Protein 7H6G (pdb70)

Secondary structure (DSSP, 8-state):
-BS-EEPPTTSSTTEEEEEEEETTEEEEEEEEEEETTEEEE-GGG--SEEEEEES-SBTTS--TT-EEEEEEEEEE-TT--TTT-TT--EEEEESS----BTTB-----PPTT----TT-EEEEEES--SBTTB--SB-EEEEEEBPPHHHHHTTSSS--TTTEEEE--TTS--B--TT-TT-EEEETTEEEEEEEE--TT-PSPEEEEEGGGGHHHHHHHHHHT-/-BS-EEPPTTSSTTEEEEEEEETTEEEEEEEEEEETTEEEE-GGG--SEEEEEES-SBTTS--TT-EEEEEEEEEE-TT-BTTTTBT--EEEEESS----BTTB---B-PPTT----TT-EEEEEES--SSSS---SB-EEEEEEBPPHHHHHHH-TT--TTTEEEE--TTS--B--TT-TT-EEEETTEEEEEEEE--TT-PSPEEEEEGGGSHHHHHHHHHTS--

Structure (mmCIF, N/CA/C/O backbone):
data_7H6G
#
_entry.id   7H6G
#
_cell.length_a   49.110
_cell.length_b   74.450
_cell.length_c   60.650
_cell.angle_alpha   90.00
_cell.angle_beta   90.30
_cell.angle_gamma   90.00
#
_symmetry.space_group_name_H-M   'P 1 21 1'
#
loop_
_entity.id
_entity.type
_entity.pdbx_description
1 polymer 'Cathepsin G'
2 non-polymer 'ZINC ION'
3 non-polymer 'SULFATE ION'
4 non-polymer N-(2-{6-fluoro-2-[(R)-[(5R)-4-hydroxy-5-methyl-2-oxo-5-phenyl-2,5-dihydrofuran-3-yl](phenyl)methyl]-1H-indol-3-yl}ethyl)acetamide
5 non-polymer 2-[BIS-(2-HYDROXY-ETHYL)-AMINO]-2-HYDROXYMETHYL-PROPANE-1,3-DIOL
6 water water
#
loop_
_atom_site.group_PDB
_atom_site.id
_atom_site.type_symbol
_atom_site.label_atom_id
_atom_site.label_alt_id
_atom_site.label_comp_id
_atom_site.label_asym_id
_atom_site.label_entity_id
_atom_site.label_seq_id
_atom_site.pdbx_PDB_ins_code
_atom_site.Cartn_x
_atom_site.Cartn_y
_atom_site.Cartn_z
_atom_site.occupancy
_atom_site.B_iso_or_equiv
_atom_site.auth_seq_id
_atom_site.auth_comp_id
_atom_site.auth_asym_id
_atom_site.auth_atom_id
_atom_site.pdbx_PDB_model_num
ATOM 1 N N . ILE A 1 1 ? 16.852 8.985 28.369 1.00 10.73 16 ILE A N 1
ATOM 2 C CA . ILE A 1 1 ? 18.031 9.482 27.611 1.00 10.87 16 ILE A CA 1
ATOM 3 C C . ILE A 1 1 ? 18.816 10.456 28.478 1.00 11.75 16 ILE A C 1
ATOM 4 O O . ILE A 1 1 ? 18.260 11.465 28.921 1.00 11.72 16 ILE A O 1
ATOM 22 N N . ILE A 1 2 ? 20.072 10.095 28.743 1.00 11.80 17 ILE A N 1
ATOM 23 C CA . ILE A 1 2 ? 21.030 10.929 29.471 1.00 12.54 17 ILE A CA 1
ATOM 24 C C . ILE A 1 2 ? 21.870 11.718 28.491 1.00 12.04 17 ILE A C 1
ATOM 25 O O . ILE A 1 2 ? 22.401 11.163 27.531 1.00 12.39 17 ILE A O 1
ATOM 41 N N . GLY A 1 3 ? 21.956 13.037 28.709 1.00 12.84 18 GLY A N 1
ATOM 42 C CA . GLY A 1 3 ? 22.837 13.922 27.944 1.00 13.07 18 GLY A CA 1
ATOM 43 C C . GLY A 1 3 ? 22.344 14.297 26.580 1.00 13.60 18 GLY A C 1
ATOM 44 O O . GLY A 1 3 ? 23.128 14.698 25.734 1.00 15.25 18 GLY A O 1
ATOM 48 N N . GLY A 1 4 ? 21.036 14.139 26.360 1.00 13.28 19 GLY A N 1
ATOM 49 C CA . GLY A 1 4 ? 20.420 14.441 25.090 1.00 13.77 19 GLY A CA 1
ATOM 50 C C . GLY A 1 4 ? 19.615 15.715 25.117 1.00 13.61 19 GLY A C 1
ATOM 51 O O . GLY A 1 4 ? 19.766 16.559 25.999 1.00 14.59 19 GLY A O 1
ATOM 55 N N A ARG A 1 5 ? 18.744 15.843 24.133 0.50 13.97 20 ARG A N 1
ATOM 56 N N B ARG A 1 5 ? 18.730 15.818 24.134 0.50 13.58 20 ARG A N 1
ATOM 57 C CA A ARG A 1 5 ? 17.905 17.018 23.972 0.50 14.51 20 ARG A CA 1
ATOM 58 C CA B ARG A 1 5 ? 17.924 17.004 23.873 0.50 13.71 20 ARG A CA 1
ATOM 59 C C A ARG A 1 5 ? 16.490 16.562 23.711 0.50 13.77 20 ARG A C 1
ATOM 60 C C B ARG A 1 5 ? 16.496 16.596 23.589 0.50 13.35 20 ARG A C 1
ATOM 61 O O A ARG A 1 5 ? 16.256 15.422 23.315 0.50 13.29 20 ARG A O 1
ATOM 62 O O B ARG A 1 5 ? 16.260 15.525 23.017 0.50 12.44 20 ARG A O 1
ATOM 103 N N . GLU A 1 6 ? 15.538 17.450 23.941 1.00 13.27 21 GLU A N 1
ATOM 104 C CA . GLU A 1 6 ? 14.154 17.192 23.613 1.00 13.62 21 GLU A CA 1
ATOM 105 C C . GLU A 1 6 ? 14.041 17.071 22.106 1.00 13.08 21 GLU A C 1
ATOM 106 O O . GLU A 1 6 ? 14.557 17.899 21.353 1.00 13.87 21 GLU A O 1
ATOM 118 N N . SER A 1 7 ? 13.337 16.041 21.653 1.00 12.25 22 SER A N 1
ATOM 119 C CA . SER A 1 7 ? 13.119 15.852 20.234 1.00 12.22 22 SER A CA 1
ATOM 120 C C . SER A 1 7 ? 12.141 16.892 19.703 1.00 12.11 22 SER A C 1
ATOM 121 O O . SER A 1 7 ? 11.291 17.392 20.439 1.00 13.43 22 SER A O 1
ATOM 128 N N . ARG A 1 8 ? 12.273 17.229 18.427 1.00 12.02 23 ARG A N 1
ATOM 129 C CA . ARG A 1 8 ? 11.232 18.003 17.759 1.00 12.40 23 ARG A CA 1
ATOM 130 C C . ARG A 1 8 ? 9.966 17.140 17.789 1.00 12.37 23 ARG A C 1
ATOM 131 O O . ARG A 1 8 ? 10.006 15.965 17.399 1.00 12.02 23 ARG A O 1
ATOM 152 N N . PRO A 1 9 ? 8.835 17.691 18.233 1.00 12.44 24 PRO A N 1
ATOM 153 C CA . PRO A 1 9 ? 7.628 16.853 18.330 1.00 12.49 24 PRO A CA 1
ATOM 154 C C . PRO A 1 9 ? 7.255 16.213 17.003 1.00 13.06 24 PRO A C 1
ATOM 155 O O . PRO A 1 9 ? 7.258 16.862 15.964 1.00 13.84 24 PRO A O 1
ATOM 166 N N . HIS A 1 10 ? 6.979 14.913 17.058 1.00 12.91 25 HIS A N 1
ATOM 167 C CA . HIS A 1 10 ? 6.496 14.139 15.910 1.00 12.86 25 HIS A CA 1
ATOM 168 C C . HIS A 1 10 ? 7.517 13.984 14.809 1.00 13.30 25 HIS A C 1
ATOM 169 O O . HIS A 1 10 ? 7.186 13.520 13.728 1.00 15.11 25 HIS A O 1
ATOM 182 N N . SER A 1 11 ? 8.784 14.297 15.113 1.00 12.01 26 SER A N 1
ATOM 183 C CA . SER A 1 11 ? 9.856 14.123 14.138 1.00 13.06 26 SER A CA 1
ATOM 184 C C . SER A 1 11 ? 10.330 12.674 14.015 1.00 12.30 26 SER A C 1
ATOM 185 O O . SER A 1 11 ? 11.081 12.341 13.106 1.00 13.60 26 SER A O 1
ATOM 192 N N . ARG A 1 12 ? 9.917 11.822 14.953 1.00 11.27 27 ARG A N 1
ATOM 193 C CA . ARG A 1 12 ? 10.270 10.403 14.950 1.00 11.21 27 ARG A CA 1
ATOM 194 C C . ARG A 1 12 ? 8.975 9.603 15.055 1.00 10.45 27 ARG A C 1
ATOM 195 O O . ARG A 1 12 ? 8.676 9.023 16.098 1.00 9.74 27 ARG A O 1
ATOM 216 N N . PRO A 1 13 ? 8.170 9.617 13.976 1.00 10.29 28 PRO A N 1
ATOM 217 C CA . PRO A 1 13 ? 6.797 9.143 14.065 1.00 10.64 28 PRO A CA 1
ATOM 218 C C . PRO A 1 13 ? 6.633 7.618 14.215 1.00 8.90 28 PRO A C 1
ATOM 219 O O . PRO A 1 13 ? 5.527 7.113 14.363 1.00 9.65 28 PRO A O 1
ATOM 230 N N . TYR A 1 14 ? 7.742 6.914 14.109 1.00 8.93 29 TYR A N 1
ATOM 231 C CA . TYR A 1 14 ? 7.796 5.485 14.406 1.00 8.93 29 TYR A CA 1
ATOM 232 C C . TYR A 1 14 ? 7.877 5.187 15.891 1.00 8.07 29 TYR A C 1
ATOM 233 O O . TYR A 1 14 ? 7.710 4.032 16.289 1.00 8.54 29 TYR A O 1
ATOM 250 N N . MET A 1 15 ? 8.142 6.177 16.751 1.00 8.06 30 MET A N 1
ATOM 251 C CA . MET A 1 15 ? 8.361 5.886 18.168 1.00 8.32 30 MET A CA 1
ATOM 252 C C . MET A 1 15 ? 7.095 5.427 18.846 1.00 8.39 30 MET A C 1
ATOM 253 O O . MET A 1 15 ? 6.029 6.011 18.697 1.00 9.54 30 MET A O 1
ATOM 267 N N . ALA A 1 16 ? 7.243 4.373 19.627 1.00 7.79 31 ALA A N 1
ATOM 268 C CA . ALA A 1 16 ? 6.163 3.798 20.412 1.00 7.55 31 ALA A CA 1
ATOM 269 C C . ALA A 1 16 ? 6.531 3.915 21.878 1.00 8.11 31 ALA A C 1
ATOM 270 O O . ALA A 1 16 ? 7.644 3.543 22.266 1.00 9.23 31 ALA A O 1
ATOM 277 N N . TYR A 1 17 ? 5.589 4.408 22.672 1.00 8.12 32 TYR A N 1
ATOM 278 C CA . TYR A 1 17 ? 5.719 4.433 24.112 1.00 8.22 32 TYR A CA 1
ATOM 279 C C . TYR A 1 17 ? 4.974 3.220 24.672 1.00 8.12 32 TYR A C 1
ATOM 280 O O . TYR A 1 17 ? 3.803 3.014 24.332 1.00 9.13 32 TYR A O 1
ATOM 297 N N . LEU A 1 18 ? 5.658 2.413 25.470 1.00 7.95 33 LEU A N 1
ATOM 298 C CA . LEU A 1 18 ? 5.099 1.210 26.022 1.00 9.02 33 LEU A CA 1
ATOM 299 C C . LEU A 1 18 ? 4.954 1.317 27.515 1.00 9.61 33 LEU A C 1
ATOM 300 O O . LEU A 1 18 ? 5.909 1.624 28.204 1.00 11.00 33 LEU A O 1
ATOM 316 N N . GLN A 1 19 ? 3.753 1.000 27.983 1.00 10.44 34 GLN A N 1
ATOM 317 C CA . GLN A 1 19 ? 3.506 0.838 29.395 1.00 12.43 34 GLN A CA 1
ATOM 318 C C . GLN A 1 19 ? 3.361 -0.643 29.679 1.00 12.35 34 GLN A C 1
ATOM 319 O O . GLN A 1 19 ? 2.489 -1.299 29.095 1.00 12.85 34 GLN A O 1
ATOM 331 N N A ILE A 1 20 ? 4.215 -1.171 30.551 0.50 12.47 35 ILE A N 1
ATOM 332 N N B ILE A 1 20 ? 4.253 -1.151 30.528 0.50 12.03 35 ILE A N 1
ATOM 333 C CA A ILE A 1 20 ? 4.215 -2.606 30.827 0.50 13.05 35 ILE A CA 1
ATOM 334 C CA B ILE A 1 20 ? 4.367 -2.572 30.857 0.50 12.67 35 ILE A CA 1
ATOM 335 C C A ILE A 1 20 ? 3.797 -2.930 32.233 0.50 13.07 35 ILE A C 1
ATOM 336 C C B ILE A 1 20 ? 3.677 -2.752 32.215 0.50 13.18 35 ILE A C 1
ATOM 337 O O A ILE A 1 20 ? 4.471 -2.571 33.203 0.50 12.17 35 ILE A O 1
ATOM 338 O O B ILE A 1 20 ? 3.970 -1.996 33.134 0.50 12.63 35 ILE A O 1
ATOM 369 N N . GLN A 1 21 ? 2.683 -3.644 32.299 1.00 13.25 36 GLN A N 1
ATOM 370 C CA . GLN A 1 21 ? 2.006 -3.944 33.558 1.00 14.50 36 GLN A CA 1
ATOM 371 C C . GLN A 1 21 ? 2.244 -5.391 33.943 1.00 14.59 36 GLN A C 1
ATOM 372 O O . GLN A 1 21 ? 2.191 -6.272 33.093 1.00 16.34 36 GLN A O 1
ATOM 384 N N . SER A 1 22 A 2.552 -5.608 35.212 1.00 14.90 36 SER A N 1
ATOM 385 C CA . SER A 1 22 A 2.871 -6.920 35.738 1.00 15.67 36 SER A CA 1
ATOM 386 C C . SER A 1 22 A 2.593 -6.898 37.224 1.00 15.65 36 SER A C 1
ATOM 387 O O . SER A 1 22 A 2.234 -5.869 37.777 1.00 14.09 36 SER A O 1
ATOM 394 N N . PRO A 1 23 B 2.755 -8.034 37.911 1.00 16.27 36 PRO A N 1
ATOM 395 C CA . PRO A 1 23 B 2.600 -8.013 39.376 1.00 16.86 36 PRO A CA 1
ATOM 396 C C . PRO A 1 23 B 3.555 -7.087 40.117 1.00 16.96 36 PRO A C 1
ATOM 397 O O . PRO A 1 23 B 3.263 -6.677 41.252 1.00 18.04 36 PRO A O 1
ATOM 408 N N . ALA A 1 24 ? 4.668 -6.723 39.495 1.00 17.04 37 ALA A N 1
ATOM 409 C CA . ALA A 1 24 ? 5.600 -5.772 40.095 1.00 17.06 37 ALA A CA 1
ATOM 410 C C . ALA A 1 24 ? 5.160 -4.322 39.922 1.00 16.90 37 ALA A C 1
ATOM 411 O O . ALA A 1 24 ? 5.799 -3.426 40.457 1.00 18.44 37 ALA A O 1
ATOM 418 N N . GLY A 1 25 ? 4.081 -4.105 39.180 1.00 14.91 38 GLY A N 1
ATOM 419 C CA . GLY A 1 25 ? 3.555 -2.765 38.964 1.00 14.44 38 GLY A CA 1
ATOM 420 C C . GLY A 1 25 ? 3.716 -2.360 37.508 1.00 14.01 38 GLY A C 1
ATOM 421 O O . GLY A 1 25 ? 3.397 -3.124 36.597 1.00 15.42 38 GLY A O 1
ATOM 425 N N . GLN A 1 26 ? 4.195 -1.135 37.289 1.00 12.76 39 GLN A N 1
ATOM 426 C CA . GLN A 1 26 ? 4.304 -0.572 35.940 1.00 12.77 39 GLN A CA 1
ATOM 427 C C . GLN A 1 26 ? 5.744 -0.213 35.642 1.00 12.44 39 GLN A C 1
ATOM 428 O O . GLN A 1 26 ? 6.438 0.281 36.508 1.00 14.74 39 GLN A O 1
ATOM 440 N N . SER A 1 27 ? 6.151 -0.439 34.398 1.00 11.86 40 SER A N 1
ATOM 441 C CA . SER A 1 27 ? 7.453 -0.038 33.919 1.00 12.79 40 SER A CA 1
ATOM 442 C C . SER A 1 27 ? 7.281 0.543 32.519 1.00 12.02 40 SER A C 1
ATOM 443 O O . SER A 1 27 ? 6.235 0.378 31.884 1.00 13.50 40 SER A O 1
ATOM 450 N N . ARG A 1 28 ? 8.323 1.212 32.046 1.00 11.69 41 ARG A N 1
ATOM 451 C CA . ARG A 1 28 ? 8.312 1.919 30.809 1.00 11.35 41 ARG A CA 1
ATOM 452 C C . ARG A 1 28 ? 9.337 1.317 29.866 1.00 9.66 41 ARG A C 1
ATOM 453 O O . ARG A 1 28 ? 10.461 1.012 30.256 1.00 9.88 41 ARG A O 1
ATOM 474 N N . CYS A 1 29 ? 8.963 1.256 28.596 1.00 8.12 42 CYS A N 1
ATOM 475 C CA . CYS A 1 29 ? 9.901 0.945 27.533 1.00 8.55 42 CYS A CA 1
ATOM 476 C C . CYS A 1 29 ? 9.552 1.751 26.321 1.00 8.45 42 CYS A C 1
ATOM 477 O O . CYS A 1 29 ? 8.434 2.285 26.209 1.00 9.20 42 CYS A O 1
AT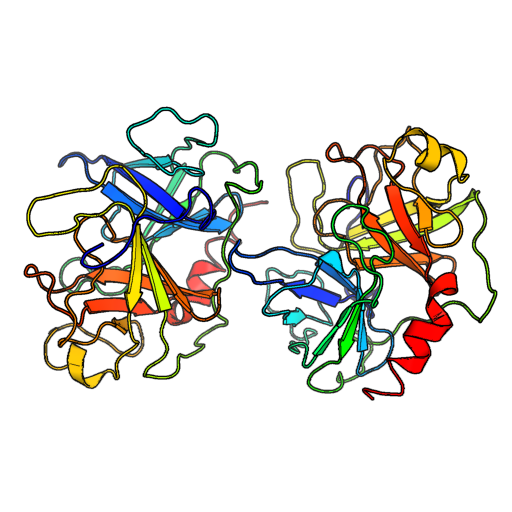OM 484 N N . GLY A 1 30 ? 10.494 1.813 25.391 1.00 8.23 43 GLY A N 1
ATOM 485 C CA . GLY A 1 30 ? 10.203 2.252 24.055 1.00 7.38 43 GLY A CA 1
ATOM 486 C C . GLY A 1 30 ? 10.041 1.109 23.082 1.00 7.20 43 GLY A C 1
ATOM 487 O O . GLY A 1 30 ? 10.150 -0.067 23.433 1.00 7.98 43 GLY A O 1
ATOM 491 N N . GLY A 1 31 ? 9.780 1.464 21.846 1.00 7.65 44 GLY A N 1
ATOM 492 C CA . GLY A 1 31 ? 9.650 0.532 20.750 1.00 7.07 44 GLY A CA 1
ATOM 493 C C . GLY A 1 31 ? 9.554 1.344 19.484 1.00 7.24 44 GLY A C 1
ATOM 494 O O . GLY A 1 31 ? 9.532 2.588 19.518 1.00 8.23 44 GLY A O 1
ATOM 498 N N . PHE A 1 32 ? 9.424 0.685 18.337 1.00 7.38 45 PHE A N 1
ATOM 499 C CA . PHE A 1 32 ? 9.307 1.406 17.084 1.00 6.97 45 PHE A 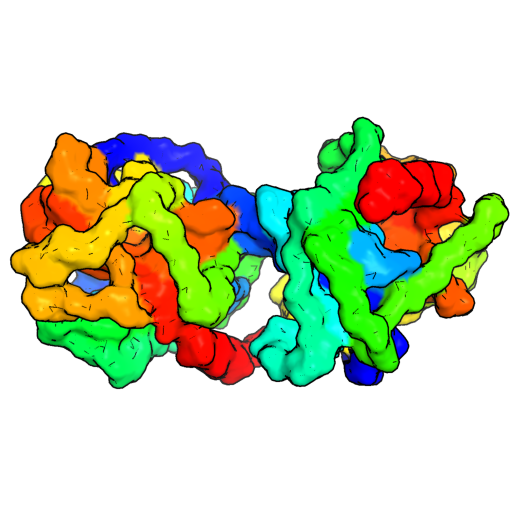CA 1
ATOM 500 C C . PHE A 1 32 ? 8.475 0.628 16.107 1.00 7.20 45 PHE A C 1
ATOM 501 O O . PHE A 1 32 ? 8.603 -0.590 15.963 1.00 7.85 45 PHE A O 1
ATOM 518 N N A LEU A 1 33 ? 7.613 1.353 15.408 0.50 7.22 46 LEU A N 1
ATOM 519 N N B LEU A 1 33 ? 7.587 1.348 15.433 0.50 7.50 46 LEU A N 1
ATOM 520 C CA A LEU A 1 33 ? 6.717 0.783 14.424 0.50 7.77 46 LEU A CA 1
ATOM 521 C CA B LEU A 1 33 ? 6.785 0.778 14.372 0.50 8.47 46 LEU A CA 1
ATOM 522 C C A LEU A 1 33 ? 7.503 0.371 13.180 0.50 8.09 46 LEU A C 1
ATOM 523 C C B LEU A 1 33 ? 7.661 0.316 13.244 0.50 8.45 46 LEU A C 1
ATOM 524 O O A LEU A 1 33 ? 8.153 1.209 12.566 0.50 7.80 46 LEU A O 1
ATOM 525 O O B LEU A 1 33 ? 8.522 1.065 12.766 0.50 8.93 46 LEU A O 1
ATOM 556 N N . VAL A 1 34 ? 7.397 -0.905 12.786 1.00 8.77 47 VAL A N 1
ATOM 557 C CA . VAL A 1 34 ? 8.106 -1.459 11.623 1.00 9.73 47 VAL A CA 1
ATOM 558 C C . VAL A 1 34 ? 7.156 -1.837 10.502 1.00 10.13 47 VAL A C 1
ATOM 559 O O . VAL A 1 34 ? 7.586 -2.031 9.372 1.00 11.77 47 VAL A O 1
ATOM 572 N N . ARG A 1 35 ? 5.876 -1.930 10.807 1.00 10.27 48 ARG A N 1
ATOM 573 C CA . ARG A 1 35 ? 4.793 -2.070 9.812 1.00 11.32 48 ARG A CA 1
ATOM 574 C C . ARG A 1 35 ? 3.527 -1.552 10.489 1.00 11.64 48 ARG A C 1
ATOM 575 O O . ARG A 1 35 ? 3.537 -1.321 11.692 1.00 12.25 48 ARG A O 1
ATOM 596 N N A GLU A 1 36 ? 2.442 -1.362 9.754 0.50 12.08 49 GLU A N 1
ATOM 597 N N B GLU A 1 36 ? 2.439 -1.388 9.733 0.50 11.49 49 GLU A N 1
ATOM 598 C CA A GLU A 1 36 ? 1.266 -0.763 10.377 0.50 12.86 49 GLU A CA 1
ATOM 599 C CA B GLU A 1 36 ? 1.203 -0.838 10.304 0.50 11.88 49 GLU A CA 1
ATOM 600 C C A GLU A 1 36 ? 0.617 -1.643 11.460 0.50 12.41 49 GLU A C 1
ATOM 601 C C B GLU A 1 36 ? 0.711 -1.608 11.520 0.50 11.85 49 GLU A C 1
ATOM 602 O O A GLU A 1 36 ? -0.273 -1.182 12.171 0.50 12.89 49 GLU A O 1
ATOM 603 O O B GLU A 1 36 ? 0.053 -1.030 12.387 0.50 12.55 49 GLU A O 1
ATOM 626 N N . ASP A 1 37 ? 1.057 -2.898 11.561 1.00 11.55 50 ASP A N 1
ATOM 627 C CA . ASP A 1 37 ? 0.538 -3.845 12.507 1.00 11.64 50 ASP A CA 1
ATOM 628 C C . ASP A 1 37 ? 1.579 -4.350 13.516 1.00 9.71 50 ASP A C 1
ATOM 629 O O . ASP A 1 37 ? 1.246 -5.203 14.313 1.00 9.84 50 ASP A O 1
ATOM 638 N N . PHE A 1 38 ? 2.813 -3.836 13.491 1.00 8.69 51 PHE A N 1
ATOM 639 C CA . PHE A 1 38 ? 3.887 -4.392 14.360 1.00 8.36 51 PHE A CA 1
ATOM 640 C C . PHE A 1 38 ? 4.793 -3.324 14.912 1.00 8.23 51 PHE A C 1
ATOM 641 O O . PHE A 1 38 ? 5.272 -2.450 14.200 1.00 8.46 51 PHE A O 1
ATOM 658 N N . VAL A 1 39 ? 5.091 -3.453 16.203 1.00 7.82 52 VAL A N 1
ATOM 659 C CA . VAL A 1 39 ? 6.096 -2.668 16.912 1.00 7.35 52 VAL A CA 1
ATOM 660 C C . VAL A 1 39 ? 7.219 -3.597 17.344 1.00 6.67 52 VAL A C 1
ATOM 661 O O . VAL A 1 39 ? 6.969 -4.635 17.922 1.00 7.99 52 VAL A O 1
ATOM 674 N N . LEU A 1 40 ? 8.453 -3.196 17.055 1.00 6.95 53 LEU A N 1
ATOM 675 C CA . LEU A 1 40 ? 9.646 -3.920 17.479 1.00 7.45 53 LEU A CA 1
ATOM 676 C C . LEU A 1 40 ? 10.155 -3.298 18.789 1.00 6.96 53 LEU A C 1
ATOM 677 O O . LEU A 1 40 ? 10.132 -2.071 18.949 1.00 7.51 53 LEU A O 1
ATOM 693 N N . THR A 1 41 ? 10.588 -4.144 19.718 1.00 7.46 54 THR A N 1
ATOM 694 C CA . THR A 1 41 ? 11.016 -3.716 21.032 1.00 7.38 54 THR A CA 1
ATOM 695 C C . THR A 1 41 ? 11.915 -4.796 21.643 1.00 6.61 54 THR A C 1
ATOM 696 O O . THR A 1 41 ? 12.356 -5.693 20.936 1.00 7.44 54 THR A O 1
ATOM 706 N N . ALA A 1 42 ? 12.204 -4.671 22.929 1.00 7.54 55 ALA A N 1
ATOM 707 C CA . ALA A 1 42 ? 13.057 -5.618 23.648 1.00 7.73 55 ALA A CA 1
ATOM 708 C C . ALA A 1 42 ? 12.183 -6.651 24.375 1.00 7.36 55 ALA A C 1
ATOM 709 O O . ALA A 1 42 ? 11.153 -6.327 24.952 1.00 8.81 55 ALA A O 1
ATOM 716 N N . ALA A 1 43 ? 12.629 -7.900 24.380 1.00 7.66 56 ALA A N 1
ATOM 717 C CA . ALA A 1 43 ? 11.936 -8.972 25.092 1.00 7.94 56 ALA A CA 1
ATOM 718 C C . ALA A 1 43 ? 11.821 -8.799 26.581 1.00 8.92 56 ALA A C 1
ATOM 719 O O . ALA A 1 43 ? 10.865 -9.296 27.177 1.00 9.08 56 ALA A O 1
ATOM 726 N N . HIS A 1 44 ? 12.772 -8.103 27.196 1.00 8.58 57 HIS A N 1
ATOM 727 C CA . HIS A 1 44 ? 12.675 -7.896 28.641 1.00 9.49 57 HIS A CA 1
ATOM 728 C C . HIS A 1 44 ? 11.583 -6.929 29.040 1.00 10.14 57 HIS A C 1
ATOM 729 O O . HIS A 1 44 ? 11.259 -6.778 30.222 1.00 11.82 57 HIS A O 1
ATOM 742 N N . CYS A 1 45 ? 11.008 -6.266 28.045 1.00 9.56 58 CYS A N 1
ATOM 743 C CA . CYS A 1 45 ? 9.901 -5.362 28.250 1.00 11.00 58 CYS A CA 1
ATOM 744 C C . CYS A 1 45 ? 8.584 -6.133 28.252 1.00 12.41 58 CYS A C 1
ATOM 745 O O . CYS A 1 45 ? 7.528 -5.538 28.238 1.00 15.66 58 CYS A O 1
ATOM 752 N N . TRP A 1 46 ? 8.637 -7.454 28.171 1.00 13.91 59 TRP A N 1
ATOM 753 C CA . TRP A 1 46 ? 7.413 -8.218 28.241 1.00 14.41 59 TRP A CA 1
ATOM 754 C C . TRP A 1 46 ? 6.683 -7.995 29.593 1.00 15.67 59 TRP A C 1
ATOM 755 O O . TRP A 1 46 ? 7.271 -7.865 30.643 1.00 17.04 59 TRP A O 1
ATOM 776 N N . GLY A 1 47 ? 5.368 -7.983 29.550 1.00 17.64 60 GLY A N 1
ATOM 777 C CA . GLY A 1 47 ? 4.584 -8.058 30.767 1.00 18.23 60 GLY A CA 1
ATOM 778 C C . GLY A 1 47 ? 3.227 -8.614 30.430 1.00 19.40 60 GLY A C 1
ATOM 779 O O . GLY A 1 47 ? 2.918 -8.769 29.251 1.00 19.39 60 GLY A O 1
ATOM 783 N N . SER A 1 48 ? 2.413 -8.850 31.466 1.00 19.79 61 SER A N 1
ATOM 784 C CA . SER A 1 48 ? 1.051 -9.392 31.340 1.00 19.86 61 SER A CA 1
ATOM 785 C C . SER A 1 48 ? 0.163 -8.572 30.416 1.00 19.26 61 SER A C 1
ATOM 786 O O . SER A 1 48 ? -0.652 -9.124 29.662 1.00 19.83 61 SER A O 1
ATOM 793 N N . ASN A 1 49 ? 0.334 -7.259 30.456 1.00 18.30 63 ASN A N 1
ATOM 794 C CA . ASN A 1 49 ? -0.310 -6.379 29.503 1.00 17.47 63 ASN A CA 1
ATOM 795 C C . ASN A 1 49 ? 0.687 -5.346 29.049 1.00 15.87 63 ASN A C 1
ATOM 796 O O . ASN A 1 49 ? 1.481 -4.865 29.858 1.00 15.38 63 ASN A O 1
ATOM 805 N N . ILE A 1 50 ? 0.635 -5.053 27.752 1.00 15.20 64 ILE A N 1
ATOM 806 C CA . ILE A 1 50 ? 1.446 -4.021 27.133 1.00 14.62 64 ILE A CA 1
ATOM 807 C C . ILE A 1 50 ? 0.563 -3.093 26.344 1.00 14.69 64 ILE A C 1
ATOM 808 O O . ILE A 1 50 ? -0.114 -3.501 25.418 1.00 15.62 64 ILE A O 1
ATOM 824 N N . ASN A 1 51 ? 0.515 -1.850 26.792 1.00 14.22 65 ASN A N 1
ATOM 825 C CA . ASN A 1 51 ? -0.260 -0.824 26.111 1.00 13.99 65 ASN A CA 1
ATOM 826 C C . ASN A 1 51 ? 0.658 0.071 25.318 1.00 12.16 65 ASN A C 1
ATOM 827 O O . ASN A 1 51 ? 1.664 0.551 25.850 1.00 13.66 65 ASN A O 1
ATOM 836 N N . VAL A 1 52 ? 0.315 0.286 24.057 1.00 11.44 66 VAL A N 1
ATOM 837 C CA . VAL A 1 52 ? 1.142 1.044 23.140 1.00 9.99 66 VAL A CA 1
ATOM 838 C C . VAL A 1 52 ? 0.512 2.407 22.888 1.00 9.39 66 VAL A C 1
ATOM 839 O O . VAL A 1 52 ? -0.678 2.494 22.592 1.00 11.35 66 VAL A O 1
ATOM 852 N N . THR A 1 53 ? 1.311 3.447 22.980 1.00 8.98 67 THR A N 1
ATOM 853 C CA . THR A 1 53 ? 0.871 4.778 22.573 1.00 9.18 67 THR A CA 1
ATOM 854 C C . THR A 1 53 ? 1.769 5.252 21.455 1.00 8.68 67 THR A C 1
ATOM 855 O O . THR A 1 53 ? 2.980 5.375 21.639 1.00 9.34 67 THR A O 1
ATOM 865 N N A LEU A 1 54 ? 1.180 5.450 20.279 0.50 8.57 68 LEU A N 1
ATOM 866 N N B LEU A 1 54 ? 1.169 5.442 20.281 0.50 8.38 68 LEU A N 1
ATOM 867 C CA A LEU A 1 54 ? 1.864 5.976 19.091 0.50 9.03 68 LEU A CA 1
ATOM 868 C CA B LEU A 1 54 ? 1.822 5.981 19.080 0.50 8.72 68 LEU A CA 1
ATOM 869 C C A LEU A 1 54 ? 1.438 7.426 18.880 0.50 9.32 68 LEU A C 1
ATOM 870 C C B LEU A 1 54 ? 1.493 7.463 18.973 0.50 9.08 68 LEU A C 1
ATOM 871 O O A LEU A 1 54 ? 0.378 7.844 19.361 0.50 9.09 68 LEU A O 1
ATOM 872 O O B LEU A 1 54 ? 0.569 7.943 19.626 0.50 8.56 68 LEU A O 1
ATOM 903 N N . GLY A 1 55 ? 2.263 8.198 18.180 1.00 9.58 69 GLY A N 1
ATOM 904 C CA . GLY A 1 55 ? 1.946 9.593 17.889 1.00 10.09 69 GLY A CA 1
ATOM 905 C C . GLY A 1 55 ? 2.159 10.532 19.046 1.00 9.79 69 GLY A C 1
ATOM 906 O O . GLY A 1 55 ? 1.664 11.651 19.021 1.00 11.77 69 GLY A O 1
ATOM 910 N N . ALA A 1 56 ? 2.960 10.120 20.016 1.00 9.82 70 ALA A N 1
ATOM 911 C CA . ALA A 1 56 ? 3.121 10.924 21.238 1.00 10.49 70 ALA A CA 1
ATOM 912 C C . ALA A 1 56 ? 4.362 11.780 21.209 1.00 10.50 70 ALA A C 1
ATOM 913 O O . ALA A 1 56 ? 5.374 11.450 20.575 1.00 10.63 70 ALA A O 1
ATOM 920 N N . HIS A 1 57 ? 4.276 12.877 21.944 1.00 10.71 71 HIS A N 1
ATOM 921 C CA . HIS A 1 57 ? 5.449 13.635 22.306 1.00 10.86 71 HIS A CA 1
ATOM 922 C C . HIS A 1 57 ? 5.541 13.710 23.825 1.00 10.84 71 HIS A C 1
ATOM 923 O O . HIS A 1 57 ? 6.457 13.149 24.434 1.00 11.02 71 HIS A O 1
ATOM 936 N N . ASN A 1 58 ? 4.574 14.393 24.431 1.00 12.16 72 ASN A N 1
ATOM 937 C CA . ASN A 1 58 ? 4.431 14.442 25.878 1.00 12.75 72 ASN A CA 1
ATOM 938 C C . ASN A 1 58 ? 3.464 13.351 26.321 1.00 12.70 72 ASN A C 1
ATOM 939 O O . ASN A 1 58 ? 2.265 13.434 26.066 1.00 14.38 72 ASN A O 1
ATOM 948 N N . ILE A 1 59 ? 3.994 12.322 26.984 1.00 11.86 73 ILE A N 1
ATOM 949 C CA . ILE A 1 59 ? 3.194 11.179 27.377 1.00 13.18 73 ILE A CA 1
ATOM 950 C C . ILE A 1 59 ? 2.466 11.382 28.703 1.00 13.57 73 ILE A C 1
ATOM 951 O O . ILE A 1 59 ? 1.806 10.462 29.199 1.00 14.80 73 ILE A O 1
ATOM 967 N N . GLN A 1 60 ? 2.562 12.584 29.264 1.00 13.65 74 GLN A N 1
ATOM 968 C CA . GLN A 1 60 ? 1.768 12.913 30.437 1.00 15.09 74 GLN A CA 1
ATOM 969 C C . GLN A 1 60 ? 0.513 13.685 30.069 1.00 15.78 74 GLN A C 1
ATOM 970 O O . GLN A 1 60 ? -0.277 14.005 30.961 1.00 18.11 74 GLN A O 1
ATOM 982 N N . ARG A 1 61 ? 0.307 13.967 28.787 1.00 14.18 75 ARG A N 1
ATOM 983 C CA . ARG A 1 61 ? -0.860 14.706 28.310 1.00 15.91 75 ARG A CA 1
ATOM 984 C C . ARG A 1 61 ? -1.556 13.928 27.220 1.00 14.92 75 ARG A C 1
ATOM 985 O O . ARG A 1 61 ? -0.908 13.258 26.410 1.00 14.20 75 ARG A O 1
ATOM 1006 N N . ARG A 1 62 ? -2.879 14.028 27.178 1.00 16.42 76 ARG A N 1
ATOM 1007 C CA . ARG A 1 62 ? -3.606 13.651 25.981 1.00 16.41 76 ARG A CA 1
ATOM 1008 C C . ARG A 1 62 ? -3.168 14.599 24.872 1.00 17.02 76 ARG A C 1
ATOM 1009 O O . ARG A 1 62 ? -3.004 15.786 25.086 1.00 18.84 76 ARG A O 1
ATOM 1030 N N . GLU A 1 63 ? -2.916 14.046 23.702 1.00 15.82 77 GLU A N 1
ATOM 1031 C CA . GLU A 1 63 ? -2.564 14.798 22.499 1.00 15.17 77 GLU A CA 1
ATOM 1032 C C . GLU A 1 63 ? -3.412 14.204 21.373 1.00 14.66 77 GLU A C 1
ATOM 1033 O O . GLU A 1 63 ? -3.593 12.989 21.270 1.00 13.69 77 GLU A O 1
ATOM 1045 N N . ASN A 1 64 ? -3.934 15.066 20.511 1.00 14.88 78 ASN A N 1
ATOM 1046 C CA . ASN A 1 64 ? -4.816 14.607 19.439 1.00 15.49 78 ASN A CA 1
ATOM 1047 C C . ASN A 1 64 ? -4.113 13.719 18.405 1.00 14.73 78 ASN A C 1
ATOM 1048 O O . ASN A 1 64 ? -4.774 13.031 17.629 1.00 16.47 78 ASN A O 1
ATOM 1057 N N . THR A 1 65 ? -2.781 13.770 18.383 1.00 13.19 79 THR A N 1
ATOM 1058 C CA . THR A 1 65 ? -1.969 12.961 17.502 1.00 12.56 79 THR A CA 1
ATOM 1059 C C . THR A 1 65 ? -1.799 11.521 18.022 1.00 11.78 79 THR A C 1
ATOM 1060 O O . THR A 1 65 ? -1.320 10.661 17.298 1.00 11.41 79 THR A O 1
ATOM 1070 N N . GLN A 1 66 ? -2.172 11.256 19.266 1.00 11.30 80 GLN A N 1
ATOM 1071 C CA . GLN A 1 66 ? -1.918 9.945 19.857 1.00 11.15 80 GLN A CA 1
ATOM 1072 C C . GLN A 1 66 ? -2.893 8.890 19.361 1.00 11.21 80 GLN A C 1
ATOM 1073 O O . GLN A 1 66 ? -4.076 9.163 19.129 1.00 12.07 80 GLN A O 1
ATOM 1085 N N . GLN A 1 67 ? -2.386 7.679 19.200 1.00 9.93 81 GLN A N 1
ATOM 1086 C CA . GLN A 1 67 ? -3.186 6.490 18.972 1.00 10.24 81 GLN A CA 1
ATOM 1087 C C . GLN A 1 67 ? -2.831 5.464 20.052 1.00 9.85 81 GLN A C 1
ATOM 1088 O O . GLN A 1 67 ? -1.662 5.184 20.277 1.00 10.66 81 GLN A O 1
ATOM 1100 N N . HIS A 1 68 ? -3.857 4.938 20.701 1.00 9.68 82 HIS A N 1
ATOM 1101 C CA . HIS A 1 68 ? -3.721 3.943 21.768 1.00 10.38 82 HIS A CA 1
ATOM 1102 C C . HIS A 1 68 ? -4.154 2.609 21.225 1.00 11.43 82 HIS A C 1
ATOM 1103 O O . HIS A 1 68 ? -5.318 2.451 20.812 1.00 11.88 82 HIS A O 1
ATOM 1116 N N . ILE A 1 69 ? -3.233 1.645 21.217 1.00 11.90 83 ILE A N 1
ATOM 1117 C CA . ILE A 1 69 ? -3.503 0.312 20.703 1.00 13.29 83 ILE A CA 1
ATOM 1118 C C . ILE A 1 69 ? -2.850 -0.694 21.664 1.00 14.06 83 ILE A C 1
ATOM 1119 O O . ILE A 1 69 ? -1.690 -0.591 21.989 1.00 15.08 83 ILE A O 1
ATOM 1135 N N . THR A 1 70 ? -3.609 -1.633 22.191 1.00 14.58 84 THR A N 1
ATOM 1136 C CA . THR A 1 70 ? -3.028 -2.694 22.996 1.00 15.44 84 THR A CA 1
ATOM 1137 C C . THR A 1 70 ? -2.385 -3.746 22.098 1.00 14.93 84 THR A C 1
ATOM 1138 O O . THR A 1 70 ? -2.826 -3.975 20.986 1.00 15.42 84 THR A O 1
ATOM 1148 N N . ALA A 1 71 ? -1.342 -4.366 22.598 1.00 14.29 85 ALA A N 1
ATOM 1149 C CA . ALA A 1 71 ? -0.746 -5.460 21.863 1.00 13.65 85 ALA A CA 1
ATOM 1150 C C . ALA A 1 71 ? -1.656 -6.695 21.952 1.00 13.83 85 ALA A C 1
ATOM 1151 O O . ALA A 1 71 ? -2.008 -7.125 23.039 1.00 15.59 85 ALA A O 1
ATOM 1158 N N A ARG A 1 72 ? -2.005 -7.257 20.799 0.50 13.22 86 ARG A N 1
ATOM 1159 N N B ARG A 1 72 ? -2.017 -7.260 20.814 0.50 13.29 86 ARG A N 1
ATOM 1160 C CA A ARG A 1 72 ? -2.755 -8.525 20.729 0.50 13.29 86 ARG A CA 1
ATOM 1161 C CA B ARG A 1 72 ? -2.732 -8.530 20.811 0.50 13.30 86 ARG A CA 1
ATOM 1162 C C A ARG A 1 72 ? -1.870 -9.731 21.053 0.50 12.18 86 ARG A C 1
ATOM 1163 C C B ARG A 1 72 ? -1.803 -9.666 21.222 0.50 12.31 86 ARG A C 1
ATOM 1164 O O A ARG A 1 72 ? -2.339 -10.699 21.637 0.50 12.01 86 ARG A O 1
ATOM 1165 O O B ARG A 1 72 ? -2.157 -10.506 22.074 0.50 12.30 86 ARG A O 1
ATOM 1206 N N . ARG A 1 73 ? -0.615 -9.679 20.625 1.00 11.29 87 ARG A N 1
ATOM 1207 C CA . ARG A 1 73 ? 0.409 -10.663 20.992 1.00 11.74 87 ARG A CA 1
ATOM 1208 C C . ARG A 1 73 ? 1.709 -9.942 21.238 1.00 10.86 87 ARG A C 1
ATOM 1209 O O . ARG A 1 73 ? 2.015 -8.955 20.574 1.00 11.22 87 ARG A O 1
ATOM 1230 N N . ALA A 1 74 ? 2.474 -10.474 22.184 1.00 10.81 88 ALA A N 1
ATOM 1231 C CA . ALA A 1 74 ? 3.813 -10.012 22.477 1.00 11.02 88 ALA A CA 1
ATOM 1232 C C . ALA A 1 74 ? 4.732 -11.209 22.270 1.00 12.02 88 ALA A C 1
ATOM 1233 O O . ALA A 1 74 ? 4.750 -12.114 23.114 1.00 15.30 88 ALA A O 1
ATOM 1240 N N . ILE A 1 75 ? 5.438 -11.249 21.140 1.00 11.21 89 ILE A N 1
ATOM 1241 C CA . ILE A 1 75 ? 6.129 -12.421 20.637 1.00 10.42 89 ILE A CA 1
ATOM 1242 C C . ILE A 1 75 ? 7.632 -12.272 20.880 1.00 9.80 89 ILE A C 1
ATOM 1243 O O . ILE A 1 75 ? 8.319 -11.515 20.203 1.00 9.29 89 ILE A O 1
ATOM 1259 N N . ARG A 1 76 ? 8.114 -12.956 21.902 1.00 10.55 90 ARG A N 1
ATOM 1260 C CA . ARG A 1 76 ? 9.516 -12.877 22.306 1.00 10.22 90 ARG A CA 1
ATOM 1261 C C . ARG A 1 76 ? 10.335 -13.851 21.490 1.00 9.41 90 ARG A C 1
ATOM 1262 O O . ARG A 1 76 ? 9.859 -14.937 21.109 1.00 10.40 90 ARG A O 1
ATOM 1283 N N . HIS A 1 77 ? 11.572 -13.496 21.208 1.00 9.33 91 HIS A N 1
ATOM 1284 C CA . HIS A 1 77 ? 12.466 -14.429 20.549 1.00 9.53 91 HIS A CA 1
ATOM 1285 C C . HIS A 1 77 ? 12.514 -15.723 21.367 1.00 9.99 91 HIS A C 1
ATOM 1286 O O . HIS A 1 77 ? 12.617 -15.685 22.589 1.00 9.84 91 HIS A O 1
ATOM 1299 N N . PRO A 1 78 ? 12.509 -16.888 20.697 1.00 10.39 92 PRO A N 1
ATOM 1300 C CA . PRO A 1 78 ? 12.477 -18.140 21.463 1.00 11.40 92 PRO A CA 1
ATOM 1301 C C . PRO A 1 78 ? 13.722 -18.457 22.281 1.00 12.17 92 PRO A C 1
ATOM 1302 O O . PRO A 1 78 ? 13.666 -19.343 23.140 1.00 13.11 92 PRO A O 1
ATOM 1313 N N . GLN A 1 79 ? 14.831 -17.773 22.016 1.00 11.30 93 GLN A N 1
ATOM 1314 C CA . GLN A 1 79 ? 16.052 -17.953 22.800 1.00 12.27 93 GLN A CA 1
ATOM 1315 C C . GLN A 1 79 ? 16.327 -16.788 23.743 1.00 11.29 93 GLN A C 1
ATOM 1316 O O . GLN A 1 79 ? 17.408 -16.695 24.307 1.00 11.65 93 GLN A O 1
ATOM 1328 N N . TYR A 1 80 ? 15.358 -15.910 23.968 1.00 10.20 94 TYR A N 1
ATOM 1329 C CA . TYR A 1 80 ? 15.543 -14.875 24.976 1.00 10.52 94 TYR A CA 1
ATOM 1330 C C . TYR A 1 80 ? 15.904 -15.516 26.311 1.00 10.92 94 TYR A C 1
ATOM 1331 O O . TYR A 1 80 ? 15.266 -16.473 26.731 1.00 11.72 94 TYR A O 1
ATOM 1348 N N . ASN A 1 81 ? 16.940 -14.985 26.959 1.00 11.51 95 ASN A N 1
ATOM 1349 C CA . ASN A 1 81 ? 17.428 -15.519 28.208 1.00 12.62 95 ASN A CA 1
ATOM 1350 C C . ASN A 1 81 ? 17.395 -14.397 29.221 1.00 13.22 95 ASN A C 1
ATOM 1351 O O . ASN A 1 81 ? 18.088 -13.404 29.065 1.00 13.15 95 ASN A O 1
ATOM 1360 N N . GLN A 1 82 ? 16.573 -14.538 30.247 1.00 14.84 96 GLN A N 1
ATOM 1361 C CA . GLN A 1 82 ? 16.397 -13.446 31.195 1.00 16.19 96 GLN A CA 1
ATOM 1362 C C . GLN A 1 82 ? 17.655 -13.165 32.011 1.00 17.72 96 GLN A C 1
ATOM 1363 O O . GLN A 1 82 ? 17.886 -12.026 32.448 1.00 19.97 96 GLN A O 1
ATOM 1375 N N . ARG A 1 83 ? 18.485 -14.174 32.197 1.00 17.45 97 ARG A N 1
ATOM 1376 C CA . ARG A 1 83 ? 19.691 -14.000 33.003 1.00 17.64 97 ARG A CA 1
ATOM 1377 C C . ARG A 1 83 ? 20.808 -13.325 32.226 1.00 17.18 97 ARG A C 1
ATOM 1378 O O . ARG A 1 83 ? 21.424 -12.368 32.724 1.00 18.98 97 ARG A O 1
ATOM 1399 N N . THR A 1 84 ? 21.094 -13.816 31.027 1.00 15.53 98 THR A N 1
ATOM 1400 C CA . THR A 1 84 ? 22.160 -13.236 30.222 1.00 14.82 98 THR A CA 1
ATOM 1401 C C . THR A 1 84 ? 21.700 -12.040 29.399 1.00 13.69 98 THR A C 1
ATOM 1402 O O . THR A 1 84 ? 22.540 -11.309 28.901 1.00 14.51 98 THR A O 1
ATOM 1412 N N . ILE A 1 85 ? 20.381 -11.918 29.200 1.00 12.37 99 ILE A N 1
ATOM 1413 C CA . ILE A 1 85 ? 19.756 -10.883 28.383 1.00 12.29 99 ILE A CA 1
ATOM 1414 C C . ILE A 1 85 ? 20.097 -11.059 26.915 1.00 11.01 99 ILE A C 1
ATOM 1415 O O . ILE A 1 85 ? 19.834 -10.164 26.108 1.00 11.20 99 ILE A O 1
ATOM 1431 N N . GLN A 1 86 ? 20.542 -12.240 26.519 1.00 10.82 100 GLN A N 1
ATOM 1432 C CA . GLN A 1 86 ? 20.743 -12.526 25.110 1.00 10.23 100 GLN A CA 1
ATOM 1433 C C . GLN A 1 86 ? 19.400 -12.657 24.381 1.00 9.70 100 GLN A C 1
ATOM 1434 O O . GLN A 1 86 ? 18.392 -13.047 24.967 1.00 10.26 100 GLN A O 1
ATOM 1446 N N . ASN A 1 87 ? 19.429 -12.302 23.104 1.00 9.58 101 ASN A N 1
ATOM 1447 C CA . ASN A 1 87 ? 18.263 -12.345 22.224 1.00 9.13 101 ASN A CA 1
ATOM 1448 C C . ASN A 1 87 ? 17.121 -11.480 22.751 1.00 8.76 101 ASN A C 1
ATOM 1449 O O . ASN A 1 87 ? 15.972 -11.896 22.772 1.00 8.56 101 ASN A O 1
ATOM 1458 N N . ASP A 1 88 ? 17.469 -10.248 23.128 1.00 9.20 102 ASP A N 1
ATOM 1459 C CA . ASP A 1 88 ? 16.526 -9.335 23.742 1.00 8.33 102 ASP A CA 1
ATOM 1460 C C . ASP A 1 88 ? 15.748 -8.584 22.677 1.00 8.45 102 ASP A C 1
ATOM 1461 O O . ASP A 1 88 ? 15.982 -7.411 22.399 1.00 11.86 102 ASP A O 1
ATOM 1470 N N . ILE A 1 89 ? 14.800 -9.282 22.090 1.00 7.66 103 ILE A N 1
ATOM 1471 C CA . ILE A 1 89 ? 14.033 -8.798 20.957 1.00 7.36 103 ILE A CA 1
ATOM 1472 C C . ILE A 1 89 ? 12.622 -9.393 20.984 1.00 7.25 103 ILE A C 1
ATOM 1473 O O . ILE A 1 89 ? 12.455 -10.578 21.321 1.00 7.88 103 ILE A O 1
ATOM 1489 N N . MET A 1 90 ? 11.621 -8.555 20.689 1.00 6.91 104 MET A N 1
ATOM 1490 C CA . MET A 1 90 ? 10.227 -8.927 20.778 1.00 7.25 104 MET A CA 1
ATOM 1491 C C . MET A 1 90 ? 9.440 -8.118 19.759 1.00 6.77 104 MET A C 1
ATOM 1492 O O . MET A 1 90 ? 9.727 -6.952 19.537 1.00 7.67 104 MET A O 1
ATOM 1506 N N . LEU A 1 91 ? 8.445 -8.754 19.155 1.00 6.70 105 LEU A N 1
ATOM 1507 C CA . LEU A 1 91 ? 7.502 -8.090 18.266 1.00 7.51 105 LEU A CA 1
ATOM 1508 C C . LEU A 1 91 ? 6.142 -8.030 18.937 1.00 7.64 105 LEU A C 1
ATOM 1509 O O . LEU A 1 91 ? 5.636 -9.017 19.427 1.00 8.87 105 LEU A O 1
ATOM 1525 N N . LEU A 1 92 ? 5.539 -6.844 18.907 1.00 7.95 106 LEU A N 1
ATOM 1526 C CA . LEU A 1 92 ? 4.164 -6.647 19.347 1.00 8.23 106 LEU A CA 1
ATOM 1527 C C . LEU A 1 92 ? 3.272 -6.602 18.139 1.00 8.02 106 LEU A C 1
ATOM 1528 O O . LEU A 1 92 ? 3.406 -5.733 17.295 1.00 8.80 106 LEU A O 1
ATOM 1544 N N . GLN A 1 93 ? 2.421 -7.613 18.025 1.00 8.72 107 GLN A N 1
ATOM 1545 C CA . GLN A 1 93 ? 1.374 -7.622 17.021 1.00 9.67 107 GLN A CA 1
ATOM 1546 C C . GLN A 1 93 ? 0.241 -6.772 17.558 1.00 9.51 107 GLN A C 1
ATOM 1547 O O . GLN A 1 93 ? -0.369 -7.126 18.562 1.00 11.01 107 GLN A O 1
ATOM 1559 N N . LEU A 1 94 ? -0.010 -5.659 16.891 1.00 10.49 108 LEU A N 1
ATOM 1560 C CA . LEU A 1 94 ? -1.030 -4.733 17.339 1.00 11.39 108 LEU A CA 1
ATOM 1561 C C . LEU A 1 94 ? -2.411 -5.323 17.137 1.00 13.01 108 LEU A C 1
ATOM 1562 O O . LEU A 1 94 ? -2.643 -6.068 16.203 1.00 14.22 108 LEU A O 1
ATOM 1578 N N . SER A 1 95 ? -3.335 -4.948 18.037 1.00 13.93 109 SER A N 1
ATOM 1579 C CA . SER A 1 95 ? -4.702 -5.492 18.009 1.00 15.37 109 SER A CA 1
ATOM 1580 C C . SER A 1 95 ? -5.470 -4.924 16.846 1.00 16.28 109 SER A C 1
ATOM 1581 O O . SER A 1 95 ? -6.481 -5.489 16.458 1.00 16.89 109 SER A O 1
ATOM 1588 N N . ARG A 1 96 ? -5.012 -3.786 16.326 1.00 16.17 110 ARG A N 1
ATOM 1589 C CA . ARG A 1 96 ? -5.527 -3.218 15.079 1.00 16.12 110 ARG A CA 1
ATOM 1590 C C . ARG A 1 96 ? -4.403 -2.462 14.366 1.00 15.90 110 ARG A C 1
ATOM 1591 O O . ARG A 1 96 ? -3.417 -2.090 15.005 1.00 15.38 110 ARG A O 1
ATOM 1612 N N . ARG A 1 97 ? -4.531 -2.249 13.059 1.00 15.52 111 ARG A N 1
ATOM 1613 C CA . ARG A 1 97 ? -3.538 -1.450 12.333 1.00 15.29 111 ARG A CA 1
ATOM 1614 C C . ARG A 1 97 ? -3.573 0.011 12.757 1.00 14.24 111 ARG A C 1
ATOM 1615 O O . ARG A 1 97 ? -4.632 0.529 13.089 1.00 14.61 111 ARG A O 1
ATOM 1636 N N . VAL A 1 98 ? -2.419 0.679 12.731 1.00 12.48 112 VAL A N 1
ATOM 1637 C CA . VAL A 1 98 ? -2.391 2.112 12.975 1.00 13.06 112 VAL A CA 1
ATOM 1638 C C . VAL A 1 98 ? -3.125 2.829 11.844 1.00 13.14 112 VAL A C 1
ATOM 1639 O O . VAL A 1 98 ? -3.287 2.313 10.738 1.00 14.65 112 VAL A O 1
ATOM 1652 N N . ARG A 1 99 ? -3.575 4.037 12.144 1.00 13.50 113 ARG A N 1
ATOM 1653 C CA . ARG A 1 99 ? -4.026 4.985 11.124 1.00 14.88 113 ARG A CA 1
ATOM 1654 C C . ARG A 1 99 ? -2.753 5.744 10.760 1.00 13.99 113 ARG A C 1
ATOM 1655 O O . ARG A 1 99 ? -2.213 6.523 11.532 1.00 15.37 113 ARG A O 1
ATOM 1676 N N . ARG A 1 100 ? -2.204 5.444 9.589 1.00 14.95 114 ARG A N 1
ATOM 1677 C CA . ARG A 1 100 ? -0.959 6.031 9.205 1.00 14.98 114 ARG A CA 1
ATOM 1678 C C . ARG A 1 100 ? -1.147 7.502 8.875 1.00 14.53 114 ARG A C 1
ATOM 1679 O O . ARG A 1 100 ? -2.090 7.898 8.186 1.00 15.37 114 ARG A O 1
ATOM 1700 N N . ASN A 1 101 ? -0.227 8.311 9.365 1.00 12.88 115 ASN A N 1
ATOM 1701 C CA . ASN A 1 101 ? -0.219 9.739 9.083 1.00 13.63 115 ASN A CA 1
ATOM 1702 C C . ASN A 1 101 ? 1.163 10.250 9.375 1.00 14.40 115 ASN A C 1
ATOM 1703 O O . ASN A 1 101 ? 2.064 9.477 9.722 1.00 14.68 115 ASN A O 1
ATOM 1712 N N . ARG A 1 102 ? 1.363 11.555 9.288 1.00 15.84 116 ARG A N 1
ATOM 1713 C CA . ARG A 1 102 ? 2.704 12.073 9.440 1.00 16.50 116 ARG A CA 1
ATOM 1714 C C . ARG A 1 102 ? 3.248 11.898 10.860 1.00 15.61 116 ARG A C 1
ATOM 1715 O O . ARG A 1 102 ? 4.455 11.989 11.047 1.00 16.37 116 ARG A O 1
ATOM 1736 N N . ASN A 1 103 ? 2.348 11.658 11.822 1.00 14.43 117 ASN A N 1
ATOM 1737 C CA . ASN A 1 103 ? 2.703 11.465 13.234 1.00 13.49 117 ASN A CA 1
ATOM 1738 C C . ASN A 1 103 ? 2.921 10.014 13.631 1.00 12.40 117 ASN A C 1
ATOM 1739 O O . ASN A 1 103 ? 3.451 9.754 14.721 1.00 11.94 117 ASN A O 1
ATOM 1748 N N . VAL A 1 104 ? 2.465 9.096 12.774 1.00 11.44 118 VAL A N 1
ATOM 1749 C CA . VAL A 1 104 ? 2.478 7.673 13.059 1.00 11.59 118 VAL A CA 1
ATOM 1750 C C . VAL A 1 104 ? 2.790 6.934 11.774 1.00 11.70 118 VAL A C 1
ATOM 1751 O O . VAL A 1 104 ? 1.903 6.759 10.908 1.00 12.98 118 VAL A O 1
ATOM 1764 N N . ASN A 1 105 ? 4.036 6.484 11.634 1.00 11.09 119 ASN A N 1
ATOM 1765 C CA . ASN A 1 105 ? 4.411 5.704 10.470 1.00 12.22 119 ASN A CA 1
ATOM 1766 C C . ASN A 1 105 ? 5.712 4.966 10.734 1.00 11.21 119 ASN A C 1
ATOM 1767 O O . ASN A 1 105 ? 6.427 5.289 11.685 1.00 11.80 119 ASN A O 1
ATOM 1776 N N . PRO A 1 106 ? 5.961 3.895 9.962 1.00 11.45 120 PRO A N 1
ATOM 1777 C CA . PRO A 1 106 ? 7.061 2.989 10.312 1.00 11.77 120 PRO A CA 1
ATOM 1778 C C . PRO A 1 106 ? 8.446 3.470 9.910 1.00 12.13 120 PRO A C 1
ATOM 1779 O O . PRO A 1 106 ? 8.600 4.369 9.081 1.00 13.72 120 PRO A O 1
ATOM 1790 N N . VAL A 1 107 ? 9.462 2.843 10.497 1.00 11.37 121 VAL A N 1
ATOM 1791 C CA . VAL A 1 107 ? 10.858 3.103 10.158 1.00 11.94 121 VAL A CA 1
ATOM 1792 C C . VAL A 1 107 ? 11.444 1.897 9.447 1.00 12.13 121 VAL A C 1
ATOM 1793 O O . VAL A 1 107 ? 11.079 0.752 9.747 1.00 13.10 121 VAL A O 1
ATOM 1806 N N . ALA A 1 108 ? 12.370 2.153 8.511 1.00 12.22 122 ALA A N 1
ATOM 1807 C CA . ALA A 1 108 ? 13.079 1.108 7.783 1.00 12.67 122 ALA A CA 1
ATOM 1808 C C . ALA A 1 108 ? 14.023 0.326 8.675 1.00 11.98 122 ALA A C 1
ATOM 1809 O O . ALA A 1 108 ? 14.614 0.879 9.601 1.00 12.45 122 ALA A O 1
ATOM 1816 N N . LEU A 1 109 ? 14.196 -0.942 8.312 1.00 12.93 123 LEU A N 1
ATOM 1817 C CA . LEU A 1 109 ? 15.152 -1.839 8.912 1.00 13.17 123 LEU A CA 1
ATOM 1818 C C . LEU A 1 109 ? 16.321 -2.029 7.963 1.00 13.54 123 LEU A C 1
ATOM 1819 O O . LEU A 1 109 ? 16.219 -1.717 6.772 1.00 13.19 123 LEU A O 1
ATOM 1835 N N . PRO A 1 110 ? 17.448 -2.542 8.483 1.00 13.53 124 PRO A N 1
ATOM 1836 C CA . PRO A 1 110 ? 18.572 -2.813 7.568 1.00 14.84 124 PRO A CA 1
ATOM 1837 C C . PRO A 1 110 ? 18.183 -3.813 6.489 1.00 15.71 124 PRO A C 1
ATOM 1838 O O . PRO A 1 110 ? 17.282 -4.617 6.693 1.00 15.93 124 PRO A O 1
ATOM 1849 N N . ARG A 1 111 ? 18.869 -3.766 5.348 1.00 17.24 125 ARG A N 1
ATOM 1850 C CA . ARG A 1 111 ? 18.784 -4.829 4.355 1.00 19.08 125 ARG A CA 1
ATOM 1851 C C . ARG A 1 111 ? 19.499 -6.058 4.878 1.00 19.94 125 ARG A C 1
ATOM 1852 O O . ARG A 1 111 ? 20.305 -5.973 5.805 1.00 19.79 125 ARG A O 1
ATOM 1873 N N . ALA A 1 112 ? 19.205 -7.217 4.300 1.00 20.91 126 ALA A N 1
ATOM 1874 C CA . ALA A 1 112 ? 19.855 -8.455 4.725 1.00 22.21 126 ALA A CA 1
ATOM 1875 C C . ALA A 1 112 ? 21.371 -8.304 4.574 1.00 23.27 126 ALA A C 1
ATOM 1876 O O . ALA A 1 112 ? 21.852 -7.735 3.591 1.00 24.38 126 ALA A O 1
ATOM 1883 N N . GLN A 1 113 ? 22.115 -8.757 5.578 1.00 24.27 127 GLN A N 1
ATOM 1884 C CA . GLN A 1 113 ? 23.581 -8.633 5.589 1.00 24.69 127 GLN A CA 1
ATOM 1885 C C . GLN A 1 113 ? 24.110 -7.191 5.621 1.00 25.16 127 GLN A C 1
ATOM 1886 O O . GLN A 1 113 ? 25.320 -6.989 5.506 1.00 26.28 127 GLN A O 1
ATOM 1898 N N . GLU A 1 114 ? 23.239 -6.189 5.759 1.00 24.31 128 GLU A N 1
ATOM 1899 C CA . GLU A 1 114 ? 23.703 -4.814 5.936 1.00 23.70 128 GLU A CA 1
ATOM 1900 C C . GLU A 1 114 ? 24.252 -4.662 7.348 1.00 22.95 128 GLU A C 1
ATOM 1901 O O . GLU A 1 114 ? 23.502 -4.838 8.318 1.00 23.02 128 GLU A O 1
ATOM 1913 N N . GLY A 1 115 ? 25.534 -4.302 7.455 1.00 22.21 129 GLY A N 1
ATOM 1914 C CA . GLY A 1 115 ? 26.233 -4.199 8.738 1.00 22.66 129 GLY A CA 1
ATOM 1915 C C . GLY A 1 115 ? 26.226 -2.818 9.372 1.00 22.08 129 GLY A C 1
ATOM 1916 O O . GLY A 1 115 ? 25.593 -1.878 8.877 1.00 21.91 129 GLY A O 1
ATOM 1920 N N . LEU A 1 116 ? 26.914 -2.721 10.505 1.00 21.88 130 LEU A N 1
ATOM 1921 C CA . LEU A 1 116 ? 27.075 -1.482 11.249 1.00 22.45 130 LEU A CA 1
ATOM 1922 C C . LEU A 1 116 ? 28.402 -1.515 11.989 1.00 22.94 130 LEU A C 1
ATOM 1923 O O . LEU A 1 116 ? 28.560 -2.249 12.976 1.00 23.26 130 LEU A O 1
ATOM 1939 N N . ARG A 1 117 ? 29.315 -0.658 11.541 1.00 23.56 131 ARG A N 1
ATOM 1940 C CA . ARG A 1 117 ? 30.709 -0.701 11.960 1.00 23.96 131 ARG A CA 1
ATOM 1941 C C . ARG A 1 117 ? 31.029 0.252 13.099 1.00 23.32 131 ARG A C 1
ATOM 1942 O O . ARG A 1 117 ? 30.421 1.329 13.202 1.00 22.76 131 ARG A O 1
ATOM 1963 N N . PRO A 1 118 ? 32.013 -0.118 13.946 1.00 22.62 132 PRO A N 1
ATOM 1964 C CA . PRO A 1 118 ? 32.534 0.793 14.948 1.00 22.50 132 PRO A CA 1
ATOM 1965 C C . PRO A 1 118 ? 32.887 2.160 14.387 1.00 22.16 132 PRO A C 1
ATOM 1966 O O . PRO A 1 118 ? 33.405 2.273 13.257 1.00 23.13 132 PRO A O 1
ATOM 1977 N N . GLY A 1 119 ? 32.593 3.194 15.166 1.00 21.02 133 GLY A N 1
ATOM 1978 C CA . GLY A 1 119 ? 32.815 4.561 14.740 1.00 21.00 133 GLY A CA 1
ATOM 1979 C C . GLY A 1 119 ? 31.616 5.270 14.137 1.00 20.56 133 GLY A C 1
ATOM 1980 O O . GLY A 1 119 ? 31.610 6.497 14.063 1.00 21.79 133 GLY A O 1
ATOM 1984 N N . THR A 1 120 ? 30.604 4.515 13.707 1.00 19.65 134 THR A N 1
ATOM 1985 C CA . THR A 1 120 ? 29.401 5.118 13.132 1.00 19.55 134 THR A CA 1
ATOM 1986 C C . THR A 1 120 ? 28.620 5.932 14.179 1.00 18.96 134 THR A C 1
ATOM 1987 O O . THR A 1 120 ? 28.455 5.487 15.306 1.00 18.68 134 THR A O 1
ATOM 1997 N N . LEU A 1 121 ? 28.168 7.120 13.797 1.00 19.03 135 LEU A N 1
ATOM 1998 C CA . LEU A 1 121 ? 27.360 7.978 14.654 1.00 18.67 135 LEU A CA 1
ATOM 1999 C C . LEU A 1 121 ? 25.902 7.669 14.395 1.00 18.09 135 LEU A C 1
ATOM 2000 O O . LEU A 1 121 ? 25.443 7.700 13.243 1.00 18.23 135 LEU A O 1
ATOM 2016 N N . CYS A 1 122 ? 25.183 7.391 15.475 1.00 15.84 136 CYS A N 1
ATOM 2017 C CA . CYS A 1 122 ? 23.774 7.012 15.409 1.00 15.40 136 CYS A CA 1
ATOM 2018 C C . CYS A 1 122 ? 23.020 7.836 16.424 1.00 14.38 136 CYS A C 1
ATOM 2019 O O . CYS A 1 122 ? 23.622 8.482 17.271 1.00 16.52 136 CYS A O 1
ATOM 2026 N N . THR A 1 123 ? 21.695 7.779 16.346 1.00 13.48 137 THR A N 1
ATOM 2027 C CA . THR A 1 123 ? 20.831 8.484 17.286 1.00 12.68 137 THR A CA 1
ATOM 2028 C C . THR A 1 123 ? 19.885 7.505 17.962 1.00 11.38 137 THR A C 1
ATOM 2029 O O . THR A 1 123 ? 19.374 6.598 17.331 1.00 12.28 137 THR A O 1
ATOM 2039 N N . VAL A 1 124 ? 19.695 7.703 19.258 1.00 10.26 138 VAL A N 1
ATOM 2040 C CA . VAL A 1 124 ? 18.735 6.931 20.034 1.00 10.01 138 VAL A CA 1
ATOM 2041 C C . VAL A 1 124 ? 17.753 7.890 20.672 1.00 9.81 138 VAL A C 1
ATOM 2042 O O . VAL A 1 124 ? 18.113 9.009 21.009 1.00 10.40 138 VAL A O 1
ATOM 2055 N N . ALA A 1 125 ? 16.507 7.467 20.775 1.00 9.29 139 ALA A N 1
ATOM 2056 C CA . ALA A 1 125 ? 15.443 8.293 21.290 1.00 9.02 139 ALA A CA 1
ATOM 2057 C C . ALA A 1 125 ? 14.619 7.507 22.277 1.00 9.06 139 ALA A C 1
ATOM 2058 O O . ALA A 1 125 ? 14.512 6.269 22.188 1.00 9.46 139 ALA A O 1
ATOM 2065 N N . GLY A 1 126 ? 13.999 8.228 23.202 1.00 8.69 140 GLY A N 1
ATOM 2066 C CA . GLY A 1 126 ? 13.099 7.603 24.137 1.00 8.45 140 GLY A CA 1
ATOM 2067 C C . GLY A 1 126 ? 12.585 8.512 25.228 1.00 7.95 140 GLY A C 1
ATOM 2068 O O . GLY A 1 126 ? 12.972 9.684 25.313 1.00 9.34 140 GLY A O 1
ATOM 2072 N N . TRP A 1 127 ? 11.721 7.938 26.055 1.00 7.71 141 TRP A N 1
ATOM 2073 C CA . TRP A 1 127 ? 11.121 8.609 27.200 1.00 8.93 141 TRP A CA 1
ATOM 2074 C C . TRP A 1 127 ? 11.710 8.149 28.547 1.00 8.83 141 TRP A C 1
ATOM 2075 O O . TRP A 1 127 ? 11.124 8.382 29.604 1.00 10.37 141 TRP A O 1
ATOM 2096 N N . GLY A 1 128 ? 12.898 7.573 28.508 1.00 9.14 142 GLY A N 1
ATOM 2097 C CA . GLY A 1 128 ? 13.553 7.099 29.696 1.00 9.95 142 GLY A CA 1
ATOM 2098 C C . GLY A 1 128 ? 14.204 8.201 30.509 1.00 10.22 142 GLY A C 1
ATOM 2099 O O . GLY A 1 128 ? 14.122 9.405 30.203 1.00 11.3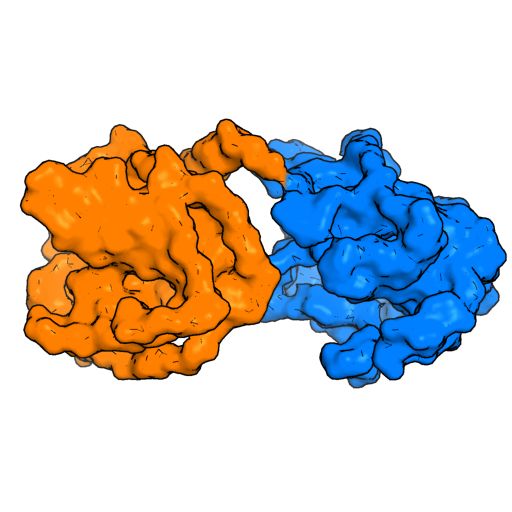5 142 GLY A O 1
ATOM 2103 N N . ARG A 1 129 ? 14.902 7.775 31.546 1.00 10.78 143 ARG A N 1
ATOM 2104 C CA . ARG A 1 129 ? 15.415 8.687 32.549 1.00 11.63 143 ARG A CA 1
ATOM 2105 C C . ARG A 1 129 ? 16.518 9.556 31.985 1.00 11.90 143 ARG A C 1
ATOM 2106 O O . ARG A 1 129 ? 17.278 9.143 31.109 1.00 12.43 143 ARG A O 1
ATOM 2127 N N . VAL A 1 130 ? 16.622 10.760 32.550 1.00 12.15 144 VAL A N 1
ATOM 2128 C CA . VAL A 1 130 ? 17.634 11.724 32.126 1.00 12.72 144 VAL A CA 1
ATOM 2129 C C . VAL A 1 130 ? 18.832 11.761 33.052 1.00 14.18 144 VAL A C 1
ATOM 2130 O O . VAL A 1 130 ? 19.809 12.449 32.781 1.00 14.90 144 VAL A O 1
ATOM 2143 N N . SER A 1 131 ? 18.743 11.044 34.148 1.00 14.67 145 SER A N 1
ATOM 2144 C CA . SER A 1 131 ? 19.916 10.855 34.981 1.00 16.49 145 SER A CA 1
ATOM 2145 C C . SER A 1 131 ? 19.678 9.556 35.686 1.00 18.03 145 SER A C 1
ATOM 2146 O O . SER A 1 131 ? 18.637 8.912 35.506 1.00 18.91 145 SER A O 1
ATOM 2153 N N . MET A 1 132 ? 20.649 9.132 36.472 1.00 18.41 146 MET A N 1
ATOM 2154 C CA . MET A 1 132 ? 20.508 7.884 37.172 1.00 19.59 146 MET A CA 1
ATOM 2155 C C . MET A 1 132 ? 19.140 7.779 37.876 1.00 20.16 146 MET A C 1
ATOM 2156 O O . MET A 1 132 ? 18.527 6.714 37.853 1.00 20.88 146 MET A O 1
ATOM 2170 N N . ARG A 1 133 ? 18.622 8.883 38.435 1.00 21.17 147 ARG A N 1
ATOM 2171 C CA . ARG A 1 133 ? 17.361 8.836 39.207 1.00 21.10 147 ARG A CA 1
ATOM 2172 C C . ARG A 1 133 ? 16.343 9.952 38.922 1.00 21.82 147 ARG A C 1
ATOM 2173 O O . ARG A 1 133 ? 15.567 10.340 39.808 1.00 24.59 147 ARG A O 1
ATOM 2194 N N . ARG A 1 134 ? 16.324 10.490 37.708 1.00 20.46 148 ARG A N 1
ATOM 2195 C CA . ARG A 1 134 ? 15.297 11.480 37.351 1.00 19.31 148 ARG A CA 1
ATOM 2196 C C . ARG A 1 134 ? 14.721 11.156 35.981 1.00 18.34 148 ARG A C 1
ATOM 2197 O O . ARG A 1 134 ? 15.467 10.790 35.088 1.00 16.69 148 ARG A O 1
ATOM 2218 N N . GLY A 1 135 ? 13.409 11.303 35.832 1.00 18.10 151 GLY A N 1
ATOM 2219 C CA . GLY A 1 135 ? 12.717 11.005 34.582 1.00 17.47 151 GLY A CA 1
ATOM 2220 C C . GLY A 1 135 ? 12.280 12.212 33.775 1.00 16.63 151 GLY A C 1
ATOM 2221 O O . GLY A 1 135 ? 12.554 13.364 34.109 1.00 17.45 151 GLY A O 1
ATOM 2225 N N . THR A 1 136 ? 11.561 11.920 32.704 1.00 15.87 152 THR A N 1
ATOM 2226 C CA . THR A 1 136 ? 10.976 12.926 31.842 1.00 15.86 152 THR A CA 1
ATOM 2227 C C . THR A 1 136 ? 9.647 12.431 31.271 1.00 15.24 152 THR A C 1
ATOM 2228 O O . THR A 1 136 ? 9.365 11.239 31.280 1.00 17.76 152 THR A O 1
ATOM 2238 N N . ASP A 1 137 ? 8.835 13.361 30.791 1.00 14.60 153 ASP A N 1
ATOM 2239 C CA . ASP A 1 137 ? 7.562 13.025 30.136 1.00 15.07 153 ASP A CA 1
ATOM 2240 C C . ASP A 1 137 ? 7.546 13.279 28.644 1.00 13.72 153 ASP A C 1
ATOM 2241 O O . ASP A 1 137 ? 6.564 12.982 27.998 1.00 13.81 153 ASP A O 1
ATOM 2250 N N A THR A 1 138 ? 8.583 13.906 28.095 0.50 13.29 154 THR A N 1
ATOM 2251 N N B THR A 1 138 ? 8.678 13.697 28.098 0.50 12.80 154 THR A N 1
ATOM 2252 C CA A THR A 1 138 ? 8.643 14.154 26.654 0.50 12.83 154 THR A CA 1
ATOM 2253 C CA B THR A 1 138 ? 8.721 14.188 26.733 0.50 12.36 154 THR A CA 1
ATOM 2254 C C A THR A 1 138 ? 9.787 13.365 26.027 0.50 11.84 154 THR A C 1
ATOM 2255 C C B THR A 1 138 ? 9.902 13.573 25.967 0.50 11.64 154 THR A C 1
ATOM 2256 O O A THR A 1 138 ? 10.741 12.971 26.695 0.50 11.22 154 THR A O 1
ATOM 2257 O O B THR A 1 138 ? 11.013 13.532 26.484 0.50 11.42 154 THR A O 1
ATOM 2276 N N . LEU A 1 139 ? 9.643 13.126 24.733 1.00 10.60 155 LEU A N 1
ATOM 2277 C CA . LEU A 1 139 ? 10.608 12.356 23.961 1.00 10.25 155 LEU A CA 1
ATOM 2278 C C . LEU A 1 139 ? 11.920 13.131 23.840 1.00 10.07 155 LEU A C 1
ATOM 2279 O O . LEU A 1 139 ? 11.910 14.334 23.491 1.00 10.47 155 LEU A O 1
ATOM 2295 N N . ARG A 1 140 ? 13.035 12.439 24.093 1.00 9.72 156 ARG A N 1
ATOM 2296 C CA . ARG A 1 140 ? 14.367 12.981 23.969 1.00 10.30 156 ARG A CA 1
ATOM 2297 C C . ARG A 1 140 ? 15.205 12.104 23.079 1.00 10.31 156 ARG A C 1
ATOM 2298 O O . ARG A 1 140 ? 14.842 10.967 22.767 1.00 10.41 156 ARG A O 1
ATOM 2319 N N . GLU A 1 141 ? 16.342 12.643 22.670 1.00 10.65 157 GLU A N 1
ATOM 2320 C CA . GLU A 1 141 ? 17.226 11.931 21.777 1.00 11.53 157 GLU A CA 1
ATOM 2321 C C . GLU A 1 141 ? 18.666 12.334 22.024 1.00 11.31 157 GLU A C 1
ATOM 2322 O O . GLU A 1 141 ? 18.927 13.447 22.497 1.00 12.25 157 GLU A O 1
ATOM 2334 N N . VAL A 1 142 ? 19.594 11.452 21.669 1.00 11.28 158 VAL A N 1
ATOM 2335 C CA . VAL A 1 142 ? 21.027 11.707 21.815 1.00 12.01 158 VAL A CA 1
ATOM 2336 C C . VAL A 1 142 ? 21.792 10.948 20.734 1.00 12.45 158 VAL A C 1
ATOM 2337 O O . VAL A 1 142 ? 21.390 9.878 20.289 1.00 12.78 158 VAL A O 1
ATOM 2350 N N . GLN A 1 143 ? 22.879 11.560 20.263 1.00 13.35 159 GLN A N 1
ATOM 2351 C CA . GLN A 1 143 ? 23.769 10.912 19.321 1.00 14.10 159 GLN A CA 1
ATOM 2352 C C . GLN A 1 143 ? 24.860 10.151 20.075 1.00 14.35 159 GLN A C 1
ATOM 2353 O O . GLN A 1 143 ? 25.501 10.685 20.994 1.00 14.95 159 GLN A O 1
ATOM 2365 N N . LEU A 1 144 ? 25.064 8.901 19.687 1.00 13.82 160 LEU A N 1
ATOM 2366 C CA . LEU A 1 144 ? 26.058 8.009 20.303 1.00 14.26 160 LEU A CA 1
ATOM 2367 C C . LEU A 1 144 ? 26.882 7.373 19.205 1.00 15.00 160 LEU A C 1
ATOM 2368 O O . LEU A 1 144 ? 26.379 7.105 18.117 1.00 16.85 160 LEU A O 1
ATOM 2384 N N . ARG A 1 145 ? 28.138 7.061 19.528 1.00 15.58 161 ARG A N 1
ATOM 2385 C CA . ARG A 1 145 ? 29.043 6.413 18.597 1.00 15.83 161 ARG A CA 1
ATOM 2386 C C . ARG A 1 145 ? 29.113 4.916 18.858 1.00 14.15 161 ARG A C 1
ATOM 2387 O O . ARG A 1 145 ? 29.320 4.502 19.989 1.00 14.63 161 ARG A O 1
ATOM 2408 N N . VAL A 1 146 ? 29.033 4.127 17.798 1.00 14.35 162 VAL A N 1
ATOM 2409 C CA . VAL A 1 146 ? 29.230 2.684 17.876 1.00 14.08 162 VAL A CA 1
ATOM 2410 C C . VAL A 1 146 ? 30.690 2.401 18.286 1.00 13.83 162 VAL A C 1
ATOM 2411 O O . VAL A 1 146 ? 31.636 2.998 17.728 1.00 15.68 162 VAL A O 1
ATOM 2424 N N . GLN A 1 147 ? 30.862 1.544 19.286 1.00 14.20 163 GLN A N 1
ATOM 2425 C CA . GLN A 1 147 ? 32.161 1.172 19.841 1.00 14.76 163 GLN A CA 1
ATOM 2426 C C . GLN A 1 147 ? 32.622 -0.150 19.270 1.00 14.81 163 GLN A C 1
ATOM 2427 O O . GLN A 1 147 ? 31.860 -0.928 18.721 1.00 15.75 163 GLN A O 1
ATOM 2439 N N . ARG A 1 148 ? 33.916 -0.402 19.403 1.00 15.59 164 ARG A N 1
ATOM 2440 C CA . ARG A 1 148 ? 34.459 -1.713 19.089 1.00 16.77 164 ARG A CA 1
ATOM 2441 C C . ARG A 1 148 ? 33.930 -2.733 20.103 1.00 17.23 164 ARG A C 1
ATOM 2442 O O . ARG A 1 148 ? 33.659 -2.386 21.250 1.00 18.39 164 ARG A O 1
ATOM 2463 N N . ASP A 1 149 ? 33.808 -3.987 19.665 1.00 18.88 165 ASP A N 1
ATOM 2464 C CA . ASP A 1 149 ? 33.305 -5.106 20.473 1.00 19.47 165 ASP A CA 1
ATOM 2465 C C . ASP A 1 149 ? 33.957 -5.183 21.851 1.00 19.64 165 ASP A C 1
ATOM 2466 O O . ASP A 1 149 ? 33.316 -5.456 22.861 1.00 18.30 165 ASP A O 1
ATOM 2475 N N . ARG A 1 150 ? 35.279 -5.018 21.862 1.00 19.88 166 ARG A N 1
ATOM 2476 C CA . ARG A 1 150 ? 36.091 -5.197 23.057 1.00 20.01 166 ARG A CA 1
ATOM 2477 C C . ARG A 1 150 ? 35.599 -4.381 24.242 1.00 19.02 166 ARG A C 1
ATOM 2478 O O . ARG A 1 150 ? 35.666 -4.838 25.385 1.00 18.68 166 ARG A O 1
ATOM 2499 N N . GLN A 1 151 ? 35.074 -3.185 23.966 1.00 19.00 167 GLN A N 1
ATOM 2500 C CA . GLN A 1 151 ? 34.602 -2.307 25.028 1.00 19.09 167 GLN A CA 1
ATOM 2501 C C . GLN A 1 151 ? 33.501 -2.957 25.877 1.00 18.28 167 GLN A C 1
ATOM 2502 O O . GLN A 1 151 ? 33.471 -2.789 27.093 1.00 19.72 167 GLN A O 1
ATOM 2514 N N . CYS A 1 152 ? 32.577 -3.679 25.240 1.00 16.64 168 CYS A N 1
ATOM 2515 C CA . CYS A 1 152 ? 31.484 -4.327 25.963 1.00 15.86 168 CYS A CA 1
ATOM 2516 C C . CYS A 1 152 ? 31.884 -5.719 26.467 1.00 14.51 168 CYS A C 1
ATOM 2517 O O . CYS A 1 152 ? 31.449 -6.155 27.531 1.00 14.86 168 CYS A O 1
ATOM 2524 N N . LEU A 1 153 ? 32.717 -6.423 25.694 1.00 15.57 169 LEU A N 1
ATOM 2525 C CA . LEU A 1 153 ? 33.224 -7.740 26.109 1.00 16.00 169 LEU A CA 1
ATOM 2526 C C . LEU A 1 153 ? 33.930 -7.663 27.461 1.00 16.11 169 LEU A C 1
ATOM 2527 O O . LEU A 1 153 ? 33.794 -8.544 28.298 1.00 17.68 169 LEU A O 1
ATOM 2543 N N . ARG A 1 154 ? 34.653 -6.576 27.682 1.00 16.31 170 ARG A N 1
ATOM 2544 C CA . ARG A 1 154 ? 35.425 -6.432 28.909 1.00 17.47 170 ARG A CA 1
ATOM 2545 C C . ARG A 1 154 ? 34.610 -6.164 30.183 1.00 17.30 170 ARG A C 1
ATOM 2546 O O . ARG A 1 154 ? 35.071 -6.464 31.265 1.00 19.82 170 ARG A O 1
ATOM 2567 N N . ILE A 1 155 ? 33.408 -5.588 30.063 1.00 14.52 171 ILE A N 1
ATOM 2568 C CA . ILE A 1 155 ? 32.698 -5.098 31.246 1.00 14.69 171 ILE A CA 1
ATOM 2569 C C . ILE A 1 155 ? 31.328 -5.709 31.516 1.00 13.12 171 ILE A C 1
ATOM 2570 O O . ILE A 1 155 ? 30.755 -5.488 32.582 1.00 14.33 171 ILE A O 1
ATOM 2586 N N . PHE A 1 156 ? 30.783 -6.469 30.568 1.00 13.90 172 PHE A N 1
ATOM 2587 C CA . PHE A 1 156 ? 29.482 -7.123 30.781 1.00 13.84 172 PHE A CA 1
ATOM 2588 C C . PHE A 1 156 ? 29.627 -8.629 30.942 1.00 14.24 172 PHE A C 1
ATOM 2589 O O . PHE A 1 156 ? 30.556 -9.210 30.414 1.00 16.36 172 PHE A O 1
ATOM 2606 N N . GLY A 1 157 ? 28.737 -9.230 31.725 1.00 14.97 173 GLY A N 1
ATOM 2607 C CA . GLY A 1 157 ? 28.722 -10.675 31.934 1.00 15.72 173 GLY A CA 1
ATOM 2608 C C . GLY A 1 157 ? 28.626 -11.478 30.657 1.00 16.03 173 GLY A C 1
ATOM 2609 O O . GLY A 1 157 ? 29.301 -12.491 30.494 1.00 17.82 173 GLY A O 1
ATOM 2613 N N . SER A 1 158 ? 27.768 -11.034 29.748 1.00 14.93 174 SER A N 1
ATOM 2614 C CA . SER A 1 158 ? 27.481 -11.757 28.533 1.00 15.14 174 SER A CA 1
ATOM 2615 C C . SER A 1 158 ? 27.391 -10.768 27.404 1.00 14.21 174 SER A C 1
ATOM 2616 O O . SER A 1 158 ? 26.533 -9.884 27.426 1.00 15.07 174 SER A O 1
ATOM 2623 N N . TYR A 1 159 ? 28.249 -10.897 26.415 1.00 14.08 175 TYR A N 1
ATOM 2624 C CA . TYR A 1 159 ? 28.203 -10.032 25.251 1.00 14.44 175 TYR A CA 1
ATOM 2625 C C . TYR A 1 159 ? 28.583 -10.840 24.020 1.00 14.60 175 TYR A C 1
ATOM 2626 O O . TYR A 1 159 ? 29.599 -11.534 24.055 1.00 15.99 175 TYR A O 1
ATOM 2643 N N . ASP A 1 160 ? 27.790 -10.726 22.956 1.00 14.23 176 ASP A N 1
ATOM 2644 C CA . ASP A 1 160 ? 28.000 -11.453 21.698 1.00 14.53 176 ASP A CA 1
ATOM 2645 C C . ASP A 1 160 ? 27.944 -10.498 20.520 1.00 14.58 176 ASP A C 1
ATOM 2646 O O . ASP A 1 160 ? 26.862 -10.074 20.131 1.00 13.22 176 ASP A O 1
ATOM 2655 N N . PRO A 1 161 ? 29.103 -10.174 19.922 1.00 15.48 177 PRO A N 1
ATOM 2656 C CA . PRO A 1 161 ? 29.052 -9.217 18.829 1.00 16.26 177 PRO A CA 1
ATOM 2657 C C . PRO A 1 161 ? 28.251 -9.651 17.618 1.00 16.05 177 PRO A C 1
ATOM 2658 O O . PRO A 1 161 ? 27.922 -8.818 16.790 1.00 16.77 177 PRO A O 1
ATOM 2669 N N . ARG A 1 162 ? 27.982 -10.944 17.482 1.00 15.39 178 ARG A N 1
ATOM 2670 C CA . ARG A 1 162 ? 27.158 -11.401 16.374 1.00 16.34 178 ARG A CA 1
ATOM 2671 C C . ARG A 1 162 ? 25.712 -10.926 16.491 1.00 15.61 178 ARG A C 1
ATOM 2672 O O . ARG A 1 162 ? 25.042 -10.731 15.489 1.00 16.88 178 ARG A O 1
ATOM 2693 N N . ARG A 1 163 ? 25.243 -10.764 17.726 1.00 13.84 179 ARG A N 1
ATOM 2694 C CA . ARG A 1 163 ? 23.855 -10.451 18.012 1.00 12.91 179 ARG A CA 1
ATOM 2695 C C . ARG A 1 163 ? 23.634 -9.103 18.699 1.00 11.75 179 ARG A C 1
ATOM 2696 O O . ARG A 1 163 ? 22.491 -8.681 18.817 1.00 11.59 179 ARG A O 1
ATOM 2717 N N . GLN A 1 164 ? 24.712 -8.440 19.131 1.00 11.24 180 GLN A N 1
ATOM 2718 C CA . GLN A 1 164 ? 24.645 -7.212 19.912 1.00 11.29 180 GLN A CA 1
ATOM 2719 C C . GLN A 1 164 ? 25.579 -6.180 19.333 1.00 11.06 180 GLN A C 1
ATOM 2720 O O . GLN A 1 164 ? 26.506 -6.512 18.586 1.00 12.98 180 GLN A O 1
ATOM 2732 N N . ILE A 1 165 ? 25.315 -4.917 19.676 1.00 11.24 181 ILE A N 1
ATOM 2733 C CA . ILE A 1 165 ? 26.126 -3.777 19.302 1.00 11.88 181 ILE A CA 1
ATOM 2734 C C . ILE A 1 165 ? 26.560 -3.080 20.576 1.00 11.77 181 ILE A C 1
ATOM 2735 O O . ILE A 1 165 ? 25.799 -3.018 21.539 1.00 11.58 181 ILE A O 1
ATOM 2751 N N . CYS A 1 166 ? 27.798 -2.581 20.592 1.00 12.20 182 CYS A N 1
ATOM 2752 C CA . CYS A 1 166 ? 28.346 -1.895 21.724 1.00 12.15 182 CYS A CA 1
ATOM 2753 C C . CYS A 1 166 ? 28.343 -0.407 21.417 1.00 12.54 182 CYS A C 1
ATOM 2754 O O . CYS A 1 166 ? 28.864 0.009 20.388 1.00 13.47 182 CYS A O 1
ATOM 2761 N N . VAL A 1 167 ? 27.675 0.389 22.264 1.00 11.48 183 VAL A N 1
ATOM 2762 C CA . VAL A 1 167 ? 27.336 1.757 21.897 1.00 11.38 183 VAL A CA 1
ATOM 2763 C C . VAL A 1 167 ? 27.619 2.752 23.015 1.00 10.61 183 VAL A C 1
ATOM 2764 O O . VAL A 1 167 ? 27.283 2.527 24.186 1.00 11.73 183 VAL A O 1
ATOM 2777 N N . GLY A 1 168 ? 28.248 3.866 22.6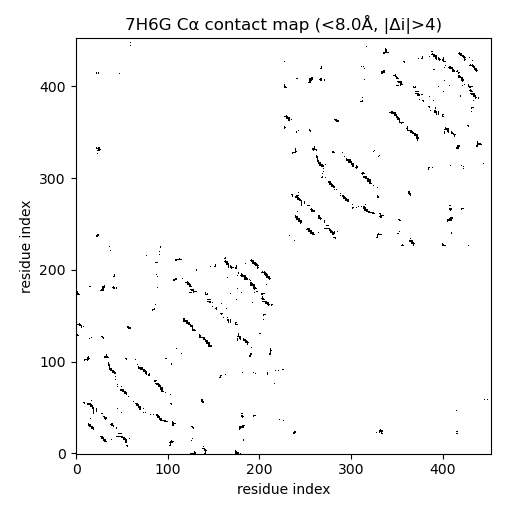25 1.00 11.34 184 GLY A N 1
ATOM 2778 C CA . GLY A 1 168 ? 28.483 4.964 23.529 1.00 11.85 184 GLY A CA 1
ATOM 2779 C C . GLY A 1 168 ? 29.906 5.023 24.028 1.00 13.41 184 GLY A C 1
ATOM 2780 O O . GLY A 1 168 ? 30.402 4.075 24.614 1.00 14.93 184 GLY A O 1
ATOM 2784 N N . ASP A 1 169 A 30.513 6.181 23.854 1.00 14.20 184 ASP A N 1
ATOM 2785 C CA . ASP A 1 169 A 31.845 6.480 24.396 1.00 14.24 184 ASP A CA 1
ATOM 2786 C C . ASP A 1 169 A 31.799 6.689 25.897 1.00 14.15 184 ASP A C 1
ATOM 2787 O O . ASP A 1 169 A 31.078 7.550 26.379 1.00 14.44 184 ASP A O 1
ATOM 2796 N N A ARG A 1 170 ? 32.600 5.912 26.626 0.50 13.85 185 ARG A N 1
ATOM 2797 N N B ARG A 1 170 ? 32.583 5.921 26.641 0.50 14.07 185 ARG A N 1
ATOM 2798 C CA A ARG A 1 170 ? 32.647 5.939 28.100 0.50 14.38 185 ARG A CA 1
ATOM 2799 C CA B ARG A 1 170 ? 32.612 6.062 28.094 0.50 14.74 185 ARG A CA 1
ATOM 2800 C C A ARG A 1 170 ? 32.971 7.295 28.741 0.50 14.40 185 ARG A C 1
ATOM 2801 C C B ARG A 1 170 ? 33.093 7.431 28.560 0.50 15.20 185 ARG A C 1
ATOM 2802 O O A ARG A 1 170 ? 32.594 7.545 29.890 0.50 14.30 185 ARG A O 1
ATOM 2803 O O B ARG A 1 170 ? 32.851 7.812 29.697 0.50 15.35 185 ARG A O 1
ATOM 2844 N N A ARG A 1 171 ? 33.663 8.160 28.003 0.50 15.16 186 ARG A N 1
ATOM 2845 N N B ARG A 1 171 ? 33.750 8.173 27.670 0.50 15.84 186 ARG A N 1
ATOM 2846 C CA A ARG A 1 171 ? 34.065 9.465 28.535 0.50 16.43 186 ARG A CA 1
ATOM 2847 C CA B ARG A 1 171 ? 34.250 9.509 28.006 0.50 17.12 186 ARG A CA 1
ATOM 2848 C C A ARG A 1 171 ? 32.972 10.505 28.439 0.50 16.94 186 ARG A C 1
ATOM 2849 C C B ARG A 1 171 ? 33.159 10.590 28.033 0.50 17.37 186 ARG A C 1
ATOM 2850 O O A ARG A 1 171 ? 33.061 11.539 29.111 0.50 16.83 186 ARG A O 1
ATOM 2851 O O B ARG A 1 171 ? 33.430 11.731 28.385 0.50 17.30 186 ARG A O 1
ATOM 2892 N N . GLU A 1 172 ? 31.940 10.249 27.629 1.00 17.53 187 GLU A N 1
ATOM 2893 C CA . GLU A 1 172 ? 30.866 11.221 27.483 1.00 18.08 187 GLU A CA 1
ATOM 2894 C C . GLU A 1 172 ? 29.653 10.781 28.273 1.00 16.68 187 GLU A C 1
ATOM 2895 O O . GLU A 1 172 ? 29.293 9.596 28.293 1.00 17.01 187 GLU A O 1
ATOM 2907 N N . ARG A 1 173 ? 29.021 11.735 28.932 1.00 16.95 188 ARG A N 1
ATOM 2908 C CA . ARG A 1 173 ? 27.842 11.460 29.717 1.00 16.73 188 ARG A CA 1
ATOM 2909 C C . ARG A 1 173 ? 26.632 11.511 28.779 1.00 15.99 188 ARG A C 1
ATOM 2910 O O . ARG A 1 173 ? 25.835 12.425 28.842 1.00 16.19 188 ARG A O 1
ATOM 2931 N N . LYS A 1 174 A 26.539 10.522 27.897 1.00 14.35 188 LYS A N 1
ATOM 2932 C CA . LYS A 1 174 A 25.467 10.448 26.915 1.00 13.91 188 LYS A CA 1
ATOM 2933 C C . LYS A 1 174 A 25.130 8.973 26.804 1.00 13.39 188 LYS A C 1
ATOM 2934 O O . LYS A 1 174 A 26.022 8.152 26.567 1.00 12.97 188 LYS A O 1
ATOM 2950 N N . ALA A 1 175 ? 23.862 8.626 26.986 1.00 12.41 189 ALA A N 1
ATOM 2951 C CA . ALA A 1 175 ? 23.471 7.233 26.985 1.00 11.71 189 ALA A CA 1
ATOM 2952 C C . ALA A 1 175 ? 21.968 7.098 26.935 1.00 11.23 189 ALA A C 1
ATOM 2953 O O . ALA A 1 175 ? 21.259 7.974 27.369 1.00 12.45 189 ALA A O 1
ATOM 2960 N N . ALA A 1 176 ? 21.494 5.963 26.427 1.00 10.45 190 ALA A N 1
ATOM 2961 C CA . ALA A 1 176 ? 20.131 5.509 26.734 1.00 9.79 190 ALA A CA 1
ATOM 2962 C C . ALA A 1 176 ? 20.142 4.998 28.173 1.00 9.90 190 ALA A C 1
ATOM 2963 O O . ALA A 1 176 ? 21.164 4.518 28.669 1.00 11.36 190 ALA A O 1
ATOM 2970 N N . PHE A 1 177 ? 19.011 5.072 28.862 1.00 9.11 191 PHE A N 1
ATOM 2971 C CA . PHE A 1 177 ? 18.976 4.586 30.226 1.00 9.57 191 PHE A CA 1
ATOM 2972 C C . PHE A 1 177 ? 17.610 3.953 30.523 1.00 9.90 191 PHE A C 1
ATOM 2973 O O . PHE A 1 177 ? 16.833 3.690 29.606 1.00 9.27 191 PHE A O 1
ATOM 2990 N N . LYS A 1 178 ? 17.365 3.623 31.783 1.00 9.67 192 LYS A N 1
ATOM 2991 C CA . LYS A 1 178 ? 16.131 2.973 32.182 1.00 9.83 192 LYS A CA 1
ATOM 2992 C C . LYS A 1 178 ? 14.943 3.713 31.621 1.00 9.28 192 LYS A C 1
ATOM 2993 O O . LYS A 1 178 ? 14.831 4.917 31.771 1.00 9.97 192 LYS A O 1
ATOM 3009 N N . GLY A 1 179 ? 14.026 2.966 31.026 1.00 8.53 193 GLY A N 1
ATOM 3010 C CA . GLY A 1 179 ? 12.852 3.499 30.363 1.00 8.56 193 GLY A CA 1
ATOM 3011 C C . GLY A 1 179 ? 13.011 3.626 28.860 1.00 8.38 193 GLY A C 1
ATOM 3012 O O . GLY A 1 179 ? 12.007 3.775 28.146 1.00 9.66 193 GLY A O 1
ATOM 3016 N N . ASP A 1 180 ? 14.250 3.559 28.386 1.00 8.25 194 ASP A N 1
ATOM 3017 C CA . ASP A 1 180 ? 14.553 3.629 26.970 1.00 8.27 194 ASP A CA 1
ATOM 3018 C C . ASP A 1 180 ? 14.674 2.274 26.268 1.00 8.03 194 ASP A C 1
ATOM 3019 O O . ASP A 1 180 ? 14.782 2.230 25.040 1.00 8.24 194 ASP A O 1
ATOM 3028 N N . SER A 1 181 ? 14.714 1.183 27.029 1.00 7.98 195 SER A N 1
ATOM 3029 C CA . SER A 1 181 ? 14.871 -0.130 26.420 1.00 8.38 195 SER A CA 1
ATOM 3030 C C . SER A 1 181 ? 13.801 -0.324 25.375 1.00 7.57 195 SER A C 1
ATOM 3031 O O . SER A 1 181 ? 12.655 0.065 25.591 1.00 8.75 195 SER A O 1
ATOM 3038 N N . GLY A 1 182 ? 14.165 -0.988 24.289 1.00 7.25 196 GLY A N 1
ATOM 3039 C CA . GLY A 1 182 ? 13.238 -1.226 23.198 1.00 7.54 196 GLY A CA 1
ATOM 3040 C C . GLY A 1 182 ? 13.226 -0.187 22.100 1.00 7.78 196 GLY A C 1
ATOM 3041 O O . GLY A 1 182 ? 12.745 -0.474 21.007 1.00 8.44 196 GLY A O 1
ATOM 3045 N N . GLY A 1 183 ? 13.751 1.008 22.382 1.00 8.09 197 GLY A N 1
ATOM 3046 C CA . GLY A 1 183 ? 13.783 2.040 21.365 1.00 8.42 197 GLY A CA 1
ATOM 3047 C C . GLY A 1 183 ? 14.839 1.779 20.322 1.00 8.28 197 GLY A C 1
ATOM 3048 O O . GLY A 1 183 ? 15.723 0.952 20.505 1.00 9.57 197 GLY A O 1
ATOM 3052 N N . PRO A 1 184 ? 14.761 2.496 19.210 1.00 9.00 198 PRO A N 1
ATOM 3053 C CA . PRO A 1 184 ? 15.667 2.279 18.096 1.00 9.93 198 PRO A CA 1
ATOM 3054 C C . PRO A 1 184 ? 16.982 3.020 18.212 1.00 10.44 198 PRO A C 1
ATOM 3055 O O . PRO A 1 184 ? 17.045 4.108 18.768 1.00 11.47 198 PRO A O 1
ATOM 3066 N N . LEU A 1 185 ? 18.007 2.408 17.639 1.00 10.95 199 LEU A N 1
ATOM 3067 C CA . LEU A 1 185 ? 19.268 3.054 17.298 1.00 11.82 199 LEU A CA 1
ATOM 3068 C C . LEU A 1 185 ? 19.177 3.309 15.813 1.00 11.14 199 LEU A C 1
ATOM 3069 O O . LEU A 1 185 ? 19.191 2.377 15.019 1.00 11.63 199 LEU A O 1
ATOM 3085 N N . LEU A 1 186 ? 19.077 4.587 15.455 1.00 12.03 200 LEU A N 1
ATOM 3086 C CA . LEU A 1 186 ? 18.941 5.020 14.076 1.00 13.36 200 LEU A CA 1
ATOM 3087 C C . LEU A 1 186 ? 20.294 5.441 13.533 1.00 13.81 200 LEU A C 1
ATOM 3088 O O . LEU A 1 186 ? 20.949 6.294 14.103 1.00 14.72 200 LEU A O 1
ATOM 3104 N N . CYS A 1 187 ? 20.671 4.859 12.412 1.00 14.11 201 CYS A N 1
ATOM 3105 C CA . CYS A 1 187 ? 21.930 5.199 11.769 1.00 16.71 201 CYS A CA 1
ATOM 3106 C C . CYS A 1 187 ? 21.538 5.459 10.319 1.00 17.85 201 CYS A C 1
ATOM 3107 O O . CYS A 1 187 ? 21.024 4.575 9.636 1.00 17.14 201 CYS A O 1
ATOM 3114 N N A ASN A 1 188 ? 21.771 6.692 9.869 0.50 19.25 202 ASN A N 1
ATOM 3115 N N B ASN A 1 188 ? 21.756 6.685 9.843 0.50 19.71 202 ASN A N 1
ATOM 3116 C CA A ASN A 1 188 ? 21.388 7.113 8.531 0.50 19.80 202 ASN A CA 1
ATOM 3117 C CA B ASN A 1 188 ? 21.375 7.058 8.480 0.50 19.92 202 ASN A CA 1
ATOM 3118 C C A ASN A 1 188 ? 19.921 6.746 8.231 0.50 20.03 202 ASN A C 1
ATOM 3119 C C B ASN A 1 188 ? 19.890 6.762 8.207 0.50 20.14 202 ASN A C 1
ATOM 3120 O O A ASN A 1 188 ? 19.603 6.181 7.184 0.50 20.13 202 ASN A O 1
ATOM 3121 O O B ASN A 1 188 ? 19.517 6.270 7.143 0.50 20.32 202 ASN A O 1
ATOM 3138 N N . ASN A 1 189 ? 19.051 7.040 9.200 1.00 19.69 203 ASN A N 1
ATOM 3139 C CA . ASN A 1 189 ? 17.599 6.885 9.079 1.00 19.67 203 ASN A CA 1
ATOM 3140 C C . ASN A 1 189 ? 17.085 5.444 8.932 1.00 18.68 203 ASN A C 1
ATOM 3141 O O . ASN A 1 189 ? 15.998 5.208 8.417 1.00 20.12 203 ASN A O 1
ATOM 3150 N N . VAL A 1 190 ? 17.888 4.500 9.406 1.00 15.82 204 VAL A N 1
ATOM 3151 C CA . VAL A 1 190 ? 17.525 3.096 9.443 1.00 15.30 204 VAL A CA 1
ATOM 3152 C C . VAL A 1 190 ? 17.701 2.610 10.880 1.00 13.37 204 VAL A C 1
ATOM 3153 O O . VAL A 1 190 ? 18.674 2.979 11.531 1.00 13.27 204 VAL A O 1
ATOM 3166 N N . ALA A 1 191 ? 16.763 1.785 11.366 1.00 12.25 209 ALA A N 1
ATOM 3167 C CA . ALA A 1 191 ? 16.852 1.241 12.737 1.00 11.84 209 ALA A CA 1
ATOM 3168 C C . ALA A 1 191 ? 17.753 0.004 12.745 1.00 11.46 209 ALA A C 1
ATOM 3169 O O . ALA A 1 191 ? 17.326 -1.107 12.429 1.00 12.95 209 ALA A O 1
ATOM 3176 N N . HIS A 1 192 ? 19.020 0.222 13.075 1.00 11.10 210 HIS A N 1
ATOM 3177 C CA . HIS A 1 192 ? 20.007 -0.863 13.143 1.00 11.37 210 HIS A CA 1
ATOM 3178 C C . HIS A 1 192 ? 20.065 -1.552 14.500 1.00 10.96 210 HIS A C 1
ATOM 3179 O O . HIS A 1 192 ? 20.602 -2.648 14.609 1.00 11.63 210 HIS A O 1
ATOM 3192 N N . GLY A 1 193 ? 19.583 -0.897 15.544 1.00 10.75 211 GLY A N 1
ATOM 3193 C CA . GLY A 1 193 ? 19.685 -1.472 16.887 1.00 9.81 211 GLY A CA 1
ATOM 3194 C C . GLY A 1 193 ? 18.430 -1.279 17.690 1.00 8.94 211 GLY A C 1
ATOM 3195 O O . GLY A 1 193 ? 17.596 -0.458 17.350 1.00 9.80 211 GLY A O 1
ATOM 3199 N N . ILE A 1 194 ? 18.356 -2.024 18.791 1.00 8.34 212 ILE A N 1
ATOM 3200 C CA . ILE A 1 194 ? 17.310 -1.885 19.813 1.00 8.13 212 ILE A CA 1
ATOM 3201 C C . ILE A 1 194 ? 17.987 -1.692 21.142 1.00 8.26 212 ILE A C 1
ATOM 3202 O O . ILE A 1 194 ? 18.858 -2.498 21.504 1.00 8.15 212 ILE A O 1
ATOM 3218 N N . VAL A 1 195 ? 17.627 -0.647 21.874 1.00 7.53 213 VAL A N 1
ATOM 3219 C CA . VAL A 1 195 ? 18.206 -0.454 23.218 1.00 8.07 213 VAL A CA 1
ATOM 3220 C C . VAL A 1 195 ? 17.927 -1.704 24.051 1.00 7.82 213 VAL A C 1
ATOM 3221 O O . VAL A 1 195 ? 16.767 -2.129 24.157 1.00 8.22 213 VAL A O 1
ATOM 3234 N N . SER A 1 196 ? 18.962 -2.289 24.665 1.00 8.26 214 SER A N 1
ATOM 3235 C CA . SER A 1 196 ? 18.777 -3.413 25.584 1.00 8.07 214 SER A CA 1
ATOM 3236 C C . SER A 1 196 ? 19.079 -2.984 27.002 1.00 8.44 214 SER A C 1
ATOM 3237 O O . SER A 1 196 ? 18.143 -2.783 27.786 1.00 9.01 214 SER A O 1
ATOM 3244 N N . TYR A 1 197 ? 20.345 -2.799 27.344 1.00 8.02 215 TYR A N 1
ATOM 3245 C CA . TYR A 1 197 ? 20.707 -2.469 28.717 1.00 9.06 215 TYR A CA 1
ATOM 3246 C C . TYR A 1 197 ? 22.102 -1.894 28.769 1.00 9.17 215 TYR A C 1
ATOM 3247 O O . TYR A 1 197 ? 22.862 -1.983 27.833 1.00 10.93 215 TYR A O 1
ATOM 3264 N N . GLY A 1 198 ? 22.427 -1.380 29.932 1.00 10.15 216 GLY A N 1
ATOM 3265 C CA . GLY A 1 198 ? 23.767 -0.930 30.262 1.00 10.23 216 GLY A CA 1
ATOM 3266 C C . GLY A 1 198 ? 24.009 -1.077 31.742 1.00 10.65 216 GLY A C 1
ATOM 3267 O O . GLY A 1 198 ? 23.271 -1.773 32.438 1.00 12.80 216 GLY A O 1
ATOM 3271 N N . LYS A 1 199 ? 25.055 -0.413 32.234 1.00 11.06 217 LYS A N 1
ATOM 3272 C CA . LYS A 1 199 ? 25.324 -0.375 33.661 1.00 11.21 217 LYS A CA 1
ATOM 3273 C C . LYS A 1 199 ? 24.248 0.404 34.409 1.00 11.35 217 LYS A C 1
ATOM 3274 O O . LYS A 1 199 ? 23.672 1.372 33.895 1.00 11.93 217 LYS A O 1
ATOM 3290 N N . SER A 1 200 ? 24.029 0.030 35.659 1.00 12.23 218 SER A N 1
ATOM 3291 C CA . SER A 1 200 ? 23.066 0.727 36.498 1.00 13.83 218 SER A CA 1
ATOM 3292 C C . SER A 1 200 ? 23.459 2.176 36.812 1.00 13.86 218 SER A C 1
ATOM 3293 O O . SER A 1 200 ? 22.609 2.986 37.208 1.00 15.43 218 SER A O 1
ATOM 3300 N N . SER A 1 201 ? 24.720 2.518 36.599 1.00 13.65 219 SER A N 1
ATOM 3301 C CA . SER A 1 201 ? 25.200 3.882 36.781 1.00 14.30 219 SER A CA 1
ATOM 3302 C C . SER A 1 201 ? 24.890 4.794 35.608 1.00 14.18 219 SER A C 1
ATOM 3303 O O . SER A 1 201 ? 25.045 6.003 35.699 1.00 15.22 219 SER A O 1
ATOM 3310 N N . GLY A 1 202 ? 24.504 4.210 34.483 1.00 12.68 220 GLY A N 1
ATOM 3311 C CA . GLY A 1 202 ? 24.367 4.949 33.245 1.00 13.14 220 GLY A CA 1
ATOM 3312 C C . GLY A 1 202 ? 25.644 5.263 32.496 1.00 13.35 220 GLY A C 1
ATOM 3313 O O . GLY A 1 202 ? 25.592 5.887 31.439 1.00 14.22 220 GLY A O 1
ATOM 3317 N N . VAL A 1 203 ? 26.801 4.818 33.004 1.00 12.87 221 VAL A N 1
ATOM 3318 C CA . VAL A 1 203 ? 28.057 5.122 32.364 1.00 13.12 221 VAL A CA 1
ATOM 3319 C C . VAL A 1 203 ? 28.219 4.211 31.141 1.00 11.97 221 VAL A C 1
ATOM 3320 O O . VAL A 1 203 ? 28.218 2.970 31.288 1.00 12.80 221 VAL A O 1
ATOM 3333 N N . PRO A 1 204 ? 28.383 4.773 29.948 1.00 12.38 224 PRO A N 1
ATOM 3334 C CA . PRO A 1 204 ? 28.589 3.952 28.746 1.00 12.38 224 PRO A CA 1
ATOM 3335 C C . PRO A 1 204 ? 29.901 3.171 28.781 1.00 11.70 224 PRO A C 1
ATOM 3336 O O . PRO A 1 204 ? 30.786 3.493 29.589 1.00 12.36 224 PRO A O 1
ATOM 3347 N N . PRO A 1 205 ? 30.073 2.205 27.863 1.00 11.21 225 PRO A N 1
ATOM 3348 C CA . PRO A 1 205 ? 29.181 1.816 26.786 1.00 11.70 225 PRO A CA 1
ATOM 3349 C C . PRO A 1 205 ? 28.035 0.929 27.244 1.00 10.70 225 PRO A C 1
ATOM 3350 O O . PRO A 1 205 ? 28.010 0.413 28.353 1.00 11.75 225 PRO A O 1
ATOM 3361 N N . GLU A 1 206 ? 27.067 0.748 26.347 1.00 10.87 226 GLU A N 1
ATOM 3362 C CA . GLU A 1 206 ? 25.893 -0.048 26.645 1.00 11.02 226 GLU A CA 1
ATOM 3363 C C . GLU A 1 206 ? 25.585 -0.963 25.473 1.00 10.52 226 GLU A C 1
ATOM 3364 O O . GLU A 1 206 ? 26.181 -0.865 24.408 1.00 11.57 226 GLU A O 1
ATOM 3376 N N . VAL A 1 207 ? 24.650 -1.868 25.720 1.00 9.53 227 VAL A N 1
ATOM 3377 C CA . VAL A 1 207 ? 24.372 -2.973 24.846 1.00 9.49 227 VAL A CA 1
ATOM 3378 C C . VAL A 1 207 ? 23.050 -2.770 24.146 1.00 8.87 227 VAL A C 1
ATOM 3379 O O . VAL A 1 207 ? 21.998 -2.531 24.762 1.00 9.21 227 VAL A O 1
ATOM 3392 N N . PHE A 1 208 ? 23.111 -2.898 22.822 1.00 8.78 228 PHE A N 1
ATOM 3393 C CA . PHE A 1 208 ? 21.935 -2.871 21.939 1.00 9.01 228 PHE A CA 1
ATOM 3394 C C . PHE A 1 208 ? 21.821 -4.219 21.226 1.00 9.14 228 PHE A C 1
ATOM 3395 O O . PHE A 1 208 ? 22.830 -4.869 20.953 1.00 10.44 228 PHE A O 1
ATOM 3412 N N . THR A 1 209 ? 20.605 -4.614 20.888 1.00 8.92 229 THR A N 1
ATOM 3413 C CA . THR A 1 209 ? 20.397 -5.758 20.009 1.00 9.49 229 THR A CA 1
ATOM 3414 C C . THR A 1 209 ? 20.685 -5.342 18.586 1.00 9.59 229 THR A C 1
ATOM 3415 O O . THR A 1 209 ? 20.246 -4.281 18.148 1.00 10.21 229 THR A O 1
ATOM 3425 N N . ARG A 1 210 ? 21.426 -6.189 17.871 1.00 10.67 230 ARG A N 1
ATOM 3426 C CA . ARG A 1 210 ? 21.783 -5.951 16.477 1.00 11.18 230 ARG A CA 1
ATOM 3427 C C . ARG A 1 210 ? 20.674 -6.466 15.553 1.00 11.45 230 ARG A C 1
ATOM 3428 O O . ARG A 1 210 ? 20.550 -7.664 15.312 1.00 11.84 230 ARG A O 1
ATOM 3449 N N . VAL A 1 211 ? 19.869 -5.549 15.047 1.00 11.14 231 VAL A N 1
ATOM 3450 C CA . VAL A 1 211 ? 18.690 -5.899 14.265 1.00 11.29 231 VAL A CA 1
ATOM 3451 C C . VAL A 1 211 ? 19.014 -6.790 13.072 1.00 12.34 231 VAL A C 1
ATOM 3452 O O . VAL A 1 211 ? 18.295 -7.744 12.804 1.00 13.06 231 VAL A O 1
ATOM 3465 N N . SER A 1 212 ? 20.092 -6.460 12.363 1.00 13.79 232 SER A N 1
ATOM 3466 C CA . SER A 1 212 ? 20.419 -7.207 11.148 1.00 14.87 232 SER A CA 1
ATOM 3467 C C . SER A 1 212 ? 20.550 -8.700 11.413 1.00 15.17 232 SER A C 1
ATOM 3468 O O . SER A 1 212 ? 20.170 -9.526 10.563 1.00 16.45 232 SER A O 1
ATOM 3475 N N . SER A 1 213 ? 21.036 -9.061 12.601 1.00 15.07 233 SER A N 1
ATOM 3476 C CA . SER A 1 213 ? 21.199 -10.451 12.984 1.00 15.25 233 SER A CA 1
ATOM 3477 C C . SER A 1 213 ? 19.877 -11.214 13.146 1.00 15.03 233 SER A C 1
ATOM 3478 O O . SER A 1 213 ? 19.848 -12.433 13.043 1.00 16.08 233 SER A O 1
ATOM 3485 N N . PHE A 1 214 ? 18.791 -10.487 13.416 1.00 12.03 234 PHE A N 1
ATOM 3486 C CA . PHE A 1 214 ? 17.494 -11.084 13.677 1.00 11.88 234 PHE A CA 1
ATOM 3487 C C . PHE A 1 214 ? 16.497 -10.879 12.537 1.00 11.52 234 PHE A C 1
ATOM 3488 O O . PHE A 1 214 ? 15.325 -11.153 12.722 1.00 11.20 234 PHE A O 1
ATOM 3505 N N . LEU A 1 215 ? 16.938 -10.446 11.354 1.00 12.94 235 LEU A N 1
ATOM 3506 C CA . LEU A 1 215 ? 15.997 -10.216 10.263 1.00 13.63 235 LEU A CA 1
ATOM 3507 C C . LEU A 1 215 ? 15.179 -11.441 9.889 1.00 13.36 235 LEU A C 1
ATOM 3508 O O . LEU A 1 215 ? 13.993 -11.337 9.686 1.00 13.83 235 LEU A O 1
ATOM 3524 N N . PRO A 1 216 ? 15.810 -12.628 9.786 1.00 14.63 236 PRO A N 1
ATOM 3525 C CA . PRO A 1 216 ? 14.985 -13.805 9.520 1.00 14.64 236 PRO A CA 1
ATOM 3526 C C . PRO A 1 216 ? 13.866 -14.033 10.538 1.00 13.31 236 PRO A C 1
ATOM 3527 O O . PRO A 1 216 ? 12.731 -14.295 10.166 1.00 14.38 236 PRO A O 1
ATOM 3538 N N . TRP A 1 217 ? 14.194 -13.879 11.821 1.00 12.22 237 TRP A N 1
ATOM 3539 C CA . TRP A 1 217 ? 13.194 -14.032 12.856 1.00 11.28 237 TRP A CA 1
ATOM 3540 C C . TRP A 1 217 ? 12.099 -12.962 12.718 1.00 9.97 237 TRP A C 1
ATOM 3541 O O . TRP A 1 217 ? 10.901 -13.250 12.844 1.00 10.70 237 TRP A O 1
ATOM 3562 N N . ILE A 1 218 ? 12.529 -11.721 12.481 1.00 10.42 238 ILE A N 1
ATOM 3563 C CA . ILE A 1 218 ? 11.567 -10.620 12.340 1.00 10.44 238 ILE A CA 1
ATOM 3564 C C . ILE A 1 218 ? 10.628 -10.894 11.165 1.00 10.28 238 ILE A C 1
ATOM 3565 O O . ILE A 1 218 ? 9.415 -10.807 11.302 1.00 10.91 238 ILE A O 1
ATOM 3581 N N . ARG A 1 219 ? 11.193 -11.245 10.012 1.00 11.52 239 ARG A N 1
ATOM 3582 C CA . ARG A 1 219 ? 10.374 -11.442 8.794 1.00 12.71 239 ARG A CA 1
ATOM 3583 C C . ARG A 1 219 ? 9.399 -12.615 8.914 1.00 12.01 239 ARG A C 1
ATOM 3584 O O . ARG A 1 219 ? 8.219 -12.516 8.548 1.00 13.23 239 ARG A O 1
ATOM 3605 N N . THR A 1 220 ? 9.886 -13.746 9.414 1.00 13.00 240 THR A N 1
ATOM 3606 C CA . THR A 1 220 ? 9.030 -14.907 9.569 1.00 13.22 240 THR A CA 1
ATOM 3607 C C . THR A 1 220 ? 7.898 -14.653 10.553 1.00 11.30 240 THR A C 1
ATOM 3608 O O . THR A 1 220 ? 6.757 -15.032 10.312 1.00 12.37 240 THR A O 1
ATOM 3618 N N . THR A 1 221 ? 8.228 -13.991 11.672 1.00 11.35 241 THR A N 1
ATOM 3619 C CA . THR A 1 221 ? 7.227 -13.695 12.676 1.00 11.09 241 THR A CA 1
ATOM 3620 C C . THR A 1 221 ? 6.139 -12.800 12.101 1.00 10.56 241 THR A C 1
ATOM 3621 O O . THR A 1 221 ? 4.954 -13.042 12.299 1.00 12.10 241 THR A O 1
ATOM 3631 N N A MET A 1 222 ? 6.553 -11.735 11.436 0.50 10.91 242 MET A N 1
ATOM 3632 N N B MET A 1 222 ? 6.540 -11.727 11.428 0.50 11.18 242 MET A N 1
ATOM 3633 C CA A MET A 1 222 ? 5.599 -10.778 10.864 0.50 11.48 242 MET A CA 1
ATOM 3634 C CA B MET A 1 222 ? 5.561 -10.775 10.858 0.50 12.01 242 MET A CA 1
ATOM 3635 C C A MET A 1 222 ? 4.680 -11.453 9.830 0.50 12.26 242 MET A C 1
ATOM 3636 C C B MET A 1 222 ? 4.700 -11.391 9.747 0.50 12.47 242 MET A C 1
ATOM 3637 O O A MET A 1 222 ? 3.477 -11.182 9.787 0.50 12.61 242 MET A O 1
ATOM 3638 O O B MET A 1 222 ? 3.565 -10.983 9.536 0.50 12.86 242 MET A O 1
ATOM 3665 N N . ARG A 1 223 ? 5.228 -12.391 9.059 1.00 13.36 243 ARG A N 1
ATOM 3666 C CA . ARG A 1 223 ? 4.418 -13.156 8.087 1.00 14.33 243 ARG A CA 1
ATOM 3667 C C . ARG A 1 223 ? 3.403 -14.084 8.806 1.00 14.49 243 ARG A C 1
ATOM 3668 O O . ARG A 1 223 ? 2.212 -14.129 8.469 1.00 16.19 243 ARG A O 1
ATOM 3689 N N . SER A 1 224 ? 3.876 -14.851 9.780 1.00 14.10 244 SER A N 1
ATOM 3690 C CA . SER A 1 224 ? 3.015 -15.798 10.500 1.00 15.21 244 SER A CA 1
ATOM 3691 C C . SER A 1 224 ? 1.836 -15.141 11.208 1.00 15.60 244 SER A C 1
ATOM 3692 O O . SER A 1 224 ? 0.732 -15.717 11.272 1.00 16.49 244 SER A O 1
ATOM 3699 N N . PHE A 1 225 ? 2.081 -13.985 11.800 1.00 14.87 245 PHE A N 1
ATOM 3700 C CA . PHE A 1 225 ? 1.112 -13.283 12.654 1.00 16.57 245 PHE A CA 1
ATOM 3701 C C . PHE A 1 225 ? 0.610 -11.974 12.036 1.00 17.72 245 PHE A C 1
ATOM 3702 O O . PHE A 1 225 ? 0.106 -11.062 12.740 1.00 18.35 245 PHE A O 1
ATOM 3719 N N . LYS A 1 226 ? 0.719 -11.886 10.721 1.00 18.09 246 LYS A N 1
ATOM 3720 C CA . LYS A 1 226 ? 0.177 -10.740 9.992 1.00 18.78 246 LYS A CA 1
ATOM 3721 C C . LYS A 1 226 ? -1.328 -10.549 10.199 1.00 20.07 246 LYS A C 1
ATOM 3722 O O . LYS A 1 226 ? -2.053 -11.477 10.557 1.00 20.91 246 LYS A O 1
ATOM 3738 N N . ILE B 1 1 ? -6.446 -6.987 56.825 1.00 14.80 16 ILE B N 1
ATOM 3739 C CA . ILE B 1 1 ? -7.023 -7.970 55.859 1.00 14.23 16 ILE B CA 1
ATOM 3740 C C . ILE B 1 1 ? -7.571 -9.171 56.626 1.00 14.57 16 ILE B C 1
ATOM 3741 O O . ILE B 1 1 ? -6.837 -9.847 57.371 1.00 15.37 16 ILE B O 1
ATOM 3759 N N . ILE B 1 2 ? -8.866 -9.414 56.446 1.00 15.22 17 ILE B N 1
ATOM 3760 C CA . ILE B 1 2 ? -9.558 -10.555 57.057 1.00 16.10 17 ILE B CA 1
ATOM 3761 C C . ILE B 1 2 ? -9.610 -11.684 56.048 1.00 16.32 17 ILE B C 1
ATOM 3762 O O . ILE B 1 2 ? -9.972 -11.472 54.905 1.00 17.02 17 ILE B O 1
ATOM 3778 N N . GLY B 1 3 ? -9.255 -12.901 56.469 1.00 16.93 18 GLY B N 1
ATOM 3779 C CA . GLY B 1 3 ? -9.418 -14.059 55.618 1.00 16.95 18 GLY B CA 1
ATOM 3780 C C . GLY B 1 3 ? -8.396 -14.242 54.533 1.00 16.32 18 GLY B C 1
ATOM 3781 O O . GLY B 1 3 ? -8.594 -15.010 53.592 1.00 17.68 18 GLY B O 1
ATOM 3785 N N . GLY B 1 4 ? -7.270 -13.553 54.682 1.00 15.75 19 GLY B N 1
ATOM 3786 C CA . GLY B 1 4 ? -6.217 -13.588 53.694 1.00 15.78 19 GLY B CA 1
ATOM 3787 C C . GLY B 1 4 ? -5.025 -14.407 54.100 1.00 15.70 19 GLY B C 1
ATOM 3788 O O . GLY B 1 4 ? -5.102 -15.275 54.974 1.00 16.86 19 GLY B O 1
ATOM 3792 N N . ARG B 1 5 ? -3.906 -14.118 53.458 1.00 15.51 20 ARG B N 1
ATOM 3793 C CA . ARG B 1 5 ? -2.656 -14.797 53.702 1.00 16.09 20 ARG B CA 1
ATOM 3794 C C . ARG B 1 5 ? -1.525 -13.790 53.773 1.00 15.18 20 ARG B C 1
ATOM 3795 O O . ARG B 1 5 ? -1.602 -12.704 53.180 1.00 14.81 20 ARG B O 1
ATOM 3816 N N . GLU B 1 6 ? -0.446 -14.139 54.448 1.00 15.40 21 GLU B N 1
ATOM 3817 C CA . GLU B 1 6 ? 0.724 -13.299 54.445 1.00 15.35 21 GLU B CA 1
ATOM 3818 C C . GLU B 1 6 ? 1.265 -13.217 53.025 1.00 14.90 21 GLU B C 1
ATOM 3819 O O . GLU B 1 6 ? 1.352 -14.216 52.314 1.00 15.51 21 GLU B O 1
ATOM 3831 N N . SER B 1 7 ? 1.570 -12.001 52.566 1.00 14.60 22 SER B N 1
ATOM 3832 C CA . SER B 1 7 ? 2.132 -11.835 51.234 1.00 14.97 22 SER B CA 1
ATOM 3833 C C . SER B 1 7 ? 3.541 -12.395 51.171 1.00 15.23 22 SER B C 1
ATOM 3834 O O . SER B 1 7 ? 4.262 -12.416 52.158 1.00 16.14 22 SER B O 1
ATOM 3841 N N . ARG B 1 8 ? 3.928 -12.825 49.987 1.00 16.11 23 ARG B N 1
ATOM 3842 C CA . ARG B 1 8 ? 5.349 -13.081 49.735 1.00 17.00 23 ARG B CA 1
ATOM 3843 C C . ARG B 1 8 ? 6.090 -11.757 49.896 1.00 16.49 23 ARG B C 1
ATOM 3844 O O . ARG B 1 8 ? 5.671 -10.761 49.321 1.00 15.76 23 ARG B O 1
ATOM 3865 N N . PRO B 1 9 ? 7.140 -11.706 50.720 1.00 16.39 24 PRO B N 1
ATOM 3866 C CA . PRO B 1 9 ? 7.793 -10.434 50.938 1.00 15.74 24 PRO B CA 1
ATOM 3867 C C . PRO B 1 9 ? 8.198 -9.745 49.644 1.00 15.61 24 PRO B C 1
ATOM 3868 O O . PRO B 1 9 ? 8.780 -10.369 48.763 1.00 16.39 24 PRO B O 1
ATOM 3879 N N . HIS B 1 10 ? 7.880 -8.459 49.546 1.00 15.00 25 HIS B N 1
ATOM 3880 C CA . HIS B 1 10 ? 8.296 -7.600 48.422 1.00 14.77 25 HIS B CA 1
ATOM 3881 C C . HIS B 1 10 ? 7.650 -7.954 47.089 1.00 15.02 25 HIS B C 1
ATOM 3882 O O . HIS B 1 10 ? 8.066 -7.465 46.038 1.00 17.32 25 HIS B O 1
ATOM 3895 N N . SER B 1 11 ? 6.584 -8.742 47.134 1.00 14.39 26 SER B N 1
ATOM 3896 C CA . SER B 1 11 ? 5.873 -9.134 45.932 1.00 13.78 26 SER B CA 1
ATOM 3897 C C . SER B 1 11 ? 4.872 -8.060 45.477 1.00 13.19 26 SER B C 1
ATOM 3898 O O . SER B 1 11 ? 4.340 -8.177 44.394 1.00 14.15 26 SER B O 1
ATOM 3905 N N A ARG B 1 12 ? 4.602 -7.060 46.317 0.50 11.99 27 ARG B N 1
ATOM 3906 N N B ARG B 1 12 ? 4.621 -7.060 46.326 0.50 12.53 27 ARG B N 1
ATOM 3907 C CA A ARG B 1 12 ? 3.690 -5.968 45.965 0.50 11.77 27 ARG B CA 1
ATOM 3908 C CA B ARG B 1 12 ? 3.676 -5.982 46.041 0.50 12.59 27 ARG B CA 1
ATOM 3909 C C A ARG B 1 12 ? 4.411 -4.649 46.222 0.50 10.82 27 ARG B C 1
ATOM 3910 C C B ARG B 1 12 ? 4.415 -4.641 46.243 0.50 11.36 27 ARG B C 1
ATOM 3911 O O A ARG B 1 12 ? 4.132 -3.939 47.182 0.50 10.83 27 ARG B O 1
ATOM 3912 O O B ARG B 1 12 ? 4.148 -3.905 47.189 0.50 11.12 27 ARG B O 1
ATOM 3953 N N . PRO B 1 13 ? 5.407 -4.343 45.378 1.00 11.27 28 PRO B N 1
ATOM 3954 C CA . PRO B 1 13 ? 6.373 -3.287 45.674 1.00 10.81 28 PRO B CA 1
ATOM 3955 C C . PRO B 1 13 ? 5.844 -1.870 45.597 1.00 10.35 28 PRO B C 1
ATOM 3956 O O . PRO B 1 13 ? 6.517 -0.932 45.962 1.00 10.96 28 PRO B O 1
ATOM 3967 N N . TYR B 1 14 ? 4.612 -1.740 45.149 1.00 9.76 29 TYR B N 1
ATOM 3968 C CA . TYR B 1 14 ? 3.899 -0.460 45.163 1.00 9.73 29 TYR B CA 1
ATOM 3969 C C . TYR B 1 14 ? 3.298 -0.143 46.530 1.00 9.85 29 TYR B C 1
ATOM 3970 O O . TYR B 1 14 ? 2.851 0.974 46.738 1.00 9.91 29 TYR B O 1
ATOM 3987 N N . MET B 1 15 ? 3.238 -1.094 47.464 1.00 9.13 30 MET B N 1
ATOM 3988 C CA . MET B 1 15 ? 2.510 -0.841 48.721 1.00 9.83 30 MET B CA 1
ATOM 3989 C C . MET B 1 15 ? 3.222 0.171 49.578 1.00 10.00 30 MET B C 1
ATOM 3990 O O . MET B 1 15 ? 4.458 0.120 49.746 1.00 11.41 30 MET B O 1
ATOM 4004 N N . ALA B 1 16 ? 2.432 1.066 50.165 1.00 9.37 31 ALA B N 1
ATOM 4005 C CA . ALA B 1 16 ? 2.914 2.085 51.079 1.00 10.40 31 ALA B CA 1
ATOM 4006 C C . ALA B 1 16 ? 2.199 1.899 52.411 1.00 10.52 31 ALA B C 1
ATOM 4007 O O . ALA B 1 16 ? 0.979 1.668 52.427 1.00 10.89 31 ALA B O 1
ATOM 4014 N N . TYR B 1 17 ? 2.965 2.017 53.500 1.00 11.51 32 TYR B N 1
ATOM 4015 C CA . TYR B 1 17 ? 2.446 2.028 54.875 1.00 11.96 32 TYR B CA 1
ATOM 4016 C C . TYR B 1 17 ? 2.488 3.467 55.354 1.00 12.05 32 TYR B C 1
ATOM 4017 O O . TYR B 1 17 ? 3.526 4.127 55.280 1.00 14.23 32 TYR B O 1
ATOM 4034 N N . LEU B 1 18 ? 1.341 3.965 55.791 1.00 12.61 33 LEU B N 1
ATOM 4035 C CA . LEU B 1 18 ? 1.241 5.369 56.212 1.00 13.57 33 LEU B CA 1
ATOM 4036 C C . LEU B 1 18 ? 1.023 5.478 57.707 1.00 15.32 33 LEU B C 1
ATOM 4037 O O . LEU B 1 18 ? 0.127 4.830 58.235 1.00 15.80 33 LEU B O 1
ATOM 4053 N N . GLN B 1 19 ? 1.821 6.339 58.339 1.00 15.93 34 GLN B N 1
ATOM 4054 C CA . GLN B 1 19 ? 1.662 6.738 59.738 1.00 16.93 34 GLN B CA 1
ATOM 4055 C C . GLN B 1 19 ? 1.289 8.209 59.734 1.00 17.24 34 GLN B C 1
ATOM 4056 O O . GLN B 1 19 ? 2.054 9.043 59.282 1.00 18.84 34 GLN B O 1
ATOM 4068 N N . ILE B 1 20 ? 0.099 8.486 60.221 1.00 18.74 35 ILE B N 1
ATOM 4069 C CA . ILE B 1 20 ? -0.534 9.798 60.132 1.00 19.42 35 ILE B CA 1
ATOM 4070 C C . ILE B 1 20 ? -0.645 10.441 61.523 1.00 20.05 35 ILE B C 1
ATOM 4071 O O . ILE B 1 20 ? -1.042 9.768 62.473 1.00 20.92 35 ILE B O 1
ATOM 4087 N N . GLN B 1 21 ? -0.289 11.720 61.636 1.00 20.92 36 GLN B N 1
ATOM 4088 C CA . GLN B 1 21 ? -0.468 12.502 62.870 1.00 22.24 36 GLN B CA 1
ATOM 4089 C C . GLN B 1 21 ? -1.311 13.733 62.591 1.00 23.90 36 GLN B C 1
ATOM 4090 O O . GLN B 1 21 ? -1.243 14.300 61.503 1.00 24.18 36 GLN B O 1
ATOM 4102 N N . SER B 1 22 A -2.080 14.155 63.591 1.00 25.45 36 SER B N 1
ATOM 4103 C CA . SER B 1 22 A -2.820 15.408 63.556 1.00 26.89 36 SER B CA 1
ATOM 4104 C C . SER B 1 22 A -3.026 15.820 65.009 1.00 27.78 36 SER B C 1
ATOM 4105 O O . SER B 1 22 A -2.699 15.048 65.910 1.00 27.67 36 SER B O 1
ATOM 4112 N N . PRO B 1 23 B -3.563 17.030 65.251 1.00 28.69 36 PRO B N 1
ATOM 4113 C CA . PRO B 1 23 B -3.861 17.392 66.638 1.00 29.43 36 PRO B CA 1
ATOM 4114 C C . PRO B 1 23 B -4.653 16.342 67.425 1.00 30.31 36 PRO B C 1
ATOM 4115 O O . PRO B 1 23 B -4.507 16.258 68.643 1.00 31.31 36 PRO B O 1
ATOM 4126 N N . ALA B 1 24 ? -5.456 15.540 66.720 1.00 30.92 37 ALA B N 1
ATOM 4127 C CA . ALA B 1 24 ? -6.366 14.566 67.320 1.00 30.33 37 ALA B CA 1
ATOM 4128 C C . ALA B 1 24 ? -5.739 13.224 67.728 1.00 30.37 37 ALA B C 1
ATOM 4129 O O . ALA B 1 24 ? -6.328 12.502 68.544 1.00 31.22 37 ALA B O 1
ATOM 4136 N N . GLY B 1 25 ? -4.579 12.873 67.164 1.00 29.31 38 GLY B N 1
ATOM 4137 C CA . GLY B 1 25 ? -3.957 11.558 67.428 1.00 28.09 38 GLY B CA 1
ATOM 4138 C C . GLY B 1 25 ? -3.324 10.900 66.210 1.00 27.35 38 GLY B C 1
ATOM 4139 O O . GLY B 1 25 ? -3.381 11.449 65.099 1.00 28.09 38 GLY B O 1
ATOM 4143 N N . GLN B 1 26 ? -2.711 9.733 66.419 1.00 26.18 39 GLN B N 1
ATOM 4144 C CA . GLN B 1 26 ? -1.958 9.034 65.372 1.00 25.10 39 GLN B CA 1
ATOM 4145 C C . GLN B 1 26 ? -2.741 7.839 64.796 1.00 24.47 39 GLN B C 1
ATOM 4146 O O . GLN B 1 26 ? -3.378 7.088 65.524 1.00 26.12 39 GLN B O 1
ATOM 4158 N N A SER B 1 27 ? -2.674 7.673 63.474 0.50 24.13 40 SER B N 1
ATOM 4159 N N B SER B 1 27 ? -2.713 7.682 63.474 0.50 24.01 40 SER B N 1
ATOM 4160 C CA A SER B 1 27 ? -3.435 6.645 62.767 0.50 23.46 40 SER B CA 1
ATOM 4161 C CA B SER B 1 27 ? -3.445 6.604 62.808 0.50 23.21 40 SER B CA 1
ATOM 4162 C C A SER B 1 27 ? -2.560 5.915 61.753 0.50 22.80 40 SER B C 1
ATOM 4163 C C B SER B 1 27 ? -2.581 5.928 61.745 0.50 22.66 40 SER B C 1
ATOM 4164 O O A SER B 1 27 ? -1.432 6.332 61.484 0.50 21.85 40 SER B O 1
ATOM 4165 O O B SER B 1 27 ? -1.480 6.392 61.446 0.50 21.62 40 SER B O 1
ATOM 4178 N N . ARG B 1 28 ? -3.099 4.822 61.220 1.00 22.08 41 ARG B N 1
ATOM 4179 C CA . ARG B 1 28 ? -2.407 3.977 60.205 1.00 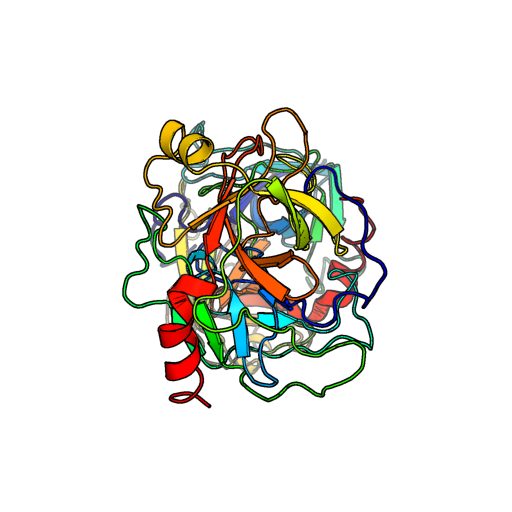21.51 41 ARG B CA 1
ATOM 4180 C C . ARG B 1 28 ? -3.325 3.766 58.999 1.00 19.58 41 ARG B C 1
ATOM 4181 O O . ARG B 1 28 ? -4.538 3.605 59.131 1.00 19.80 41 ARG B O 1
ATOM 4202 N N . CYS B 1 29 ? -2.732 3.780 57.805 1.00 15.96 42 CYS B N 1
ATOM 4203 C CA . CYS B 1 29 ? -3.432 3.471 56.557 1.00 15.91 42 CYS B CA 1
ATOM 4204 C C . CYS B 1 29 ? -2.457 2.777 55.620 1.00 13.01 42 CYS B C 1
ATOM 4205 O O . CYS B 1 29 ? -1.240 2.771 55.842 1.00 13.23 42 CYS B O 1
ATOM 4212 N N . GLY B 1 30 ? -3.006 2.244 54.542 1.00 11.61 43 GLY B N 1
ATOM 4213 C CA . GLY B 1 30 ? -2.214 1.871 53.391 1.00 10.32 43 GLY B CA 1
ATOM 4214 C C . GLY B 1 30 ? -2.284 2.918 52.275 1.00 10.06 43 GLY B C 1
ATOM 4215 O O . GLY B 1 30 ? -2.919 3.952 52.407 1.00 11.06 43 GLY B O 1
ATOM 4219 N N . GLY B 1 31 ? -1.599 2.631 51.186 1.00 10.24 44 GLY B N 1
ATOM 4220 C CA . GLY B 1 31 ? -1.533 3.499 50.045 1.00 9.38 44 GLY B CA 1
ATOM 4221 C C . GLY B 1 31 ? -0.720 2.765 49.018 1.00 8.60 44 GLY B C 1
ATOM 4222 O O . GLY B 1 31 ? -0.258 1.663 49.250 1.00 8.92 44 GLY B O 1
ATOM 4226 N N . PHE B 1 32 ? -0.545 3.397 47.862 1.00 8.28 45 PHE B N 1
ATOM 4227 C CA . PHE B 1 32 ? 0.204 2.776 46.820 1.00 8.59 45 PHE B CA 1
ATOM 4228 C C . PHE B 1 32 ? 0.916 3.795 45.957 1.00 8.31 45 PHE B C 1
ATOM 4229 O O . PHE B 1 32 ? 0.400 4.849 45.607 1.00 8.86 45 PHE B O 1
ATOM 4246 N N . LEU B 1 33 ? 2.150 3.460 45.595 1.00 9.58 46 LEU B N 1
ATOM 4247 C CA . LEU B 1 33 ? 2.977 4.335 44.801 1.00 9.78 46 LEU B CA 1
ATOM 4248 C C . LEU B 1 33 ? 2.437 4.391 43.382 1.00 9.42 46 LEU B C 1
ATOM 4249 O O . LEU B 1 33 ? 2.213 3.358 42.760 1.00 9.78 46 LEU B O 1
ATOM 4265 N N . VAL B 1 34 ? 2.265 5.613 42.864 1.00 9.62 47 VAL B N 1
ATOM 4266 C CA . VAL B 1 34 ? 1.803 5.802 41.501 1.00 10.82 47 VAL B CA 1
ATOM 4267 C C . VAL B 1 34 ? 2.790 6.577 40.613 1.00 11.63 47 VAL B C 1
ATOM 4268 O O . VAL B 1 34 ? 2.602 6.662 39.409 1.00 13.42 47 VAL B O 1
ATOM 4281 N N . ARG B 1 35 ? 3.809 7.160 41.241 1.00 12.15 48 ARG B N 1
ATOM 4282 C CA . ARG B 1 35 ? 4.908 7.825 40.535 1.00 13.20 48 ARG B CA 1
ATOM 4283 C C . ARG B 1 35 ? 6.040 7.859 41.552 1.00 13.71 48 ARG B C 1
ATOM 4284 O O . ARG B 1 35 ? 5.810 7.644 42.748 1.00 14.34 48 ARG B O 1
ATOM 4305 N N . GLU B 1 36 ? 7.263 8.121 41.107 1.00 14.89 49 GLU B N 1
ATOM 4306 C CA . GLU B 1 36 ? 8.395 8.109 42.044 1.00 15.41 49 GLU B CA 1
ATOM 4307 C C . GLU B 1 36 ? 8.268 9.090 43.198 1.00 14.89 49 GLU B C 1
ATOM 4308 O O . GLU B 1 36 ? 8.947 8.933 44.219 1.00 16.76 49 GLU B O 1
ATOM 4320 N N . ASP B 1 37 ? 7.415 10.100 43.028 1.00 14.41 50 ASP B N 1
ATOM 4321 C CA . ASP B 1 37 ? 7.144 11.137 43.999 1.00 14.00 50 ASP B CA 1
ATOM 4322 C C . ASP B 1 37 ? 5.699 11.192 44.514 1.00 12.86 50 ASP B C 1
ATOM 4323 O O . ASP B 1 37 ? 5.338 12.141 45.194 1.00 12.58 50 ASP B O 1
ATOM 4332 N N . PHE B 1 38 ? 4.868 10.179 44.226 1.00 11.70 51 PHE B N 1
ATOM 4333 C CA . PHE B 1 38 ? 3.457 10.225 44.604 1.00 11.53 51 PHE B CA 1
ATOM 4334 C C . PHE B 1 38 ? 2.897 8.911 45.065 1.00 10.54 51 PHE B C 1
ATOM 4335 O O . PHE B 1 38 ? 3.121 7.882 44.432 1.00 11.00 51 PHE B O 1
ATOM 4352 N N . VAL B 1 39 ? 2.172 8.994 46.172 1.00 10.29 52 VAL B N 1
ATOM 4353 C CA . VAL B 1 39 ? 1.388 7.879 46.666 1.00 9.23 52 VAL B CA 1
ATOM 4354 C C . VAL B 1 39 ? -0.100 8.228 46.642 1.00 9.57 52 VAL B C 1
ATOM 4355 O O . VAL B 1 39 ? -0.488 9.337 46.973 1.00 11.20 52 VAL B O 1
ATOM 4368 N N . LEU B 1 40 ? -0.913 7.298 46.161 1.00 8.84 53 LEU B N 1
ATOM 4369 C CA . LEU B 1 40 ? -2.357 7.413 46.182 1.00 8.92 53 LEU B CA 1
ATOM 4370 C C . LEU B 1 40 ? -2.913 6.655 47.381 1.00 9.06 53 LEU B C 1
ATOM 4371 O O . LEU B 1 40 ? -2.430 5.566 47.739 1.00 9.35 53 LEU B O 1
ATOM 4387 N N . THR B 1 41 ? -3.915 7.238 48.028 1.00 8.41 54 THR B N 1
ATOM 4388 C CA . THR B 1 41 ? -4.522 6.684 49.211 1.00 9.07 54 THR B CA 1
ATOM 4389 C C . THR B 1 41 ? -5.927 7.254 49.365 1.00 9.49 54 THR B C 1
ATOM 4390 O O . THR B 1 41 ? -6.476 7.841 48.427 1.00 9.60 54 THR B O 1
ATOM 4400 N N . ALA B 1 42 ? -6.538 7.030 50.527 1.00 10.05 55 ALA B N 1
ATOM 4401 C CA . ALA B 1 42 ? -7.858 7.527 50.852 1.00 10.47 55 ALA B CA 1
ATOM 4402 C C . ALA B 1 42 ? -7.769 8.909 51.519 1.00 10.81 55 ALA B C 1
ATOM 4403 O O . ALA B 1 42 ? -6.891 9.168 52.336 1.00 12.58 55 ALA B O 1
ATOM 4410 N N . ALA B 1 43 ? -8.668 9.812 51.159 1.00 11.19 56 ALA B N 1
ATOM 4411 C CA . ALA B 1 43 ? -8.752 11.125 51.798 1.00 12.38 56 ALA B CA 1
ATOM 4412 C C . ALA B 1 43 ? -9.041 11.082 53.279 1.00 12.72 56 ALA B C 1
ATOM 4413 O O . ALA B 1 43 ? -8.643 11.983 54.014 1.00 13.18 56 ALA B O 1
ATOM 4420 N N . HIS B 1 44 ? -9.757 10.062 53.729 1.00 13.26 57 HIS B N 1
ATOM 4421 C CA . HIS B 1 44 ? -10.023 9.969 55.174 1.00 14.43 57 HIS B CA 1
ATOM 4422 C C . HIS B 1 44 ? -8.774 9.641 56.004 1.00 14.99 57 HIS B C 1
ATOM 4423 O O . HIS B 1 44 ? -8.798 9.689 57.246 1.00 17.19 57 HIS B O 1
ATOM 4436 N N . CYS B 1 45 ? -7.672 9.356 55.324 1.00 14.65 58 CYS B N 1
ATOM 4437 C CA . CYS B 1 45 ? -6.388 9.118 55.966 1.00 15.38 58 CYS B CA 1
ATOM 4438 C C . CYS B 1 45 ? -5.537 10.381 56.100 1.00 16.05 58 CYS B C 1
ATOM 4439 O O . CYS B 1 45 ? -4.374 10.311 56.468 1.00 17.47 58 CYS B O 1
ATOM 4446 N N . TRP B 1 46 ? -6.108 11.543 55.776 1.00 16.24 59 TRP B N 1
ATOM 4447 C CA . TRP B 1 46 ? -5.375 12.802 55.872 1.00 16.78 59 TRP B CA 1
ATOM 4448 C C . TRP B 1 46 ? -4.953 13.097 57.315 1.00 17.42 59 TRP B C 1
ATOM 4449 O O . TRP B 1 46 ? -5.641 12.739 58.242 1.00 18.20 59 TRP B O 1
ATOM 4470 N N . GLY B 1 47 ? -3.809 13.735 57.463 1.00 17.92 60 GLY B N 1
ATOM 4471 C CA . GLY B 1 47 ? -3.436 14.351 58.738 1.00 18.86 60 GLY B CA 1
ATOM 4472 C C . GLY B 1 47 ? -2.449 15.448 58.450 1.00 19.74 60 GLY B C 1
ATOM 4473 O O . GLY B 1 47 ? -2.026 15.633 57.311 1.00 20.46 60 GLY B O 1
ATOM 4477 N N . SER B 1 48 ? -2.067 16.177 59.497 1.00 20.73 61 SER B N 1
ATOM 4478 C CA . SER B 1 48 ? -1.112 17.284 59.369 1.00 20.96 61 SER B CA 1
ATOM 4479 C C . SER B 1 48 ? 0.322 16.827 59.084 1.00 20.42 61 SER B C 1
ATOM 4480 O O . SER B 1 48 ? 1.137 17.591 58.563 1.00 22.07 61 SER B O 1
ATOM 4487 N N . ASN B 1 49 ? 0.654 15.592 59.456 1.00 20.07 63 ASN B N 1
ATOM 4488 C CA . ASN B 1 49 ? 1.953 15.020 59.138 1.00 20.06 63 ASN B CA 1
ATOM 4489 C C . ASN B 1 49 ? 1.738 13.564 58.791 1.00 19.62 63 ASN B C 1
ATOM 4490 O O . ASN B 1 49 ? 1.019 12.859 59.490 1.00 19.86 63 ASN B O 1
ATOM 4499 N N . ILE B 1 50 ? 2.342 13.140 57.688 1.00 17.81 64 ILE B N 1
ATOM 4500 C CA . ILE B 1 50 ? 2.278 11.750 57.257 1.00 17.62 64 ILE B CA 1
ATOM 4501 C C . ILE B 1 50 ? 3.663 11.239 56.915 1.00 16.81 64 ILE B C 1
ATOM 4502 O O . ILE B 1 50 ? 4.396 11.833 56.114 1.00 18.28 64 ILE B O 1
ATOM 4518 N N . ASN B 1 51 ? 4.032 10.142 57.571 1.00 17.80 65 ASN B N 1
ATOM 4519 C CA . ASN B 1 51 ? 5.270 9.445 57.311 1.00 17.89 65 ASN B CA 1
ATOM 4520 C C . ASN B 1 51 ? 4.924 8.229 56.461 1.00 16.82 65 ASN B C 1
ATOM 4521 O O . ASN B 1 51 ? 4.069 7.443 56.827 1.00 17.30 65 ASN B O 1
ATOM 4530 N N . VAL B 1 52 ? 5.598 8.089 55.337 1.00 15.36 66 VAL B N 1
ATOM 4531 C CA . VAL B 1 52 ? 5.340 6.993 54.419 1.00 15.17 66 VAL B CA 1
ATOM 4532 C C . VAL B 1 52 ? 6.505 6.020 54.484 1.00 15.27 66 VAL B C 1
ATOM 4533 O O . VAL B 1 52 ? 7.673 6.426 54.488 1.00 16.56 66 VAL B O 1
ATOM 4546 N N . THR B 1 53 ? 6.195 4.731 54.541 1.00 13.91 67 THR B N 1
ATOM 4547 C CA . THR B 1 53 ? 7.222 3.706 54.408 1.00 13.51 67 THR B CA 1
ATOM 4548 C C . THR B 1 53 ? 6.961 2.857 53.180 1.00 13.19 67 THR B C 1
ATOM 4549 O O . THR B 1 53 ? 5.912 2.229 53.060 1.00 13.14 67 THR B O 1
ATOM 4559 N N A LEU B 1 54 ? 7.915 2.880 52.257 0.50 13.04 68 LEU B N 1
ATOM 4560 N N B LEU B 1 54 ? 7.942 2.835 52.294 0.50 13.19 68 LEU B N 1
ATOM 4561 C CA A LEU B 1 54 ? 7.915 2.014 51.088 0.50 12.94 68 LEU B CA 1
ATOM 4562 C CA B LEU B 1 54 ? 7.908 2.016 51.105 0.50 13.16 68 LEU B CA 1
ATOM 4563 C C A LEU B 1 54 ? 8.863 0.850 51.332 0.50 12.37 68 LEU B C 1
ATOM 4564 C C B LEU B 1 54 ? 8.943 0.902 51.234 0.50 12.61 68 LEU B C 1
ATOM 4565 O O A LEU B 1 54 ? 9.698 0.900 52.241 0.50 12.63 68 LEU B O 1
ATOM 4566 O O B LEU B 1 54 ? 9.928 1.038 51.960 0.50 13.15 68 LEU B O 1
ATOM 4597 N N . GLY B 1 55 ? 8.730 -0.202 50.540 1.00 12.18 69 GLY B N 1
ATOM 4598 C CA . GLY B 1 55 ? 9.680 -1.319 50.584 1.00 12.64 69 GLY B CA 1
ATOM 4599 C C . GLY B 1 55 ? 9.548 -2.217 51.798 1.00 12.55 69 GLY B C 1
ATOM 4600 O O . GLY B 1 55 ? 10.454 -2.992 52.064 1.00 14.86 69 GLY B O 1
ATOM 4604 N N . ALA B 1 56 ? 8.429 -2.132 52.509 1.00 12.67 70 ALA B N 1
ATOM 4605 C CA . ALA B 1 56 ? 8.232 -2.858 53.748 1.00 12.63 70 ALA B CA 1
ATOM 4606 C C . ALA B 1 56 ? 7.576 -4.191 53.542 1.00 12.39 70 ALA B C 1
ATOM 4607 O O . ALA B 1 56 ? 6.717 -4.381 52.673 1.00 13.27 70 ALA B O 1
ATOM 4614 N N . HIS B 1 57 ? 7.945 -5.116 54.424 1.00 13.17 71 HIS B N 1
ATOM 4615 C CA . HIS B 1 57 ? 7.157 -6.313 54.626 1.00 13.00 71 HIS B CA 1
ATOM 4616 C C . HIS B 1 57 ? 6.687 -6.355 56.070 1.00 13.84 71 HIS B C 1
ATOM 4617 O O . HIS B 1 57 ? 5.490 -6.272 56.315 1.00 13.72 71 HIS B O 1
ATOM 4630 N N . ASN B 1 58 ? 7.635 -6.511 56.996 1.00 14.20 72 ASN B N 1
ATOM 4631 C CA . ASN B 1 58 ? 7.363 -6.405 58.417 1.00 14.41 72 ASN B CA 1
ATOM 4632 C C . ASN B 1 58 ? 7.595 -4.973 58.874 1.00 14.45 72 ASN B C 1
ATOM 4633 O O . ASN B 1 58 ? 8.738 -4.505 58.964 1.00 15.15 72 ASN B O 1
ATOM 4642 N N A ILE B 1 59 ? 6.502 -4.256 59.141 0.50 15.20 73 ILE B N 1
ATOM 4643 N N B ILE B 1 59 ? 6.504 -4.280 59.175 0.50 15.07 73 ILE B N 1
ATOM 4644 C CA A ILE B 1 59 ? 6.573 -2.851 59.549 0.50 16.19 73 ILE B CA 1
ATOM 4645 C CA B ILE B 1 59 ? 6.578 -2.883 59.525 0.50 15.96 73 ILE B CA 1
ATOM 4646 C C A ILE B 1 59 ? 6.925 -2.652 61.019 0.50 16.50 73 ILE B C 1
ATOM 4647 C C B ILE B 1 59 ? 7.145 -2.666 60.934 0.50 16.43 73 ILE B C 1
ATOM 4648 O O A ILE B 1 59 ? 6.883 -1.541 61.517 0.50 17.22 73 ILE B O 1
ATOM 4649 O O B ILE B 1 59 ? 7.590 -1.572 61.271 0.50 16.93 73 ILE B O 1
ATOM 4680 N N . GLN B 1 60 ? 7.216 -3.750 61.709 1.00 16.88 74 GLN B N 1
ATOM 4681 C CA . GLN B 1 60 ? 7.797 -3.705 63.044 1.00 17.28 74 GLN B CA 1
ATOM 4682 C C . GLN B 1 60 ? 9.291 -3.991 63.047 1.00 17.37 74 GLN B C 1
ATOM 4683 O O . GLN B 1 60 ? 9.893 -4.138 64.121 1.00 19.74 74 GLN B O 1
ATOM 4695 N N . ARG B 1 61 ? 9.899 -4.126 61.880 1.00 16.55 75 ARG B N 1
ATOM 4696 C CA . ARG B 1 61 ? 11.325 -4.290 61.777 1.00 16.19 75 ARG B CA 1
ATOM 4697 C C . ARG B 1 61 ? 11.914 -3.163 60.971 1.00 16.37 75 ARG B C 1
ATOM 4698 O O . ARG B 1 61 ? 11.266 -2.636 60.053 1.00 17.87 75 ARG B O 1
ATOM 4719 N N . ARG B 1 62 ? 13.160 -2.816 61.293 1.00 16.79 76 ARG B N 1
ATOM 4720 C CA . ARG B 1 62 ? 13.879 -1.771 60.578 1.00 17.63 76 ARG B CA 1
ATOM 4721 C C . ARG B 1 62 ? 14.599 -2.398 59.377 1.00 17.11 76 ARG B C 1
ATOM 4722 O O . ARG B 1 62 ? 15.825 -2.481 59.325 1.00 17.56 76 ARG B O 1
ATOM 4743 N N . GLU B 1 63 ? 13.808 -2.828 58.393 1.00 16.13 77 GLU B N 1
ATOM 4744 C CA . GLU B 1 63 ? 14.289 -3.574 57.246 1.00 16.00 77 GLU B CA 1
ATOM 4745 C C . GLU B 1 63 ? 15.105 -2.640 56.366 1.00 16.31 77 GLU B C 1
ATOM 4746 O O . GLU B 1 63 ? 14.718 -1.486 56.135 1.00 16.46 77 GLU B O 1
ATOM 4758 N N A ASN B 1 64 ? 16.233 -3.117 55.842 0.50 16.59 78 ASN B N 1
ATOM 4759 N N B ASN B 1 64 ? 16.213 -3.168 55.849 0.50 16.52 78 ASN B N 1
ATOM 4760 C CA A ASN B 1 64 ? 17.052 -2.283 54.946 0.50 17.17 78 ASN B CA 1
ATOM 4761 C CA B ASN B 1 64 ? 17.077 -2.444 54.920 0.50 16.97 78 ASN B CA 1
ATOM 4762 C C A ASN B 1 64 ? 16.450 -2.106 53.533 0.50 17.11 78 ASN B C 1
ATOM 4763 C C B ASN B 1 64 ? 16.347 -1.988 53.654 0.50 16.84 78 ASN B C 1
ATOM 4764 O O A ASN B 1 64 ? 17.010 -1.420 52.698 0.50 17.91 78 ASN B O 1
ATOM 4765 O O B ASN B 1 64 ? 16.686 -0.946 53.086 0.50 16.62 78 ASN B O 1
ATOM 4782 N N . THR B 1 65 ? 15.321 -2.745 53.255 1.00 16.72 79 THR B N 1
ATOM 4783 C CA . THR B 1 65 ? 14.582 -2.491 52.008 1.00 16.72 79 THR B CA 1
ATOM 4784 C C . THR B 1 65 ? 13.648 -1.316 52.165 1.00 15.91 79 THR B C 1
ATOM 4785 O O . THR B 1 65 ? 13.086 -0.826 51.163 1.00 16.11 79 THR B O 1
ATOM 4795 N N . GLN B 1 66 ? 13.417 -0.861 53.389 1.00 15.88 80 GLN B N 1
ATOM 4796 C CA . GLN B 1 66 ? 12.469 0.216 53.615 1.00 16.07 80 GLN B CA 1
ATOM 4797 C C . GLN B 1 66 ? 13.059 1.553 53.228 1.00 16.52 80 GLN B C 1
ATOM 4798 O O . GLN B 1 66 ? 14.254 1.824 53.430 1.00 17.78 80 GLN B O 1
ATOM 4810 N N . GLN B 1 67 ? 12.207 2.381 52.654 1.00 15.75 81 GLN B N 1
ATOM 4811 C CA . GLN B 1 67 ? 12.510 3.783 52.435 1.00 16.14 81 GLN B CA 1
ATOM 4812 C C . GLN B 1 67 ? 11.468 4.588 53.193 1.00 15.83 81 GLN B C 1
ATOM 4813 O O . GLN B 1 67 ? 10.278 4.373 53.013 1.00 16.50 81 GLN B O 1
ATOM 4825 N N . HIS B 1 68 ? 11.913 5.493 54.050 1.00 16.89 82 HIS B N 1
ATOM 4826 C CA . HIS B 1 68 ? 11.065 6.309 54.895 1.00 16.90 82 HIS B CA 1
ATOM 4827 C C . HIS B 1 68 ? 11.070 7.712 54.354 1.00 18.03 82 HIS B C 1
ATOM 4828 O O . HIS B 1 68 ? 12.122 8.327 54.296 1.00 19.10 82 HIS B O 1
ATOM 4841 N N . ILE B 1 69 ? 9.908 8.209 53.953 1.00 17.72 83 ILE B N 1
ATOM 4842 C CA . ILE B 1 69 ? 9.819 9.522 53.320 1.00 18.39 83 ILE B CA 1
ATOM 4843 C C . ILE B 1 69 ? 8.579 10.199 53.844 1.00 18.80 83 ILE B C 1
ATOM 4844 O O . ILE B 1 69 ? 7.500 9.610 53.841 1.00 20.67 83 ILE B O 1
ATOM 4860 N N . THR B 1 70 ? 8.682 11.461 54.212 1.00 19.46 84 THR B N 1
ATOM 4861 C CA . THR B 1 70 ? 7.521 12.182 54.671 1.00 19.22 84 THR B CA 1
ATOM 4862 C C . THR B 1 70 ? 6.732 12.702 53.455 1.00 19.14 84 THR B C 1
ATOM 4863 O O . THR B 1 70 ? 7.271 12.873 52.360 1.00 20.07 84 THR B O 1
ATOM 4873 N N . ALA B 1 71 ? 5.458 12.955 53.681 1.00 18.14 85 ALA B N 1
ATOM 4874 C CA . ALA B 1 71 ? 4.615 13.637 52.704 1.00 18.20 85 ALA B CA 1
ATOM 4875 C C . ALA B 1 71 ? 4.871 15.141 52.737 1.00 18.11 85 ALA B C 1
ATOM 4876 O O . ALA B 1 71 ? 4.640 15.804 53.763 1.00 19.57 85 ALA B O 1
ATOM 4883 N N . ARG B 1 72 ? 5.377 15.671 51.630 1.00 17.24 86 ARG B N 1
ATOM 4884 C CA . ARG B 1 72 ? 5.596 17.114 51.479 1.00 17.69 86 ARG B CA 1
ATOM 4885 C C . ARG B 1 72 ? 4.266 17.832 51.359 1.00 17.64 86 ARG B C 1
ATOM 4886 O O . ARG B 1 72 ? 4.045 18.895 51.960 1.00 18.65 86 ARG B O 1
ATOM 4907 N N . ARG B 1 73 ? 3.384 17.262 50.544 1.00 17.58 87 ARG B N 1
ATOM 4908 C CA . ARG B 1 73 ? 2.014 17.734 50.431 1.00 17.63 87 ARG B CA 1
ATOM 4909 C C . ARG B 1 73 ? 1.037 16.562 50.541 1.00 16.79 87 ARG B C 1
ATOM 4910 O O . ARG B 1 73 ? 1.317 15.475 50.030 1.00 17.23 87 ARG B O 1
ATOM 4931 N N . ALA B 1 74 ? -0.092 16.781 51.214 1.00 16.62 88 ALA B N 1
ATOM 4932 C CA . ALA B 1 74 ? -1.190 15.812 51.305 1.00 17.41 88 ALA B CA 1
ATOM 4933 C C . ALA B 1 74 ? -2.440 16.433 50.685 1.00 17.49 88 ALA B C 1
ATOM 4934 O O . ALA B 1 74 ? -3.104 17.239 51.335 1.00 19.88 88 ALA B O 1
ATOM 4941 N N . ILE B 1 75 ? -2.765 16.019 49.457 1.00 15.59 89 ILE B N 1
ATOM 4942 C CA . ILE B 1 75 ? -3.774 16.660 48.604 1.00 15.08 89 ILE B CA 1
ATOM 4943 C C . ILE B 1 75 ? -5.016 15.765 48.558 1.00 13.15 89 ILE B C 1
ATOM 4944 O O . ILE B 1 75 ? -5.170 14.881 47.709 1.00 12.65 89 ILE B O 1
ATOM 4960 N N . ARG B 1 76 ? -5.916 15.988 49.494 1.00 13.36 90 ARG B N 1
ATOM 4961 C CA . ARG B 1 76 ? -7.202 15.344 49.488 1.00 14.67 90 ARG B CA 1
ATOM 4962 C C . ARG B 1 76 ? -7.947 15.776 48.258 1.00 13.15 90 ARG B C 1
ATOM 4963 O O . ARG B 1 76 ? -7.877 16.934 47.843 1.00 13.98 90 ARG B O 1
ATOM 4984 N N . HIS B 1 77 ? -8.766 14.900 47.709 1.00 12.60 91 HIS B N 1
ATOM 4985 C CA . HIS B 1 77 ? -9.701 15.366 46.717 1.00 12.82 91 HIS B CA 1
ATOM 4986 C C . HIS B 1 77 ? -10.533 16.476 47.331 1.00 12.64 91 HIS B C 1
ATOM 4987 O O . HIS B 1 77 ? -11.083 16.323 48.414 1.00 13.91 91 HIS B O 1
ATOM 5000 N N . PRO B 1 78 ? -10.604 17.630 46.653 1.00 13.10 92 PRO B N 1
ATOM 5001 C CA . PRO B 1 78 ? -11.176 18.794 47.316 1.00 14.01 92 PRO B CA 1
ATOM 5002 C C . PRO B 1 78 ? -12.682 18.728 47.441 1.00 14.49 92 PRO B C 1
ATOM 5003 O O . PRO B 1 78 ? -13.286 19.655 48.013 1.00 17.03 92 PRO B O 1
ATOM 5014 N N . GLN B 1 79 ? -13.312 17.684 46.901 1.00 14.73 93 GLN B N 1
ATOM 5015 C CA . GLN B 1 79 ? -14.723 17.409 47.157 1.00 14.82 93 GLN B CA 1
ATOM 5016 C C . GLN B 1 79 ? -14.959 16.231 48.110 1.00 14.84 93 GLN B C 1
ATOM 5017 O O . GLN B 1 79 ? -16.085 15.759 48.233 1.00 14.28 93 GLN B O 1
ATOM 5029 N N . TYR B 1 80 ? -13.910 15.763 48.779 1.00 14.54 94 TYR B N 1
ATOM 5030 C CA . TYR B 1 80 ? -14.082 14.744 49.811 1.00 15.08 94 TYR B CA 1
ATOM 5031 C C . TYR B 1 80 ? -15.128 15.242 50.818 1.00 15.69 94 TYR B C 1
ATOM 5032 O O . TYR B 1 80 ? -15.080 16.394 51.250 1.00 16.96 94 TYR B O 1
ATOM 5049 N N . ASN B 1 81 ? -16.063 14.365 51.160 1.00 16.06 95 ASN B N 1
ATOM 5050 C CA . ASN B 1 81 ? -17.101 14.660 52.147 1.00 18.33 95 ASN B CA 1
ATOM 5051 C C . ASN B 1 81 ? -16.942 13.702 53.313 1.00 19.60 95 ASN B C 1
ATOM 5052 O O . ASN B 1 81 ? -17.125 12.500 53.170 1.00 18.60 95 ASN B O 1
ATOM 5061 N N . GLN B 1 82 ? -16.607 14.239 54.476 1.00 21.01 96 GLN B N 1
ATOM 5062 C CA . GLN B 1 82 ? -16.386 13.400 55.654 1.00 22.29 96 GLN B CA 1
ATOM 5063 C C . GLN B 1 82 ? -17.637 12.702 56.191 1.00 23.32 96 GLN B C 1
ATOM 5064 O O . GLN B 1 82 ? -17.531 11.636 56.813 1.00 25.28 96 GLN B O 1
ATOM 5076 N N . ARG B 1 83 ? -18.815 13.255 55.929 1.00 23.38 97 ARG B N 1
ATOM 5077 C CA . ARG B 1 83 ? -20.055 12.635 56.395 1.00 23.65 97 ARG B CA 1
ATOM 5078 C C . ARG B 1 83 ? -20.446 11.459 55.513 1.00 23.51 97 ARG B C 1
ATOM 5079 O O . ARG B 1 83 ? -20.804 10.389 56.009 1.00 24.59 97 ARG B O 1
ATOM 5100 N N . THR B 1 84 ? -20.404 11.659 54.201 1.00 22.81 98 THR B N 1
ATOM 5101 C CA . THR B 1 84 ? -20.819 10.620 53.268 1.00 21.72 98 THR B CA 1
ATOM 5102 C C . THR B 1 84 ? -19.680 9.695 52.839 1.00 20.31 98 THR B C 1
ATOM 5103 O O . THR B 1 84 ? -19.950 8.636 52.292 1.00 20.89 98 THR B O 1
ATOM 5113 N N . ILE B 1 85 ? -18.442 10.110 53.106 1.00 19.16 99 ILE B N 1
ATOM 5114 C CA . ILE B 1 85 ? -17.209 9.433 52.655 1.00 18.88 99 ILE B CA 1
ATOM 5115 C C . ILE B 1 85 ? -17.101 9.407 51.118 1.00 18.04 99 ILE B C 1
ATOM 5116 O O . ILE B 1 85 ? -16.405 8.574 50.551 1.00 17.19 99 ILE B O 1
ATOM 5132 N N . GLN B 1 86 ? -17.728 10.342 50.424 1.00 17.21 100 GLN B N 1
ATOM 5133 C CA . GLN B 1 86 ? -17.630 10.386 48.965 1.00 16.73 100 GLN B CA 1
ATOM 5134 C C . GLN B 1 86 ? -16.352 11.107 48.554 1.00 14.84 100 GLN B C 1
ATOM 5135 O O . GLN B 1 86 ? -15.829 11.946 49.292 1.00 15.17 100 GLN B O 1
ATOM 5147 N N . ASN B 1 87 ? -15.847 10.735 47.375 1.00 13.49 101 ASN B N 1
ATOM 5148 C CA . ASN B 1 87 ? -14.587 11.237 46.840 1.00 13.14 101 ASN B CA 1
ATOM 5149 C C . ASN B 1 87 ? -13.424 10.952 47.774 1.00 11.38 101 ASN B C 1
ATOM 5150 O O . ASN B 1 87 ? -12.599 11.794 48.051 1.00 11.83 101 ASN B O 1
ATOM 5159 N N . ASP B 1 88 ? -13.378 9.704 48.246 1.00 11.76 102 ASP B N 1
ATOM 5160 C CA . ASP B 1 88 ? -12.377 9.268 49.222 1.00 11.22 102 ASP B CA 1
ATOM 5161 C C . ASP B 1 88 ? -11.075 8.863 48.535 1.00 10.78 102 ASP B C 1
ATOM 5162 O O . ASP B 1 88 ? -10.765 7.685 48.306 1.00 10.97 102 ASP B O 1
ATOM 5171 N N . ILE B 1 89 ? -10.334 9.888 48.150 1.00 10.28 103 ILE B N 1
ATOM 5172 C CA . ILE B 1 89 ? -9.117 9.732 47.380 1.00 10.10 103 ILE B CA 1
ATOM 5173 C C . ILE B 1 89 ? -8.194 10.904 47.715 1.00 9.61 103 ILE B C 1
ATOM 5174 O O . ILE B 1 89 ? -8.663 12.040 47.900 1.00 10.40 103 ILE B O 1
ATOM 5190 N N . MET B 1 90 ? -6.901 10.622 47.789 1.00 9.71 104 MET B N 1
ATOM 5191 C CA . MET B 1 90 ? -5.888 11.614 48.184 1.00 9.80 104 MET B CA 1
ATOM 5192 C C . MET B 1 90 ? -4.563 11.276 47.543 1.00 9.37 104 MET B C 1
ATOM 5193 O O . MET B 1 90 ? -4.184 10.101 47.486 1.00 9.95 104 MET B O 1
ATOM 5207 N N . LEU B 1 91 ? -3.847 12.296 47.072 1.00 9.43 105 LEU B N 1
ATOM 5208 C CA . LEU B 1 91 ? -2.478 12.160 46.596 1.00 9.61 105 LEU B CA 1
ATOM 5209 C C . LEU B 1 91 ? -1.510 12.722 47.605 1.00 10.23 105 LEU B C 1
ATOM 5210 O O . LEU B 1 91 ? -1.710 13.811 48.112 1.00 11.85 105 LEU B O 1
ATOM 5226 N N . LEU B 1 92 ? -0.455 11.968 47.891 1.00 11.28 106 LEU B N 1
ATOM 5227 C CA . LEU B 1 92 ? 0.645 12.426 48.736 1.00 11.25 106 LEU B CA 1
ATOM 5228 C C . LEU B 1 92 ? 1.848 12.669 47.874 1.00 11.78 106 LEU B C 1
ATOM 5229 O O . LEU B 1 92 ? 2.365 11.746 47.259 1.00 13.07 106 LEU B O 1
ATOM 5245 N N . GLN B 1 93 ? 2.316 13.933 47.828 1.00 13.56 107 GLN B N 1
ATOM 5246 C CA . GLN B 1 93 ? 3.584 14.251 47.201 1.00 14.01 107 GLN B CA 1
ATOM 5247 C C . GLN B 1 93 ? 4.680 13.908 48.192 1.00 14.31 107 GLN B C 1
ATOM 5248 O O . GLN B 1 93 ? 4.692 14.472 49.278 1.00 16.10 107 GLN B O 1
ATOM 5260 N N . LEU B 1 94 ? 5.594 13.048 47.802 1.00 14.77 108 LEU B N 1
ATOM 5261 C CA . LEU B 1 94 ? 6.691 12.657 48.684 1.00 16.06 108 LEU B CA 1
ATOM 5262 C C . LEU B 1 94 ? 7.763 13.771 48.748 1.00 17.05 108 LEU B C 1
ATOM 5263 O O . LEU B 1 94 ? 7.995 14.485 47.776 1.00 17.58 108 LEU B O 1
ATOM 5279 N N A SER B 1 95 ? 8.420 13.879 49.902 0.50 18.08 109 SER B N 1
ATOM 5280 N N B SER B 1 95 ? 8.412 13.895 49.904 0.50 18.10 109 SER B N 1
ATOM 5281 C CA A SER B 1 95 ? 9.457 14.893 50.135 0.50 18.85 109 SER B CA 1
ATOM 5282 C CA B SER B 1 95 ? 9.467 14.898 50.108 0.50 18.88 109 SER B CA 1
ATOM 5283 C C A SER B 1 95 ? 10.763 14.626 49.385 0.50 19.64 109 SER B C 1
ATOM 5284 C C B SER B 1 95 ? 10.683 14.672 49.224 0.50 19.72 109 SER B C 1
ATOM 5285 O O A SER B 1 95 ? 11.627 15.497 49.328 0.50 19.94 109 SER B O 1
ATOM 5286 O O B SER B 1 95 ? 11.387 15.635 48.858 0.50 20.21 109 SER B O 1
ATOM 5299 N N . ARG B 1 96 ? 10.927 13.418 48.862 1.00 19.59 110 ARG B N 1
ATOM 5300 C CA . ARG B 1 96 ? 11.962 13.107 47.891 1.00 20.34 110 ARG B CA 1
ATOM 5301 C C . ARG B 1 96 ? 11.458 11.971 47.019 1.00 19.80 110 ARG B C 1
ATOM 5302 O O . ARG B 1 96 ? 10.535 11.244 47.390 1.00 18.77 110 ARG B O 1
ATOM 5323 N N . ARG B 1 97 ? 12.073 11.790 45.871 1.00 19.83 111 ARG B N 1
ATOM 5324 C CA . ARG B 1 97 ? 11.711 10.696 45.009 1.00 20.81 111 ARG B CA 1
ATOM 5325 C C . ARG B 1 97 ? 12.259 9.402 45.578 1.00 20.38 111 ARG B C 1
ATOM 5326 O O . ARG B 1 97 ? 13.368 9.375 46.112 1.00 22.23 111 ARG B O 1
ATOM 5347 N N . VAL B 1 98 ? 11.474 8.337 45.490 1.00 19.85 112 VAL B N 1
ATOM 5348 C CA . VAL B 1 98 ? 11.921 7.007 45.901 1.00 20.17 112 VAL B CA 1
ATOM 5349 C C . VAL B 1 98 ? 13.021 6.506 44.988 1.00 20.27 112 VAL B C 1
ATOM 5350 O O . VAL B 1 98 ? 13.141 6.960 43.832 1.00 21.13 112 VAL B O 1
ATOM 5363 N N A ARG B 1 99 ? 13.868 5.602 45.466 0.50 20.37 113 ARG B N 1
ATOM 5364 N N 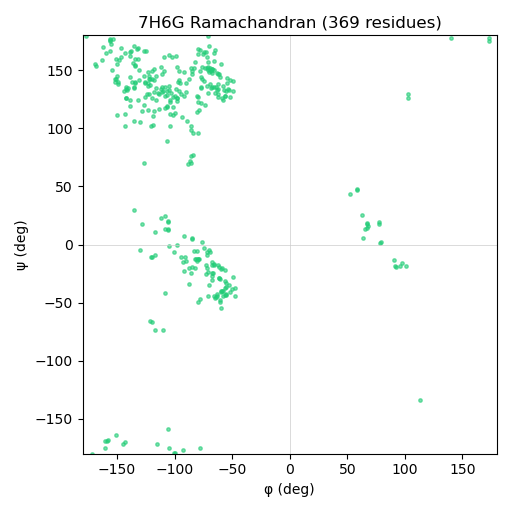B ARG B 1 99 ? 13.800 5.562 45.510 0.50 19.70 113 ARG B N 1
ATOM 5365 C CA A ARG B 1 99 ? 14.686 4.864 44.515 0.50 20.96 113 ARG B CA 1
ATOM 5366 C CA B ARG B 1 99 ? 14.635 4.697 44.698 0.50 19.52 113 ARG B CA 1
ATOM 5367 C C A ARG B 1 99 ? 14.016 3.542 44.163 0.50 20.66 113 ARG B C 1
ATOM 5368 C C B ARG B 1 99 ? 13.801 3.522 44.176 0.50 18.88 113 ARG B C 1
ATOM 5369 O O A ARG B 1 99 ? 13.834 2.662 44.997 0.50 20.75 113 ARG B O 1
ATOM 5370 O O B ARG B 1 99 ? 13.132 2.830 44.945 0.50 17.38 113 ARG B O 1
ATOM 5411 N N A ARG B 1 100 ? 13.606 3.438 42.905 0.50 20.64 114 ARG B N 1
ATOM 5412 N N B ARG B 1 100 ? 13.823 3.307 42.865 0.50 19.02 114 ARG B N 1
ATOM 5413 C CA A ARG B 1 100 ? 12.906 2.270 42.409 0.50 20.45 114 ARG B CA 1
ATOM 5414 C CA B ARG B 1 100 ? 13.037 2.253 42.250 0.50 19.25 114 ARG B CA 1
ATOM 5415 C C A ARG B 1 100 ? 13.850 1.084 42.298 0.50 20.44 114 ARG B C 1
ATOM 5416 C C B ARG B 1 100 ? 13.848 0.988 42.094 0.50 19.72 114 ARG B C 1
ATOM 5417 O O A ARG B 1 100 ? 15.022 1.252 41.951 0.50 20.48 114 ARG B O 1
ATOM 5418 O O B ARG B 1 100 ? 14.903 0.978 41.461 0.50 19.89 114 ARG B O 1
ATOM 5459 N N . ASN B 1 101 ? 13.329 -0.097 42.637 1.00 19.94 115 ASN B N 1
ATOM 5460 C CA . ASN B 1 101 ? 14.061 -1.352 42.629 1.00 20.26 115 ASN B CA 1
ATOM 5461 C C . ASN B 1 101 ? 13.024 -2.441 42.800 1.00 20.06 115 ASN B C 1
ATOM 5462 O O . ASN B 1 101 ? 11.806 -2.143 42.742 1.00 20.53 115 ASN B O 1
ATOM 5471 N N A ARG B 1 102 ? 13.441 -3.684 43.000 0.50 20.40 116 ARG B N 1
ATOM 5472 N N B ARG B 1 102 ? 13.476 -3.670 43.065 0.50 20.34 116 ARG B N 1
ATOM 5473 C CA A ARG B 1 102 ? 12.474 -4.763 43.122 0.50 20.21 116 ARG B CA 1
ATOM 5474 C CA B ARG B 1 102 ? 12.601 -4.835 43.221 0.50 20.06 116 ARG B CA 1
ATOM 5475 C C A ARG B 1 102 ? 11.548 -4.613 44.335 0.50 19.42 116 ARG B C 1
ATOM 5476 C C B ARG B 1 102 ? 11.653 -4.739 44.420 0.50 19.35 116 ARG B C 1
ATOM 5477 O O A ARG B 1 102 ? 10.476 -5.202 44.342 0.50 20.29 116 ARG B O 1
ATOM 5478 O O B ARG B 1 102 ? 10.715 -5.536 44.533 0.50 19.64 116 ARG B O 1
ATOM 5519 N N . ASN B 1 103 ? 11.940 -3.812 45.326 1.00 17.94 117 ASN B N 1
ATOM 5520 C CA . ASN B 1 103 ? 11.120 -3.606 46.524 1.00 16.93 117 ASN B CA 1
ATOM 5521 C C . ASN B 1 103 ? 10.194 -2.402 46.480 1.00 15.08 117 ASN B C 1
ATOM 5522 O O . ASN B 1 103 ? 9.292 -2.310 47.287 1.00 14.63 117 ASN B O 1
ATOM 5531 N N . VAL B 1 104 ? 10.439 -1.480 45.554 1.00 14.13 118 VAL B N 1
ATOM 5532 C CA . VAL B 1 104 ? 9.723 -0.217 45.478 1.00 13.77 118 VAL B CA 1
ATOM 5533 C C . VAL B 1 104 ? 9.502 0.152 44.013 1.00 12.88 118 VAL B C 1
ATOM 5534 O O . VAL B 1 104 ? 10.464 0.429 43.312 1.00 14.60 118 VAL B O 1
ATOM 5547 N N . ASN B 1 105 ? 8.245 0.144 43.556 1.00 12.21 119 ASN B N 1
ATOM 5548 C CA . ASN B 1 105 ? 7.927 0.404 42.159 1.00 12.20 119 ASN B CA 1
ATOM 5549 C C . ASN B 1 105 ? 6.456 0.829 42.089 1.00 11.25 119 ASN B C 1
ATOM 5550 O O . ASN B 1 105 ? 5.624 0.267 42.768 1.00 11.57 119 ASN B O 1
ATOM 5559 N N A PRO B 1 106 ? 6.145 1.880 41.303 0.50 10.44 120 PRO B N 1
ATOM 5560 N N B PRO B 1 106 ? 6.120 1.761 41.186 0.50 10.87 120 PRO B N 1
ATOM 5561 C CA A PRO B 1 106 ? 4.742 2.273 41.071 0.50 10.47 120 PRO B CA 1
ATOM 5562 C CA B PRO B 1 106 ? 4.739 2.234 41.151 0.50 10.86 120 PRO B CA 1
ATOM 5563 C C A PRO B 1 106 ? 3.865 1.213 40.432 0.50 9.50 120 PRO B C 1
ATOM 5564 C C B PRO B 1 106 ? 3.859 1.278 40.375 0.50 9.84 120 PRO B C 1
ATOM 5565 O O A PRO B 1 106 ? 4.355 0.261 39.822 0.50 10.41 120 PRO B O 1
ATOM 5566 O O B PRO B 1 106 ? 4.345 0.469 39.592 0.50 10.86 120 PRO B O 1
ATOM 5587 N N . VAL B 1 107 ? 2.554 1.395 40.589 1.00 10.14 121 VAL B N 1
ATOM 5588 C CA . VAL B 1 107 ? 1.560 0.540 39.957 1.00 9.54 121 VAL B CA 1
ATOM 5589 C C . VAL B 1 107 ? 0.747 1.373 38.983 1.00 10.36 121 VAL B C 1
ATOM 5590 O O . VAL B 1 107 ? 0.557 2.566 39.203 1.00 11.29 121 VAL B O 1
ATOM 5603 N N . ALA B 1 108 ? 0.250 0.713 37.948 1.00 9.99 122 ALA B N 1
ATOM 5604 C CA . ALA B 1 108 ? -0.610 1.370 36.973 1.00 11.16 122 ALA B CA 1
ATOM 5605 C C . ALA B 1 108 ? -1.989 1.700 37.503 1.00 10.52 122 ALA B C 1
ATOM 5606 O O . ALA B 1 108 ? -2.523 0.986 38.341 1.00 11.02 122 ALA B O 1
ATOM 5613 N N . LEU B 1 109 ? -2.569 2.739 36.903 1.00 10.44 123 LEU B N 1
ATOM 5614 C CA . LEU B 1 109 ? -3.959 3.113 37.094 1.00 10.64 123 LEU B CA 1
ATOM 5615 C C . LEU B 1 109 ? -4.724 2.801 35.814 1.00 10.40 123 LEU B C 1
ATOM 5616 O O . LEU B 1 109 ? -4.130 2.614 34.745 1.00 10.66 123 LEU B O 1
ATOM 5632 N N . PRO B 1 110 ? -6.053 2.704 35.914 1.00 10.03 124 PRO B N 1
ATOM 5633 C CA . PRO B 1 110 ? -6.850 2.458 34.712 1.00 10.10 124 PRO B CA 1
ATOM 5634 C C . PRO B 1 110 ? -6.863 3.662 33.783 1.00 10.75 124 PRO B C 1
ATOM 5635 O O . PRO B 1 110 ? -6.441 4.763 34.142 1.00 10.93 124 PRO B O 1
ATOM 5646 N N . ARG B 1 111 ? -7.401 3.448 32.597 1.00 10.22 125 ARG B N 1
ATOM 5647 C CA . ARG B 1 111 ? -7.724 4.554 31.719 1.00 11.46 125 ARG B CA 1
ATOM 5648 C C . ARG B 1 111 ? -8.980 5.269 32.215 1.00 10.24 125 ARG B C 1
ATOM 5649 O O . ARG B 1 111 ? -9.743 4.731 33.018 1.00 9.96 125 ARG B O 1
ATOM 5670 N N . ALA B 1 112 ? -9.211 6.472 31.730 1.00 10.32 126 ALA B N 1
ATOM 5671 C CA . ALA B 1 112 ? -10.322 7.290 32.227 1.00 10.51 126 ALA B CA 1
ATOM 5672 C C . ALA B 1 112 ? -11.657 6.563 32.063 1.00 10.55 126 ALA B C 1
ATOM 5673 O O . ALA B 1 112 ? -12.024 6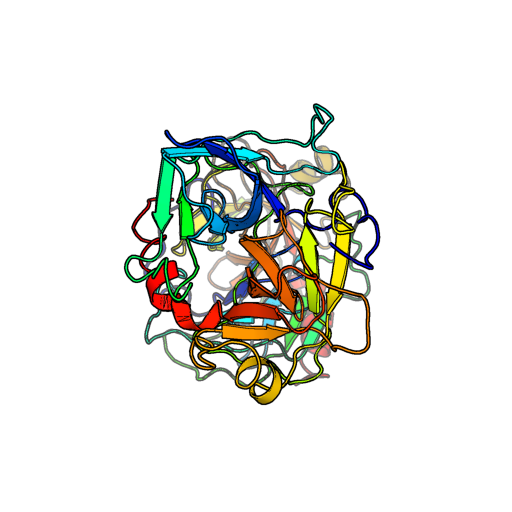.140 30.959 1.00 11.05 126 ALA B O 1
ATOM 5680 N N . GLN B 1 113 ? -12.378 6.424 33.171 1.00 10.30 127 GLN B N 1
ATOM 5681 C CA . GLN B 1 113 ? -13.703 5.802 33.223 1.00 10.30 127 GLN B CA 1
ATOM 5682 C C . GLN B 1 113 ? -13.730 4.319 32.885 1.00 10.57 127 GLN B C 1
ATOM 5683 O O . GLN B 1 113 ? -14.810 3.759 32.691 1.00 11.58 127 GLN B O 1
ATOM 5695 N N . GLU B 1 114 ? -12.568 3.668 32.850 1.00 10.47 128 GLU B N 1
ATOM 5696 C CA . GLU B 1 114 ? -12.512 2.236 32.555 1.00 11.70 128 GLU B CA 1
ATOM 5697 C C . GLU B 1 114 ? -13.267 1.444 33.614 1.00 10.97 128 GLU B C 1
ATOM 5698 O O . GLU B 1 114 ? -13.140 1.700 34.796 1.00 11.28 128 GLU B O 1
ATOM 5710 N N . GLY B 1 115 ? -14.028 0.446 33.164 1.00 11.49 129 GLY B N 1
ATOM 5711 C CA . GLY B 1 115 ? -14.839 -0.389 34.031 1.00 12.32 129 GLY B CA 1
ATOM 5712 C C . GLY B 1 115 ? -14.205 -1.735 34.346 1.00 12.57 129 GLY B C 1
ATOM 5713 O O . GLY B 1 115 ? -13.036 -1.974 34.021 1.00 13.44 129 GLY B O 1
ATOM 5717 N N A LEU B 1 116 ? -15.036 -2.599 34.909 0.50 13.77 130 LEU B N 1
ATOM 5718 N N B LEU B 1 116 ? -14.971 -2.606 35.022 0.50 12.80 130 LEU B N 1
ATOM 5719 C CA A LEU B 1 116 ? -14.612 -3.791 35.582 0.50 14.34 130 LEU B CA 1
ATOM 5720 C CA B LEU B 1 116 ? -14.600 -4.011 35.324 0.50 13.33 130 LEU B CA 1
ATOM 5721 C C A LEU B 1 116 ? -15.759 -4.789 35.495 0.50 13.42 130 LEU B C 1
ATOM 5722 C C B LEU B 1 116 ? -15.776 -4.946 35.065 0.50 13.12 130 LEU B C 1
ATOM 5723 O O A LEU B 1 116 ? -16.910 -4.445 35.742 0.50 12.66 130 LEU B O 1
ATOM 5724 O O B LEU B 1 116 ? -16.929 -4.540 35.196 0.50 12.13 130 LEU B O 1
ATOM 5755 N N A ARG B 1 117 ? -15.445 -6.019 35.114 0.50 13.96 131 ARG B N 1
ATOM 5756 N N B ARG B 1 117 ? -15.495 -6.202 34.716 0.50 14.09 131 ARG B N 1
ATOM 5757 C CA A ARG B 1 117 ? -16.452 -7.041 34.895 0.50 14.50 131 ARG B CA 1
ATOM 5758 C CA B ARG B 1 117 ? -16.525 -7.243 34.754 0.50 15.41 131 ARG B CA 1
ATOM 5759 C C A ARG B 1 117 ? -16.884 -7.612 36.244 0.50 14.59 131 ARG B C 1
ATOM 5760 C C B ARG B 1 117 ? -16.896 -7.591 36.199 0.50 15.13 131 ARG B C 1
ATOM 5761 O O A ARG B 1 117 ? -16.039 -7.993 37.056 0.50 14.60 131 ARG B O 1
ATOM 5762 O O B ARG B 1 117 ? -16.016 -7.822 37.032 0.50 15.34 131 ARG B O 1
ATOM 5803 N N . PRO B 1 118 ? -18.199 -7.676 36.499 1.00 15.72 132 PRO B N 1
ATOM 5804 C CA . PRO B 1 118 ? -18.612 -8.239 37.782 1.00 16.30 132 PRO B CA 1
ATOM 5805 C C . PRO B 1 118 ? -18.128 -9.685 37.893 1.00 16.82 132 PRO B C 1
ATOM 5806 O O . PRO B 1 118 ? -18.011 -10.376 36.878 1.00 16.96 132 PRO B O 1
ATOM 5817 N N . GLY B 1 119 ? -17.775 -10.086 39.106 1.00 16.21 133 GLY B N 1
ATOM 5818 C CA . GLY B 1 119 ? -17.226 -11.411 39.356 1.00 16.86 133 GLY B CA 1
ATOM 5819 C C . GLY B 1 119 ? -15.712 -11.470 39.258 1.00 16.88 133 GLY B C 1
ATOM 5820 O O . GLY B 1 119 ? -15.091 -12.455 39.691 1.00 18.89 133 GLY B O 1
ATOM 5824 N N . THR B 1 120 ? -15.074 -10.443 38.720 1.00 16.64 134 THR B N 1
ATOM 5825 C CA . THR B 1 120 ? -13.610 -10.433 38.593 1.00 15.80 134 THR B CA 1
ATOM 5826 C C . THR B 1 120 ? -12.998 -10.560 39.984 1.00 14.82 134 THR B C 1
ATOM 5827 O O . THR B 1 120 ? -13.392 -9.848 40.908 1.00 15.66 134 THR B O 1
ATOM 5837 N N A LEU B 1 121 ? -12.008 -11.437 40.106 0.50 14.51 135 LEU B N 1
ATOM 5838 N N B LEU B 1 121 ? -12.100 -11.529 40.191 0.50 14.11 135 LEU B N 1
ATOM 5839 C CA A LEU B 1 121 ? -11.272 -11.606 41.340 0.50 14.21 135 LEU B CA 1
ATOM 5840 C CA B LEU B 1 121 ? -11.318 -11.545 41.433 0.50 13.83 135 LEU B CA 1
ATOM 5841 C C A LEU B 1 121 ? -10.076 -10.644 41.379 0.50 13.26 135 LEU B C 1
ATOM 5842 C C B LEU B 1 121 ? -10.193 -10.537 41.306 0.50 13.02 135 LEU B C 1
ATOM 5843 O O A LEU B 1 121 ? -9.153 -10.777 40.578 0.50 14.52 135 LEU B O 1
ATOM 5844 O O B LEU B 1 121 ? -9.497 -10.480 40.284 0.50 14.51 135 LEU B O 1
ATOM 5875 N N . CYS B 1 122 ? -10.069 -9.716 42.338 1.00 13.01 136 CYS B N 1
ATOM 5876 C CA . CYS B 1 122 ? -9.010 -8.714 42.443 1.00 13.15 136 CYS B CA 1
ATOM 5877 C C . CYS B 1 122 ? -8.336 -8.890 43.780 1.00 13.57 136 CYS B C 1
ATOM 5878 O O . CYS B 1 122 ? -8.918 -9.425 44.708 1.00 16.56 136 CYS B O 1
ATOM 5885 N N . THR B 1 123 ? -7.115 -8.423 43.895 1.00 13.51 137 THR B N 1
ATOM 5886 C CA . THR B 1 123 ? -6.382 -8.540 45.132 1.00 13.79 137 THR B CA 1
ATOM 5887 C C . THR B 1 123 ? -6.301 -7.240 45.875 1.00 11.89 137 THR B C 1
ATOM 5888 O O . THR B 1 123 ? -6.100 -6.186 45.269 1.00 12.23 137 THR B O 1
ATOM 5898 N N . VAL B 1 124 ? -6.506 -7.327 47.183 1.00 11.16 138 VAL B N 1
ATOM 5899 C CA . VAL B 1 124 ? -6.301 -6.223 48.083 1.00 11.03 138 VAL B CA 1
ATOM 5900 C C . VAL B 1 124 ? -5.251 -6.616 49.087 1.00 10.61 138 VAL B C 1
ATOM 5901 O O . VAL B 1 124 ? -5.196 -7.778 49.494 1.00 11.91 138 VAL B O 1
ATOM 5914 N N . ALA B 1 125 ? -4.395 -5.682 49.457 1.00 10.48 139 ALA B N 1
ATOM 5915 C CA . ALA B 1 125 ? -3.307 -5.947 50.396 1.00 10.54 139 ALA B CA 1
ATOM 5916 C C . ALA B 1 125 ? -3.227 -4.840 51.422 1.00 10.66 139 ALA B C 1
ATOM 5917 O O . ALA B 1 125 ? -3.626 -3.701 51.168 1.00 10.67 139 ALA B O 1
ATOM 5924 N N . GLY B 1 126 ? -2.691 -5.175 52.587 1.00 10.61 140 GLY B N 1
ATOM 5925 C CA . GLY B 1 126 ? -2.482 -4.180 53.610 1.00 11.37 140 GLY B CA 1
ATOM 5926 C C . GLY B 1 126 ? -2.018 -4.759 54.926 1.00 11.34 140 GLY B C 1
ATOM 5927 O O . GLY B 1 126 ? -1.876 -5.982 55.101 1.00 12.08 140 GLY B O 1
ATOM 5931 N N . TRP B 1 127 ? -1.728 -3.839 55.833 1.00 11.77 141 TRP B N 1
ATOM 5932 C CA . TRP B 1 127 ? -1.254 -4.162 57.172 1.00 13.12 141 TRP B CA 1
ATOM 5933 C C . TRP B 1 127 ? -2.350 -3.954 58.218 1.00 14.38 141 TRP B C 1
ATOM 5934 O O . TRP B 1 127 ? -2.074 -3.824 59.422 1.00 16.57 141 TRP B O 1
ATOM 5955 N N . GLY B 1 128 ? -3.597 -3.924 57.757 1.00 14.42 142 GLY B N 1
ATOM 5956 C CA . GLY B 1 128 ? -4.738 -3.786 58.646 1.00 15.43 142 GLY B CA 1
ATOM 5957 C C . GLY B 1 128 ? -5.047 -4.992 59.506 1.00 16.14 142 GLY B C 1
ATOM 5958 O O . GLY B 1 128 ? -4.425 -6.062 59.390 1.00 16.77 142 GLY B O 1
ATOM 5962 N N . ARG B 1 129 ? -6.087 -4.833 60.308 1.00 17.93 143 ARG B N 1
ATOM 5963 C CA . ARG B 1 129 ? -6.483 -5.880 61.241 1.00 19.15 143 ARG B CA 1
ATOM 5964 C C . ARG B 1 129 ? -6.977 -7.135 60.530 1.00 19.28 143 ARG B C 1
ATOM 5965 O O . ARG B 1 129 ? -7.538 -7.053 59.437 1.00 18.79 143 ARG B O 1
ATOM 5986 N N . VAL B 1 130 ? -6.780 -8.305 61.163 1.00 19.27 144 VAL B N 1
ATOM 5987 C CA . VAL B 1 130 ? -7.187 -9.581 60.579 1.00 19.99 144 VAL B CA 1
ATOM 5988 C C . VAL B 1 130 ? -8.449 -10.114 61.256 1.00 20.40 144 VAL B C 1
ATOM 5989 O O . VAL B 1 130 ? -8.962 -11.150 60.872 1.00 19.98 144 VAL B O 1
ATOM 6002 N N . SER B 1 131 ? -8.916 -9.369 62.241 1.00 21.21 145 SER B N 1
ATOM 6003 C CA . SER B 1 131 ? -10.183 -9.657 62.917 1.00 23.40 145 SER B CA 1
ATOM 6004 C C . SER B 1 131 ? -10.571 -8.351 63.598 1.00 24.71 145 SER B C 1
ATOM 6005 O O . SER B 1 131 ? -9.989 -7.297 63.313 1.00 25.14 145 SER B O 1
ATOM 6012 N N . MET B 1 132 ? -11.567 -8.386 64.477 1.00 26.30 146 MET B N 1
ATOM 6013 C CA . MET B 1 132 ? -11.981 -7.171 65.153 1.00 27.22 146 MET B CA 1
ATOM 6014 C C . MET B 1 132 ? -10.845 -6.568 65.958 1.00 28.16 146 MET B C 1
ATOM 6015 O O . MET B 1 132 ? -10.654 -5.359 65.939 1.00 28.67 146 MET B O 1
ATOM 6029 N N . ARG B 1 133 ? -10.073 -7.423 66.625 1.00 28.81 147 ARG B N 1
ATOM 6030 C CA . ARG B 1 133 ? -9.021 -6.980 67.531 1.00 28.91 147 ARG B CA 1
ATOM 6031 C C . ARG B 1 133 ? -7.603 -7.224 66.998 1.00 29.30 147 ARG B C 1
ATOM 6032 O O . ARG B 1 133 ? -6.737 -6.364 67.144 1.00 30.82 147 ARG B O 1
ATOM 6053 N N . ARG B 1 134 ? -7.363 -8.385 66.398 1.00 28.89 148 ARG B N 1
ATOM 6054 C CA . ARG B 1 134 ? -5.988 -8.841 66.219 1.00 28.15 148 ARG B CA 1
ATOM 6055 C C . ARG B 1 134 ? -5.385 -8.304 64.912 1.00 27.77 148 ARG B C 1
ATOM 6056 O O . ARG B 1 134 ? -6.060 -8.149 63.891 1.00 27.19 148 ARG B O 1
ATOM 6077 N N . GLY B 1 135 ? -4.108 -7.968 64.983 1.00 27.41 151 GLY B N 1
ATOM 6078 C CA . GLY B 1 135 ? -3.445 -7.253 63.912 1.00 26.89 151 GLY B CA 1
ATOM 6079 C C . GLY B 1 135 ? -2.372 -8.083 63.275 1.00 26.02 151 GLY B C 1
ATOM 6080 O O . GLY B 1 135 ? -2.240 -9.282 63.532 1.00 26.50 151 GLY B O 1
ATOM 6084 N N . THR B 1 136 ? -1.616 -7.419 62.413 1.00 24.34 152 THR B N 1
ATOM 6085 C CA . THR B 1 136 ? -0.502 -8.025 61.720 1.00 22.53 152 THR B CA 1
ATOM 6086 C C . THR B 1 136 ? 0.672 -7.050 61.672 1.00 22.12 152 THR B C 1
ATOM 6087 O O . THR B 1 136 ? 0.484 -5.832 61.582 1.00 23.16 152 THR B O 1
ATOM 6097 N N . ASP B 1 137 ? 1.878 -7.602 61.774 1.00 20.80 153 ASP B N 1
ATOM 6098 C CA . ASP B 1 137 ? 3.097 -6.828 61.603 1.00 19.70 153 ASP B CA 1
ATOM 6099 C C . ASP B 1 137 ? 3.540 -6.885 60.145 1.00 18.20 153 ASP B C 1
ATOM 6100 O O . ASP B 1 137 ? 4.270 -5.999 59.700 1.00 17.70 153 ASP B O 1
ATOM 6109 N N . THR B 1 138 ? 3.104 -7.921 59.426 1.00 16.59 154 THR B N 1
ATOM 6110 C CA . THR B 1 138 ? 3.521 -8.182 58.045 1.00 16.43 154 THR B CA 1
ATOM 6111 C C . THR B 1 138 ? 2.375 -7.989 57.059 1.00 14.82 154 THR B C 1
ATOM 6112 O O . THR B 1 138 ? 1.190 -8.151 57.379 1.00 14.63 154 THR B O 1
ATOM 6122 N N . LEU B 1 139 ? 2.746 -7.653 55.834 1.00 12.88 155 LEU B N 1
ATOM 6123 C CA . LEU B 1 139 ? 1.769 -7.413 54.757 1.00 12.38 155 LEU B CA 1
ATOM 6124 C C . LEU B 1 139 ? 0.977 -8.676 54.478 1.00 12.75 155 LEU B C 1
ATOM 6125 O O . LEU B 1 139 ? 1.564 -9.750 54.339 1.00 14.02 155 LEU B O 1
ATOM 6141 N N . ARG B 1 140 ? -0.350 -8.529 54.360 1.00 12.42 156 ARG B N 1
ATOM 6142 C CA . ARG B 1 140 ? -1.226 -9.620 53.986 1.00 12.70 156 ARG B CA 1
ATOM 6143 C C . ARG B 1 140 ? -2.054 -9.217 52.777 1.00 12.08 156 ARG B C 1
ATOM 6144 O O . ARG B 1 140 ? -2.145 -8.037 52.423 1.00 12.07 156 ARG B O 1
ATOM 6165 N N . GLU B 1 141 ? -2.679 -10.207 52.163 1.00 12.27 157 GLU B N 1
ATOM 6166 C CA . GLU B 1 141 ? -3.477 -10.005 50.980 1.00 13.08 157 GLU B CA 1
ATOM 6167 C C . GLU B 1 141 ? -4.593 -11.008 50.872 1.00 12.82 157 GLU B C 1
ATOM 6168 O O . GLU B 1 141 ? -4.542 -12.087 51.471 1.00 12.98 157 GLU B O 1
ATOM 6180 N N . VAL B 1 142 ? -5.599 -10.654 50.090 1.00 12.62 158 VAL B N 1
ATOM 6181 C CA . VAL B 1 142 ? -6.743 -11.487 49.879 1.00 13.10 158 VAL B CA 1
ATOM 6182 C C . VAL B 1 142 ? -7.348 -11.142 48.539 1.00 12.85 158 VAL B C 1
ATOM 6183 O O . VAL B 1 142 ? -7.243 -10.023 48.078 1.00 13.51 158 VAL B O 1
ATOM 6196 N N . GLN B 1 143 ? -7.971 -12.124 47.914 1.00 12.88 159 GLN B N 1
ATOM 6197 C CA . GLN B 1 143 ? -8.697 -11.907 46.682 1.00 13.86 159 GLN B CA 1
ATOM 6198 C C . GLN B 1 143 ? -10.194 -11.777 46.959 1.00 13.37 159 GLN B C 1
ATOM 6199 O O . GLN B 1 143 ? -10.789 -12.620 47.647 1.00 13.31 159 GLN B O 1
ATOM 6211 N N . LEU B 1 144 ? -10.769 -10.690 46.442 1.00 12.81 160 LEU B N 1
ATOM 6212 C CA . LEU B 1 144 ? -12.164 -10.349 46.626 1.00 13.36 160 LEU B CA 1
ATOM 6213 C C . LEU B 1 144 ? -12.826 -10.243 45.274 1.00 13.74 160 LEU B C 1
ATOM 6214 O O . LEU B 1 144 ? -12.215 -9.773 44.300 1.00 14.27 160 LEU B O 1
ATOM 6230 N N A ARG B 1 145 ? -14.095 -10.620 45.239 0.50 14.54 161 ARG B N 1
ATOM 6231 N N B ARG B 1 145 ? -14.068 -10.699 45.186 0.50 14.53 161 ARG B N 1
ATOM 6232 C CA A ARG B 1 145 ? -14.863 -10.628 44.008 0.50 14.98 161 ARG B CA 1
ATOM 6233 C CA B ARG B 1 145 ? -14.798 -10.582 43.933 0.50 14.91 161 ARG B CA 1
ATOM 6234 C C A ARG B 1 145 ? -15.645 -9.327 43.808 0.50 14.55 161 ARG B C 1
ATOM 6235 C C B ARG B 1 145 ? -15.562 -9.279 43.829 0.50 14.53 161 ARG B C 1
ATOM 6236 O O A ARG B 1 145 ? -16.421 -8.939 44.678 0.50 15.35 161 ARG B O 1
ATOM 6237 O O B ARG B 1 145 ? -16.213 -8.835 44.771 0.50 15.36 161 ARG B O 1
ATOM 6278 N N . VAL B 1 146 ? -15.461 -8.689 42.654 1.00 14.78 162 VAL B N 1
ATOM 6279 C CA . VAL B 1 146 ? -16.202 -7.467 42.319 1.00 14.73 162 VAL B CA 1
ATOM 6280 C C . VAL B 1 146 ? -17.684 -7.819 42.251 1.00 14.92 162 VAL B C 1
ATOM 6281 O O . VAL B 1 146 ? -18.057 -8.820 41.633 1.00 16.23 162 VAL B O 1
ATOM 6294 N N . GLN B 1 147 ? -18.509 -7.033 42.934 1.00 14.10 163 GLN B N 1
ATOM 6295 C CA . GLN B 1 147 ? -19.963 -7.253 42.971 1.00 14.82 163 GLN B CA 1
ATOM 6296 C C . GLN B 1 147 ? -20.661 -6.292 42.048 1.00 15.80 163 GLN B C 1
ATOM 6297 O O . GLN B 1 147 ? -20.123 -5.263 41.646 1.00 15.28 163 GLN B O 1
ATOM 6309 N N . ARG B 1 148 ? -21.890 -6.635 41.705 1.00 17.13 164 ARG B N 1
ATOM 6310 C CA . ARG B 1 148 ? -22.757 -5.658 41.056 1.00 18.68 164 ARG B CA 1
ATOM 6311 C C . ARG B 1 148 ? -23.139 -4.618 42.093 1.00 18.44 164 ARG B C 1
ATOM 6312 O O . ARG B 1 148 ? -23.125 -4.886 43.281 1.00 19.21 164 ARG B O 1
ATOM 6333 N N . ASP B 1 149 ? -23.517 -3.434 41.622 1.00 18.26 165 ASP B N 1
ATOM 6334 C CA . ASP B 1 149 ? -23.784 -2.309 42.493 1.00 19.16 165 ASP B CA 1
ATOM 6335 C C . ASP B 1 149 ? -24.934 -2.492 43.504 1.00 18.68 165 ASP B C 1
ATOM 6336 O O . ASP B 1 149 ? -24.920 -1.886 44.573 1.00 18.37 165 ASP B O 1
ATOM 6345 N N . ARG B 1 150 ? -25.927 -3.315 43.158 1.00 19.96 166 ARG B N 1
ATOM 6346 C CA . ARG B 1 150 ? -27.137 -3.515 43.988 1.00 20.84 166 ARG B CA 1
ATOM 6347 C C . ARG B 1 150 ? -26.864 -3.838 45.468 1.00 20.76 166 ARG B C 1
ATOM 6348 O O . ARG B 1 150 ? -27.539 -3.336 46.376 1.00 21.70 166 ARG B O 1
ATOM 6369 N N . GLN B 1 151 ? -25.834 -4.631 45.700 1.00 20.96 167 GLN B N 1
ATOM 6370 C CA . GLN B 1 151 ? -25.475 -5.032 47.050 1.00 21.07 167 GLN B CA 1
ATOM 6371 C C . GLN B 1 151 ? -25.156 -3.785 47.906 1.00 20.60 167 GLN B C 1
ATOM 6372 O O . GLN B 1 151 ? -25.736 -3.536 48.990 1.00 22.21 167 GLN B O 1
ATOM 6384 N N . CYS B 1 152 ? -24.234 -2.971 47.407 1.00 18.39 168 CYS B N 1
ATOM 6385 C CA . CYS B 1 152 ? -23.799 -1.826 48.158 1.00 18.28 168 CYS B CA 1
ATOM 6386 C C . CYS B 1 152 ? -24.896 -0.761 48.230 1.00 17.93 168 CYS B C 1
ATOM 6387 O O . CYS B 1 152 ? -24.984 -0.058 49.225 1.00 19.65 168 CYS B O 1
ATOM 6394 N N . LEU B 1 153 ? -25.688 -0.612 47.167 1.00 18.68 169 LEU B N 1
ATOM 6395 C CA . LEU B 1 153 ? -26.819 0.348 47.167 1.00 20.03 169 LEU B CA 1
ATOM 6396 C C . LEU B 1 153 ? -27.826 0.059 48.301 1.00 20.65 169 LEU B C 1
ATOM 6397 O O . LEU B 1 153 ? -28.386 0.982 48.904 1.00 21.19 169 LEU B O 1
ATOM 6413 N N A ARG B 1 154 ? -28.022 -1.212 48.609 0.50 21.42 170 ARG B N 1
ATOM 6414 N N B ARG B 1 154 ? -27.995 -1.227 48.592 0.50 21.34 170 ARG B N 1
ATOM 6415 C CA A ARG B 1 154 ? -28.923 -1.592 49.689 0.50 21.94 170 ARG B CA 1
ATOM 6416 C CA B ARG B 1 154 ? -28.895 -1.712 49.638 0.50 21.84 170 ARG B CA 1
ATOM 6417 C C A ARG B 1 154 ? -28.353 -1.251 51.059 0.50 22.04 170 ARG B C 1
ATOM 6418 C C B ARG B 1 154 ? -28.392 -1.464 51.061 0.50 22.01 170 ARG B C 1
ATOM 6419 O O A ARG B 1 154 ? -29.045 -0.703 51.923 0.50 22.80 170 ARG B O 1
ATOM 6420 O O B ARG B 1 154 ? -29.188 -1.242 51.983 0.50 22.81 170 ARG B O 1
ATOM 6461 N N . ILE B 1 155 ? -27.074 -1.564 51.236 1.00 21.92 171 ILE B N 1
ATOM 6462 C CA . ILE B 1 155 ? -26.422 -1.559 52.539 1.00 22.36 171 ILE B CA 1
ATOM 6463 C C . ILE B 1 155 ? -25.860 -0.219 52.985 1.00 21.93 171 ILE B C 1
ATOM 6464 O O . ILE B 1 155 ? -25.793 0.082 54.183 1.00 22.77 171 ILE B O 1
ATOM 6480 N N . PHE B 1 156 ? -25.390 0.554 52.008 1.00 20.86 172 PHE B N 1
ATOM 6481 C CA . PHE B 1 156 ? -24.628 1.762 52.260 1.00 21.08 172 PHE B CA 1
ATOM 6482 C C . PHE B 1 156 ? -25.358 2.962 51.700 1.00 21.87 172 PHE B C 1
ATOM 6483 O O . PHE B 1 156 ? -25.451 3.128 50.473 1.00 22.02 172 PHE B O 1
ATOM 6500 N N . GLY B 1 157 ? -25.857 3.792 52.614 1.00 22.73 173 GLY B N 1
ATOM 6501 C CA . GLY B 1 157 ? -26.726 4.914 52.291 1.00 22.42 173 GLY B CA 1
ATOM 6502 C C . GLY B 1 157 ? -26.155 5.907 51.300 1.00 22.72 173 GLY B C 1
ATOM 6503 O O . GLY B 1 157 ? -26.908 6.507 50.508 1.00 23.84 173 GLY B O 1
ATOM 6507 N N . SER B 1 158 ? -24.834 6.076 51.316 1.00 21.73 174 SER B N 1
ATOM 6508 C CA . SER B 1 158 ? -24.190 7.057 50.445 1.00 21.07 174 SER B CA 1
ATOM 6509 C C . SER B 1 158 ? -23.384 6.445 49.287 1.00 20.55 174 SER B C 1
ATOM 6510 O O . SER B 1 158 ? -22.519 7.113 48.751 1.00 20.91 174 SER B O 1
ATOM 6517 N N . TYR B 1 159 ? -23.701 5.230 48.858 1.00 18.95 175 TYR B N 1
ATOM 6518 C CA . TYR B 1 159 ? -22.964 4.582 47.757 1.00 18.36 175 TYR B CA 1
ATOM 6519 C C . TYR B 1 159 ? -23.365 5.132 46.379 1.00 17.80 175 TYR B C 1
ATOM 6520 O O . TYR B 1 159 ? -24.549 5.305 46.088 1.00 19.30 175 TYR B O 1
ATOM 6537 N N . ASP B 1 160 ? -22.373 5.399 45.523 1.00 16.87 176 ASP B N 1
ATOM 6538 C CA . ASP B 1 160 ? -22.574 6.013 44.208 1.00 16.20 176 ASP B CA 1
ATOM 6539 C C . ASP B 1 160 ? -21.738 5.243 43.169 1.00 15.44 176 ASP B C 1
ATOM 6540 O O . ASP B 1 160 ? -20.509 5.353 43.144 1.00 14.22 176 ASP B O 1
ATOM 6549 N N . PRO B 1 161 ? -22.381 4.436 42.318 1.00 14.84 177 PRO B N 1
ATOM 6550 C CA . PRO B 1 161 ? -21.725 3.642 41.305 1.00 15.59 177 PRO B CA 1
ATOM 6551 C C . PRO B 1 161 ? -20.863 4.444 40.344 1.00 14.35 177 PRO B C 1
ATOM 6552 O O . PRO B 1 161 ? -19.978 3.885 39.678 1.00 14.82 177 PRO B O 1
ATOM 6563 N N . ARG B 1 162 ? -21.129 5.739 40.212 1.00 13.25 178 ARG B N 1
ATOM 6564 C CA . ARG B 1 162 ? -20.313 6.541 39.316 1.00 13.26 178 ARG B CA 1
ATOM 6565 C C . ARG B 1 162 ? -18.916 6.797 39.885 1.00 12.01 178 ARG B C 1
ATOM 6566 O O . ARG B 1 162 ? -18.033 7.203 39.130 1.00 12.76 178 ARG B O 1
ATOM 6587 N N . ARG B 1 163 ? -18.742 6.609 41.191 1.00 11.04 179 ARG B N 1
ATOM 6588 C CA . ARG B 1 163 ? -17.491 6.945 41.887 1.00 11.58 179 ARG B CA 1
ATOM 6589 C C . ARG B 1 163 ? -16.920 5.837 42.782 1.00 10.00 179 ARG B C 1
ATOM 6590 O O . ARG B 1 163 ? -15.841 6.034 43.337 1.00 9.94 179 ARG B O 1
ATOM 6611 N N . GLN B 1 164 ? -17.636 4.723 42.933 1.00 9.93 180 GLN B N 1
ATOM 6612 C CA . GLN B 1 164 ? -17.260 3.677 43.889 1.00 10.48 180 GLN B CA 1
ATOM 6613 C C . GLN B 1 164 ? -17.469 2.335 43.244 1.00 11.12 180 GLN B C 1
ATOM 6614 O O . GLN B 1 164 ? -18.207 2.209 42.265 1.00 12.06 180 GLN B O 1
ATOM 6626 N N . ILE B 1 165 ? -16.831 1.333 43.836 1.00 10.40 181 ILE B N 1
ATOM 6627 C CA . ILE B 1 165 ? -16.928 -0.062 43.408 1.00 11.47 181 ILE B CA 1
ATOM 6628 C C . ILE B 1 165 ? -17.361 -0.875 44.642 1.00 10.84 181 ILE B C 1
ATOM 6629 O O . ILE B 1 165 ? -16.914 -0.616 45.743 1.00 12.01 181 ILE B O 1
ATOM 6645 N N . CYS B 1 166 ? -18.246 -1.842 44.422 1.00 12.36 182 CYS B N 1
ATOM 6646 C CA . CYS B 1 166 ? -18.764 -2.729 45.443 1.00 12.70 182 CYS B CA 1
ATOM 6647 C C . CYS B 1 166 ? -17.998 -4.039 45.396 1.00 13.03 182 CYS B C 1
ATOM 6648 O O . CYS B 1 166 ? -17.913 -4.683 44.365 1.00 12.77 182 CYS B O 1
ATOM 6655 N N . VAL B 1 167 ? -17.406 -4.421 46.523 1.00 12.23 183 VAL B N 1
ATOM 6656 C CA . VAL B 1 167 ? -16.411 -5.491 46.530 1.00 12.61 183 VAL B CA 1
ATOM 6657 C C . VAL B 1 167 ? -16.624 -6.474 47.689 1.00 13.14 183 VAL B C 1
ATOM 6658 O O . VAL B 1 167 ? -16.795 -6.077 48.828 1.00 14.16 183 VAL B O 1
ATOM 6671 N N . GLY B 1 168 ? -16.520 -7.755 47.352 1.00 13.45 184 GLY B N 1
ATOM 6672 C CA . GLY B 1 168 ? -16.553 -8.837 48.337 1.00 14.60 184 GLY B CA 1
ATOM 6673 C C . GLY B 1 168 ? -17.886 -9.555 48.368 1.00 16.23 184 GLY B C 1
ATOM 6674 O O . GLY B 1 168 ? -18.938 -8.938 48.448 1.00 17.54 184 GLY B O 1
ATOM 6678 N N . ASP B 1 169 A -17.822 -10.877 48.287 1.00 18.28 184 ASP B N 1
ATOM 6679 C CA . ASP B 1 169 A -18.985 -11.744 48.416 1.00 19.61 184 ASP B CA 1
ATOM 6680 C C . ASP B 1 169 A -19.323 -11.903 49.906 1.00 21.15 184 ASP B C 1
ATOM 6681 O O . ASP B 1 169 A -18.468 -12.270 50.705 1.00 21.20 184 ASP B O 1
ATOM 6690 N N . ARG B 1 170 ? -20.575 -11.637 50.270 1.00 23.29 185 ARG B N 1
ATOM 6691 C CA . ARG B 1 170 ? -21.016 -11.703 51.669 1.00 24.56 185 ARG B CA 1
ATOM 6692 C C . ARG B 1 170 ? -20.886 -13.092 52.312 1.00 24.64 185 ARG B C 1
ATOM 6693 O O . ARG B 1 170 ? -20.862 -13.192 53.540 1.00 25.71 185 ARG B O 1
ATOM 6714 N N . ARG B 1 171 ? -20.791 -14.132 51.485 1.00 24.45 186 ARG B N 1
ATOM 6715 C CA . ARG B 1 171 ? -20.755 -15.526 51.954 1.00 24.81 186 ARG B CA 1
ATOM 6716 C C . ARG B 1 171 ? -19.353 -15.940 52.400 1.00 24.54 186 ARG B C 1
ATOM 6717 O O . ARG B 1 171 ? -19.179 -16.989 53.035 1.00 24.41 186 ARG B O 1
ATOM 6738 N N . GLU B 1 172 ? -18.353 -15.121 52.063 1.00 23.60 187 GLU B N 1
ATOM 6739 C CA . GLU B 1 172 ? -16.957 -15.409 52.362 1.00 23.90 187 GLU B CA 1
ATOM 6740 C C . GLU B 1 172 ? -16.434 -14.457 53.422 1.00 22.74 187 GLU B C 1
ATOM 6741 O O . GLU B 1 172 ? -16.634 -13.244 53.320 1.00 23.19 187 GLU B O 1
ATOM 6753 N N . ARG B 1 173 ? -15.697 -14.988 54.400 1.00 21.98 188 ARG B N 1
ATOM 6754 C CA . ARG B 1 173 ? -15.084 -14.184 55.450 1.00 21.60 188 ARG B CA 1
ATOM 6755 C C . ARG B 1 173 ? -13.739 -13.704 54.917 1.00 20.31 188 ARG B C 1
ATOM 6756 O O . ARG B 1 173 ? -12.670 -14.187 55.305 1.00 20.50 188 ARG B O 1
ATOM 6777 N N . LYS B 1 174 A -13.836 -12.777 53.969 1.00 18.25 188 LYS B N 1
ATOM 6778 C CA . LYS B 1 174 A -12.674 -12.184 53.289 1.00 17.12 188 LYS B CA 1
ATOM 6779 C C . LYS B 1 174 A -12.973 -10.712 53.073 1.00 15.95 188 LYS B C 1
ATOM 6780 O O . LYS B 1 174 A -14.019 -10.369 52.532 1.00 16.99 188 LYS B O 1
ATOM 6796 N N . ALA B 1 175 ? -12.090 -9.844 53.529 1.00 14.75 189 ALA B N 1
ATOM 6797 C CA . ALA B 1 175 ? -12.371 -8.421 53.476 1.00 15.08 189 ALA B CA 1
ATOM 6798 C C . ALA B 1 175 ? -11.127 -7.619 53.778 1.00 13.73 189 ALA B C 1
ATOM 6799 O O . ALA B 1 175 ? -10.229 -8.111 54.461 1.00 15.36 189 ALA B O 1
ATOM 6806 N N . ALA B 1 176 ? -11.074 -6.387 53.262 1.00 13.86 190 ALA B N 1
ATOM 6807 C CA . ALA B 1 176 ? -10.196 -5.382 53.808 1.00 14.59 190 ALA B CA 1
ATOM 6808 C C . ALA B 1 176 ? -10.827 -4.876 55.110 1.00 15.76 190 ALA B C 1
ATOM 6809 O O . ALA B 1 176 ? -12.066 -4.890 55.250 1.00 17.72 190 ALA B O 1
ATOM 6816 N N . PHE B 1 177 ? -10.025 -4.404 56.052 1.00 17.29 191 PHE B N 1
ATOM 6817 C CA . PHE B 1 177 ? -10.582 -3.879 57.299 1.00 17.70 191 PHE B CA 1
ATOM 6818 C C . PHE B 1 177 ? -9.796 -2.660 57.810 1.00 18.65 191 PHE B C 1
ATOM 6819 O O . PHE B 1 177 ? -8.995 -2.094 57.076 1.00 17.81 191 PHE B O 1
ATOM 6836 N N . LYS B 1 178 ? -10.075 -2.210 59.029 1.00 19.60 192 LYS B N 1
ATOM 6837 C CA . LYS B 1 178 ? -9.426 -1.065 59.641 1.00 20.09 192 LYS B CA 1
ATOM 6838 C C . LYS B 1 178 ? -7.910 -1.207 59.570 1.00 19.34 192 LYS B C 1
ATOM 6839 O O . LYS B 1 178 ? -7.349 -2.223 59.925 1.00 19.91 192 LYS B O 1
ATOM 6855 N N . GLY B 1 179 ? -7.273 -0.182 59.042 1.00 17.11 193 GLY B N 1
ATOM 6856 C CA . GLY B 1 179 ? -5.840 -0.167 58.808 1.00 16.04 193 GLY B CA 1
ATOM 6857 C C . GLY B 1 179 ? -5.462 -0.425 57.373 1.00 14.51 193 GLY B C 1
ATOM 6858 O O . GLY B 1 179 ? -4.357 -0.105 56.973 1.00 15.26 193 GLY B O 1
ATOM 6862 N N . ASP B 1 180 ? -6.388 -1.000 56.617 1.00 13.37 194 ASP B N 1
ATOM 6863 C CA . ASP B 1 180 ? -6.198 -1.238 55.184 1.00 12.89 194 ASP B CA 1
ATOM 6864 C C . ASP B 1 180 ? -6.680 -0.108 54.272 1.00 12.14 194 ASP B C 1
ATOM 6865 O O . ASP B 1 180 ? -6.416 -0.143 53.068 1.00 11.95 194 ASP B O 1
ATOM 6874 N N . SER B 1 181 ? -7.417 0.856 54.831 1.00 12.49 195 SER B N 1
ATOM 6875 C CA . SER B 1 181 ? -7.899 1.962 54.019 1.00 12.76 195 SER B CA 1
ATOM 6876 C C . SER B 1 181 ? -6.755 2.585 53.253 1.00 11.79 195 SER B C 1
ATOM 6877 O O . SER B 1 181 ? -5.660 2.763 53.772 1.00 12.12 195 SER B O 1
ATOM 6884 N N . GLY B 1 182 ? -7.029 2.980 52.018 1.00 10.52 196 GLY B N 1
ATOM 6885 C CA . GLY B 1 182 ? -6.026 3.583 51.191 1.00 10.73 196 GLY B CA 1
ATOM 6886 C C . GLY B 1 182 ? -5.281 2.616 50.319 1.00 9.78 196 GLY B C 1
ATOM 6887 O O . GLY B 1 182 ? -4.680 3.039 49.350 1.00 11.08 196 GLY B O 1
ATOM 6891 N N . GLY B 1 183 ? -5.305 1.329 50.641 1.00 10.35 197 GLY B N 1
ATOM 6892 C CA . GLY B 1 183 ? -4.625 0.350 49.834 1.00 10.51 197 GLY B CA 1
ATOM 6893 C C . GLY B 1 183 ? -5.343 0.108 48.517 1.00 9.80 197 GLY B C 1
ATOM 6894 O O . GLY B 1 183 ? -6.508 0.468 48.324 1.00 9.73 197 GLY B O 1
ATOM 6898 N N . PRO B 1 184 ? -4.659 -0.544 47.576 1.00 10.05 198 PRO B N 1
ATOM 6899 C CA . PRO B 1 184 ? -5.203 -0.780 46.257 1.00 10.47 198 PRO B CA 1
ATOM 6900 C C . PRO B 1 184 ? -6.069 -2.027 46.149 1.00 10.35 198 PRO B C 1
ATOM 6901 O O . PRO B 1 184 ? -5.848 -3.011 46.841 1.00 12.23 198 PRO B O 1
ATOM 6912 N N . LEU B 1 185 ? -7.004 -1.969 45.213 1.00 11.03 199 LEU B N 1
ATOM 6913 C CA . LEU B 1 185 ? -7.687 -3.118 44.650 1.00 10.69 199 LEU B CA 1
ATOM 6914 C C . LEU B 1 185 ? -7.074 -3.329 43.273 1.00 9.96 199 LEU B C 1
ATOM 6915 O O . LEU B 1 185 ? -7.237 -2.484 42.395 1.00 10.54 199 LEU B O 1
ATOM 6931 N N . LEU B 1 186 ? -6.349 -4.431 43.110 1.00 10.79 200 LEU B N 1
ATOM 6932 C CA . LEU B 1 186 ? -5.589 -4.741 41.906 1.00 11.40 200 LEU B CA 1
ATOM 6933 C C . LEU B 1 186 ? -6.353 -5.740 41.070 1.00 11.27 200 LEU B C 1
ATOM 6934 O O . LEU B 1 186 ? -6.584 -6.858 41.519 1.00 12.98 200 LEU B O 1
ATOM 6950 N N . CYS B 1 187 ? -6.712 -5.347 39.864 1.00 11.66 201 CYS B N 1
ATOM 6951 C CA . CYS B 1 187 ? -7.446 -6.192 38.949 1.00 13.10 201 CYS B CA 1
ATOM 6952 C C . CYS B 1 187 ? -6.651 -6.219 37.665 1.00 14.39 201 CYS B C 1
ATOM 6953 O O . CYS B 1 187 ? -6.380 -5.176 37.075 1.00 13.69 201 CYS B O 1
ATOM 6960 N N . ASN B 1 188 ? -6.222 -7.413 37.260 1.00 15.62 202 ASN B N 1
ATOM 6961 C CA . ASN B 1 188 ? -5.384 -7.574 36.094 1.00 16.89 202 ASN B CA 1
ATOM 6962 C C . ASN B 1 188 ? -4.150 -6.657 36.183 1.00 15.94 202 ASN B C 1
ATOM 6963 O O . ASN B 1 188 ? -3.791 -6.021 35.208 1.00 17.57 202 ASN B O 1
ATOM 6972 N N . ASN B 1 189 ? -3.538 -6.594 37.360 1.00 15.44 203 ASN B N 1
ATOM 6973 C CA . ASN B 1 189 ? -2.326 -5.809 37.626 1.00 14.35 203 ASN B CA 1
ATOM 6974 C C . ASN B 1 189 ? -2.468 -4.267 37.552 1.00 14.21 203 ASN B C 1
ATOM 6975 O O . ASN B 1 189 ? -1.471 -3.538 37.499 1.00 16.08 203 ASN B O 1
ATOM 6984 N N . VAL B 1 190 ? -3.700 -3.784 37.616 1.00 12.60 204 VAL B N 1
ATOM 6985 C CA . VAL B 1 190 ? -4.004 -2.355 37.560 1.00 11.36 204 VAL B CA 1
ATOM 6986 C C . VAL B 1 190 ? -4.777 -1.973 38.810 1.00 10.24 204 VAL B C 1
ATOM 6987 O O . VAL B 1 190 ? -5.675 -2.714 39.196 1.00 10.26 204 VAL B O 1
ATOM 7000 N N . ALA B 1 191 ? -4.440 -0.855 39.437 1.00 9.40 209 ALA B N 1
ATOM 7001 C CA . ALA B 1 191 ? -5.154 -0.406 40.638 1.00 9.69 209 ALA B CA 1
ATOM 7002 C C . ALA B 1 191 ? -6.463 0.282 40.264 1.00 8.84 209 ALA B C 1
ATOM 7003 O O . ALA B 1 191 ? -6.497 1.469 39.970 1.00 9.98 209 ALA B O 1
ATOM 7010 N N . HIS B 1 192 ? -7.547 -0.486 40.292 1.00 8.80 210 HIS B N 1
ATOM 7011 C CA . HIS B 1 192 ? -8.878 0.023 40.004 1.00 9.33 210 HIS B CA 1
ATOM 7012 C C . HIS B 1 192 ? -9.570 0.633 41.208 1.00 9.07 210 HIS B C 1
ATOM 7013 O O . HIS B 1 192 ? -10.498 1.433 41.048 1.00 9.34 210 HIS B O 1
ATOM 7026 N N . GLY B 1 193 ? -9.181 0.228 42.405 1.00 8.62 211 GLY B N 1
ATOM 7027 C CA . GLY B 1 193 ? -9.879 0.662 43.587 1.00 8.92 211 GLY B CA 1
ATOM 7028 C C . GLY B 1 193 ? -8.974 1.107 44.703 1.00 8.41 211 GLY B C 1
ATOM 7029 O O . GLY B 1 193 ? -7.783 0.795 44.705 1.00 9.16 211 GLY B O 1
ATOM 7033 N N . ILE B 1 194 ? -9.530 1.891 45.624 1.00 8.77 212 ILE B N 1
ATOM 7034 C CA . ILE B 1 194 ? -8.883 2.264 46.866 1.00 9.12 212 ILE B CA 1
ATOM 7035 C C . ILE B 1 194 ? -9.785 1.801 48.004 1.00 9.50 212 ILE B C 1
ATOM 7036 O O . ILE B 1 194 ? -10.962 2.123 48.016 1.00 9.76 212 ILE B O 1
ATOM 7052 N N . VAL B 1 195 ? -9.235 1.078 48.981 1.00 9.67 213 VAL B N 1
ATOM 7053 C CA . VAL B 1 195 ? -10.013 0.662 50.124 1.00 10.48 213 VAL B CA 1
ATOM 7054 C C . VAL B 1 195 ? -10.557 1.909 50.799 1.00 9.54 213 VAL B C 1
ATOM 7055 O O . VAL B 1 195 ? -9.796 2.791 51.204 1.00 10.98 213 VAL B O 1
ATOM 7068 N N . SER B 1 196 ? -11.879 1.957 50.991 1.00 10.80 214 SER B N 1
ATOM 7069 C CA . SER B 1 196 ? -12.491 3.110 51.634 1.00 11.44 214 SER B CA 1
ATOM 7070 C C . SER B 1 196 ? -13.157 2.719 52.945 1.00 12.69 214 SER B C 1
ATOM 7071 O O . SER B 1 196 ? -12.665 3.083 54.021 1.00 14.95 214 SER B O 1
ATOM 7078 N N . TYR B 1 197 ? -14.282 2.040 52.863 1.00 12.98 215 TYR B N 1
ATOM 7079 C CA . TYR B 1 197 ? -14.985 1.681 54.094 1.00 14.73 215 TYR B CA 1
ATOM 7080 C C . TYR B 1 197 ? -15.865 0.498 53.916 1.00 14.94 215 TYR B C 1
ATOM 7081 O O . TYR B 1 197 ? -16.150 0.051 52.824 1.00 14.70 215 TYR B O 1
ATOM 7098 N N . GLY B 1 198 ? -16.296 -0.041 55.044 1.00 16.31 216 GLY B N 1
ATOM 7099 C CA . GLY B 1 198 ? -17.284 -1.081 55.033 1.00 17.90 216 GLY B CA 1
ATOM 7100 C C . GLY B 1 198 ? -17.980 -1.064 56.372 1.00 18.69 216 GLY B C 1
ATOM 7101 O O . GLY B 1 198 ? -17.849 -0.106 57.135 1.00 19.68 216 GLY B O 1
ATOM 7105 N N A LYS B 1 199 ? -18.740 -2.109 56.652 0.50 19.77 217 LYS B N 1
ATOM 7106 N N B LYS B 1 199 ? -18.707 -2.143 56.644 0.50 19.80 217 LYS B N 1
ATOM 7107 C CA A LYS B 1 199 ? -19.408 -2.209 57.942 0.50 20.46 217 LYS B CA 1
ATOM 7108 C CA B LYS B 1 199 ? -19.405 -2.322 57.918 0.50 20.59 217 LYS B CA 1
ATOM 7109 C C A LYS B 1 199 ? -18.383 -2.545 59.014 0.50 21.05 217 LYS B C 1
ATOM 7110 C C B LYS B 1 199 ? -18.382 -2.451 59.046 0.50 21.21 217 LYS B C 1
ATOM 7111 O O A LYS B 1 199 ? -17.401 -3.266 58.760 0.50 20.19 217 LYS B O 1
ATOM 7112 O O B LYS B 1 199 ? -17.263 -2.945 58.842 0.50 20.81 217 LYS B O 1
ATOM 7143 N N A SER B 1 200 ? -18.615 -2.017 60.215 0.50 21.97 218 SER B N 1
ATOM 7144 N N B SER B 1 200 ? -18.766 -2.029 60.247 0.50 22.16 218 SER B N 1
ATOM 7145 C CA A SER B 1 200 ? -17.694 -2.199 61.337 0.50 22.49 218 SER B CA 1
ATOM 7146 C CA B SER B 1 200 ? -17.883 -2.150 61.410 0.50 22.69 218 SER B CA 1
ATOM 7147 C C A SER B 1 200 ? -17.547 -3.662 61.739 0.50 22.98 218 SER B C 1
ATOM 7148 C C B SER B 1 200 ? -17.609 -3.612 61.773 0.50 23.04 218 SER B C 1
ATOM 7149 O O A SER B 1 200 ? -16.576 -4.015 62.395 0.50 23.62 218 SER B O 1
ATOM 7150 O O B SER B 1 200 ? -16.613 -3.908 62.419 0.50 23.51 218 SER B O 1
ATOM 7163 N N . SER B 1 201 ? -18.504 -4.504 61.355 1.00 22.81 219 SER B N 1
ATOM 7164 C CA . SER B 1 201 ? -18.371 -5.950 61.539 1.00 23.31 219 SER B CA 1
ATOM 7165 C C . SER B 1 201 ? -17.294 -6.598 60.670 1.00 22.97 219 SER B C 1
ATOM 7166 O O . SER B 1 201 ? -16.887 -7.733 60.919 1.00 24.23 219 SER B O 1
ATOM 7173 N N . GLY B 1 202 ? -16.891 -5.910 59.607 1.00 22.40 220 GLY B N 1
ATOM 7174 C CA . GLY B 1 202 ? -15.980 -6.479 58.631 1.00 22.30 220 GLY B CA 1
ATOM 7175 C C . GLY B 1 202 ? -16.632 -7.414 57.634 1.00 21.68 220 GLY B C 1
ATOM 7176 O O . GLY B 1 202 ? -15.956 -7.994 56.797 1.00 22.51 220 GLY B O 1
ATOM 7180 N N . VAL B 1 203 ? -17.951 -7.587 57.706 1.00 20.85 221 VAL B N 1
ATOM 7181 C CA . VAL B 1 203 ? -18.635 -8.496 56.798 1.00 20.85 221 VAL B CA 1
ATOM 7182 C C . VAL B 1 203 ? -18.864 -7.815 55.451 1.00 20.44 221 VAL B C 1
ATOM 7183 O O . VAL B 1 203 ? -19.435 -6.740 55.435 1.00 19.41 221 VAL B O 1
ATOM 7196 N N . PRO B 1 204 ? -18.459 -8.457 54.349 1.00 20.11 224 PRO B N 1
ATOM 7197 C CA . PRO B 1 204 ? -18.639 -7.904 52.986 1.00 19.88 224 PRO B CA 1
ATOM 7198 C C . PRO B 1 204 ? -20.098 -7.790 52.598 1.00 18.67 224 PRO B C 1
ATOM 7199 O O . PRO B 1 204 ? -20.936 -8.434 53.231 1.00 19.92 224 PRO B O 1
ATOM 7210 N N . PRO B 1 205 ? -20.418 -7.025 51.540 1.00 17.15 225 PRO B N 1
ATOM 7211 C CA . PRO B 1 205 ? -19.490 -6.253 50.719 1.00 16.14 225 PRO B CA 1
ATOM 7212 C C . PRO B 1 205 ? -19.044 -4.954 51.345 1.00 15.27 225 PRO B C 1
ATOM 7213 O O . PRO B 1 205 ? -19.610 -4.469 52.324 1.00 16.46 225 PRO B O 1
ATOM 7224 N N . GLU B 1 206 ? -18.007 -4.383 50.741 1.00 13.96 226 GLU B N 1
ATOM 7225 C CA . GLU B 1 206 ? -17.433 -3.134 51.206 1.00 13.82 226 GLU B CA 1
ATOM 7226 C C . GLU B 1 206 ? -17.248 -2.195 50.015 1.00 12.26 226 GLU B C 1
ATOM 7227 O O . GLU B 1 206 ? -17.380 -2.619 48.866 1.00 13.83 226 GLU B O 1
ATOM 7239 N N . VAL B 1 207 ? -16.960 -0.948 50.337 1.00 12.13 227 VAL B N 1
ATOM 7240 C CA . VAL B 1 207 ? -16.889 0.126 49.358 1.00 11.96 227 VAL B CA 1
ATOM 7241 C C . VAL B 1 207 ? -15.453 0.535 49.092 1.00 10.81 227 VAL B C 1
ATOM 7242 O O . VAL B 1 207 ? -14.694 0.874 49.992 1.00 11.88 227 VAL B O 1
ATOM 7255 N N . PHE B 1 208 ? -15.138 0.560 47.793 1.00 10.36 228 PHE B N 1
ATOM 7256 C CA . PHE B 1 208 ? -13.850 1.039 47.302 1.00 9.88 228 PHE B CA 1
ATOM 7257 C C . PHE B 1 208 ? -14.076 2.265 46.441 1.00 9.88 228 PHE B C 1
ATOM 7258 O O . PHE B 1 208 ? -15.066 2.344 45.718 1.00 10.62 228 PHE B O 1
ATOM 7275 N N . THR B 1 209 ? -13.155 3.208 46.502 1.00 9.02 229 THR B N 1
ATOM 7276 C CA . THR B 1 209 ? -13.163 4.309 45.535 1.00 8.75 229 THR B CA 1
ATOM 7277 C C . THR B 1 209 ? -12.832 3.790 44.139 1.00 8.65 229 THR B C 1
ATOM 7278 O O . THR B 1 209 ? -11.902 3.007 44.001 1.00 9.91 229 THR B O 1
ATOM 7288 N N . ARG B 1 210 ? -13.587 4.246 43.141 1.00 8.86 230 ARG B N 1
ATOM 7289 C CA . ARG B 1 210 ? -13.360 3.866 41.746 1.00 8.68 230 ARG B CA 1
ATOM 7290 C C . ARG B 1 210 ? -12.314 4.805 41.172 1.00 8.58 230 ARG B C 1
ATOM 7291 O O . ARG B 1 210 ? -12.620 5.937 40.790 1.00 8.32 230 ARG B O 1
ATOM 7312 N N . VAL B 1 211 ? -11.058 4.345 41.141 1.00 8.06 231 VAL B N 1
ATOM 7313 C CA . VAL B 1 211 ? -9.958 5.188 40.679 1.00 8.29 231 VAL B CA 1
ATOM 7314 C C . VAL B 1 211 ? -10.266 5.809 39.301 1.00 7.90 231 VAL B C 1
ATOM 7315 O O . VAL B 1 211 ? -9.953 6.966 39.046 1.00 8.36 231 VAL B O 1
ATOM 7328 N N . SER B 1 212 ? -10.860 5.019 38.406 1.00 8.14 232 SER B N 1
ATOM 7329 C CA . SER B 1 212 ? -11.049 5.490 37.038 1.00 8.58 232 SER B CA 1
ATOM 7330 C C . SER B 1 212 ? -12.080 6.595 36.913 1.00 9.10 232 SER B C 1
ATOM 7331 O O . SER B 1 212 ? -12.235 7.172 35.831 1.00 10.06 232 SER B O 1
ATOM 7338 N N . SER B 1 213 ? -12.748 6.941 38.011 1.00 8.78 233 SER B N 1
ATOM 7339 C CA . SER B 1 213 ? -13.635 8.098 38.011 1.00 9.17 233 SER B CA 1
ATOM 7340 C C . SER B 1 213 ? -12.909 9.402 38.238 1.00 9.15 233 SER B C 1
ATOM 7341 O O . SER B 1 213 ? -13.547 10.460 38.168 1.00 9.98 233 SER B O 1
ATOM 7348 N N . PHE B 1 214 ? -11.617 9.345 38.523 1.00 9.05 234 PHE B N 1
ATOM 7349 C CA . PHE B 1 214 ? -10.858 10.516 38.991 1.00 8.85 234 PHE B CA 1
ATOM 7350 C C . PHE B 1 214 ? -9.598 10.799 38.208 1.00 9.15 234 PHE B C 1
ATOM 7351 O O . PHE B 1 214 ? -8.760 11.555 38.693 1.00 9.77 234 PHE B O 1
ATOM 7368 N N . LEU B 1 215 ? -9.455 10.254 36.999 1.00 9.47 235 LEU B N 1
ATOM 7369 C CA . LEU B 1 215 ? -8.174 10.422 36.307 1.00 10.03 235 LEU B CA 1
ATOM 7370 C C . LEU B 1 215 ? -7.814 11.857 35.956 1.00 10.48 235 LEU B C 1
ATOM 7371 O O . LEU B 1 215 ? -6.670 12.220 36.134 1.00 10.04 235 LEU B O 1
ATOM 7387 N N . PRO B 1 216 ? -8.744 12.665 35.421 1.00 10.78 236 PRO B N 1
ATOM 7388 C CA . PRO B 1 216 ? -8.314 14.035 35.134 1.00 10.81 236 PRO B CA 1
ATOM 7389 C C . PRO B 1 216 ? -7.798 14.754 36.373 1.00 10.78 236 PRO B C 1
ATOM 7390 O O . PRO B 1 216 ? -6.798 15.474 36.292 1.00 11.77 236 PRO B O 1
ATOM 7401 N N . TRP B 1 217 ? -8.439 14.572 37.520 1.00 10.34 237 TRP B N 1
ATOM 7402 C CA . TRP B 1 217 ? -7.977 15.203 38.735 1.00 10.04 237 TRP B CA 1
ATOM 7403 C C . TRP B 1 217 ? -6.603 14.650 39.172 1.00 9.87 237 TRP B C 1
ATOM 7404 O O . TRP B 1 217 ? -5.701 15.401 39.548 1.00 10.96 237 TRP B O 1
ATOM 7425 N N . ILE B 1 218 ? -6.437 13.338 39.121 1.00 8.78 238 ILE B N 1
ATOM 7426 C CA . ILE B 1 218 ? -5.169 12.751 39.496 1.00 9.31 238 ILE B CA 1
ATOM 7427 C C . ILE B 1 218 ? -4.062 13.262 38.587 1.00 9.79 238 ILE B C 1
ATOM 7428 O O . ILE B 1 218 ? -2.991 13.673 39.021 1.00 10.34 238 ILE B O 1
ATOM 7444 N N . ARG B 1 219 ? -4.328 13.224 37.289 1.00 10.16 239 ARG B N 1
ATOM 7445 C CA . ARG B 1 219 ? -3.313 13.611 36.294 1.00 10.72 239 ARG B CA 1
ATOM 7446 C C . ARG B 1 219 ? -2.938 15.080 36.334 1.00 10.85 239 ARG B C 1
ATOM 7447 O O . ARG B 1 219 ? -1.759 15.427 36.285 1.00 11.72 239 ARG B O 1
ATOM 7468 N N A THR B 1 220 ? -3.950 15.920 36.410 0.50 11.11 240 THR B N 1
ATOM 7469 N N B THR B 1 220 ? -3.938 15.965 36.441 0.50 10.65 240 THR B N 1
ATOM 7470 C CA A THR B 1 220 ? -3.739 17.342 36.481 0.50 11.87 240 THR B CA 1
ATOM 7471 C CA B THR B 1 220 ? -3.677 17.422 36.522 0.50 11.08 240 THR B CA 1
ATOM 7472 C C A THR B 1 220 ? -2.915 17.637 37.740 0.50 11.51 240 THR B C 1
ATOM 7473 C C B THR B 1 220 ? -2.969 17.761 37.822 0.50 11.26 240 THR B C 1
ATOM 7474 O O A THR B 1 220 ? -1.887 18.326 37.650 0.50 11.70 240 THR B O 1
ATOM 7475 O O B THR B 1 220 ? -2.130 18.659 37.888 0.50 11.76 240 THR B O 1
ATOM 7494 N N . THR B 1 221 ? -3.311 17.052 38.882 1.00 10.95 241 THR B N 1
ATOM 7495 C CA . THR B 1 221 ? -2.606 17.282 40.149 1.00 11.25 241 THR B CA 1
ATOM 7496 C C . THR B 1 221 ? -1.120 16.900 40.015 1.00 11.81 241 THR B C 1
ATOM 7497 O O . THR B 1 221 ? -0.241 17.698 40.312 1.00 12.42 241 THR B O 1
ATOM 7507 N N A MET B 1 222 ? -0.824 15.693 39.561 0.50 11.38 242 MET B N 1
ATOM 7508 N N B MET B 1 222 ? -0.835 15.692 39.543 0.50 11.93 242 MET B N 1
ATOM 7509 C CA A MET B 1 222 ? 0.584 15.272 39.457 0.50 11.89 242 MET B CA 1
ATOM 7510 C CA B MET B 1 222 ? 0.560 15.211 39.420 0.50 12.95 242 MET B CA 1
ATOM 7511 C C A MET B 1 222 ? 1.368 16.087 38.432 0.50 12.75 242 MET B C 1
ATOM 7512 C C B MET B 1 222 ? 1.385 15.969 38.374 0.50 13.09 242 MET B C 1
ATOM 7513 O O A MET B 1 222 ? 2.524 16.454 38.672 0.50 13.05 242 MET B O 1
ATOM 7514 O O B MET B 1 222 ? 2.600 16.126 38.516 0.50 12.59 242 MET B O 1
ATOM 7541 N N . ARG B 1 223 ? 0.729 16.423 37.315 1.00 13.31 243 ARG B N 1
ATOM 7542 C CA . ARG B 1 223 ? 1.414 17.184 36.253 1.00 14.61 243 ARG B CA 1
ATOM 7543 C C . ARG B 1 223 ? 1.923 18.509 36.758 1.00 14.86 243 ARG B C 1
ATOM 7544 O O . ARG B 1 223 ? 2.898 19.043 36.235 1.00 16.86 243 ARG B O 1
ATOM 7565 N N . SER B 1 224 ? 1.258 19.056 37.766 1.00 13.29 244 SER B N 1
ATOM 7566 C CA . SER B 1 224 ? 1.641 20.336 38.359 1.00 15.52 244 SER B CA 1
ATOM 7567 C C . SER B 1 224 ? 2.845 20.253 39.272 1.00 16.25 244 SER B C 1
ATOM 7568 O O . SER B 1 224 ? 3.190 21.262 39.863 1.00 18.44 244 SER B O 1
ATOM 7575 N N . PHE B 1 225 ? 3.462 19.081 3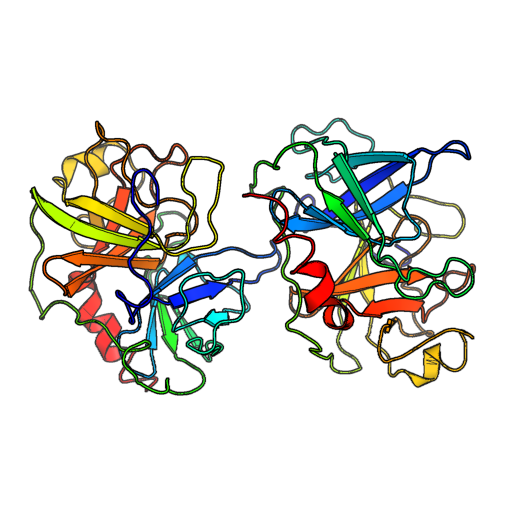9.410 1.00 16.23 245 PHE B N 1
ATOM 7576 C CA . PHE B 1 225 ? 4.736 18.912 40.143 1.00 16.87 245 PHE B CA 1
ATOM 7577 C C . PHE B 1 225 ? 5.806 18.453 39.192 1.00 17.98 245 PHE B C 1
ATOM 7578 O O . PHE B 1 225 ? 5.658 17.427 38.541 1.00 18.75 245 PHE B O 1
ATOM 7595 N N . LYS B 1 226 ? 6.907 19.206 39.137 1.00 19.39 246 LYS B N 1
ATOM 7596 C CA . LYS B 1 226 ? 7.988 18.928 38.202 1.00 20.78 246 LYS B CA 1
ATOM 7597 C C . LYS B 1 226 ? 8.632 17.577 38.420 1.00 21.44 246 LYS B C 1
ATOM 7598 O O . LYS B 1 226 ? 8.751 17.112 39.546 1.00 21.48 246 LYS B O 1
ATOM 7614 N N . LEU B 1 227 ? 9.072 16.968 37.323 1.00 23.45 247 LEU B N 1
ATOM 7615 C CA . LEU B 1 227 ? 9.798 15.706 37.380 1.00 24.41 247 LEU B CA 1
ATOM 7616 C C . LEU B 1 227 ? 11.273 15.941 37.704 1.00 25.68 247 LEU B C 1
ATOM 7617 O O . LEU B 1 227 ? 11.758 17.077 37.752 1.00 27.55 247 LEU B O 1
#

Organism: Homo sapiens (NCBI:txid9606)

InterPro domains:
  IPR001254 Serine proteases, trypsin domain [PF00089] (21-238)
  IPR001254 Serine proteases, trypsin domain [PS50240] (21-243)
  IPR001254 Serine proteases, trypsin domain [SM00020] (20-238)
  IPR001254 Serine proteases, trypsin domain [cd00190] (21-241)
  IPR001314 Peptidase S1A, chymotrypsin family [PR00722] (50-65)
  IPR001314 Peptidase S1A, chymotrypsin family [PR00722] (104-118)
  IPR001314 Peptidase S1A, chymotrypsin family [PR00722] (194-206)
  IPR009003 Peptidase S1, PA clan [SSF50494] (3-243)
  IPR018114 Serine proteases, trypsin family, histidine active site [PS00134] (60-65)
  IPR033116 Serine proteases, trypsin family, serine active site [PS00135] (195-206)

Sequence (453 aa):
IIGGRRESRPHSRPYMAYLQIIQSPAGQSRCGGFLLVREEDFVLTAAHCWGSNINVTLLGAHNIQRRENTQQHITARRRAIRHPQYNQRTIQNDIMLLQLSRRVRRNRNVNPVALPRAQEGLRPGTLCTVAGWGRVSMRRGTDTTLREVQLRVQRDRQCLRIFGSYDPRRQICVGDRRRRERKAAFKGDSGGPLLCNNNVAHGIVSYGKSSGVPPEVFTRVSSFLPWIRTTMMRSFKIIGGRESRPHSRRPYMAYLQIQSPAGQSSRCGGFLVREDFVLTAAHCWGSNINVTLLGAHNIIQRRENNTQQHITARRAIRHPQYNQRTIQNDIMLLQLSSRRVRRRRNRRNVNPPVALPRAQEGLLRRPGTLLCTVAGWGRVSMRRGTDTLREVQLRRVQRDRQCLRRIFGSYDPRRQICVGDRRERKAAFKGDSGGPLLCNNVAHGIVSYGKKSSSGVPPEVFTRVSSFLPWIRTTTMMRSFKL

Foldseek 3Di:
DAPWFFDDQLPQQQKKWKWAQAPVGTFTEIWGDAAQFKTKFFQVSHHPWIKIWTLDFQQVDDDPRIDIWTFPDKAADPPQDPVQRPRGMIMGGTPDGDPDDSNHDGFAADDAVDDDDFFAKWKWKFQAAHFLPHGHRGMIMDIKTWHDQVFDVVPGPDDDVLFKTWIHDLVDRDADAGNHGHTFTGGPRHGQWTFRHQDSRSRDTGITTGVSSCVVVVVVVVVVSD/DAPWFFDDQLPQQQKKWKWADAPVGIFIEIWGAAFQFKTKFWLVRDHPKMKIWTLDFQQPDPDPRIDIWIFPDKAQDPPQDPVQRASGMIMTGTPDGDDDDSRHDGFAADAAQDDDDFQFWWKAKFQAAHALPHTHRGMIMDIKTWHDCVVCVVPRVNDDVLWKTWIHDQVDRDADAGNHGHTFTATPRHGQWGFGFDDSRRGDTGITTGRSSCVVVVVVVVVVDDD

Radius of gyration: 23.3 Å; Cα contacts (8 Å, |Δi|>4): 1321; chains: 2; bounding box: 65×38×63 Å

B-factor: mean 16.37, std 5.98, range [6.61, 53.65]

GO terms:
  GO:0008201 heparin binding (F, IDA)
  GO:0008233 peptidase activity (F, IDA)
  GO:0030141 secretory granule (C, IDA)
  GO:0006508 proteolysis (P, IDA)
  GO:0006955 immune response (P, TAS)
  GO:0004252 serine-type endopeptidase activity (F, EXP)
  GO:0002003 angiotensin maturation (P, TAS)
  GO:0035578 azurophil granule lumen (C, TAS)
  GO:0035590 purinergic nucleotide receptor signaling pathway (P, TAS)
  GO:0008233 peptidase activity (F, TAS)
  GO:0005576 extracellular region (C, TAS)
  GO:0005829 cytosol (C, TAS)
  GO:0005886 plasma membrane (C, TAS)
  GO:0004252 serine-type endopeptidase activity (F, TAS)
  GO:0019221 cytokine-mediated signaling pathway (P, TAS)
  GO:0022617 extracellular matrix disassembly (P, TAS)
  GO:0005515 protein binding (F, IPI)
  GO:0005576 extracellular region (C, HDA)
  GO:0031012 extracellular matrix (C, HDA)
  GO:0002548 monocyte chemotaxis (P, IDA)

Solvent-accessible surface area: 20981 Å² total; per-residue (Å²): 1,6,36,24,128,92,4,188,71,52,53,41,22,22,4,0,12,0,37,8,15,29,87,52,2,45,63,74,7,1,0,0,0,20,78,54,32,0,0,0,0,0,0,74,4,105,4,60,64,7,43,1,17,0,3,8,11,22,36,39,120,186,45,147,27,24,8,57,4,70,24,138,87,31,30,103,20,113,119,43,58,155,200,24,42,12,6,2,0,0,0,0,23,10,58,126,180,4,154,134,56,207,27,0,35,32,14,60,22,2,197,82,184,64,53,20,192,71,37,37,85,2,23,0,0,1,3,2,28,42,26,91,122,88,18,18,30,22,2,56,10,3,72,6,112,4,29,165,56,141,40,0,92,158,69,23,93,30,21,31,42,199,69,5,0,2,0,0,55,143,197,90,155,72,1,2,17,92,14,0,14,0,0,0,0,7,1,133,126,28,0,12,0,0,5,0,44,29,83,86,58,11,83,8,4,9,0,0,4,38,0,25,47,10,12,96,37,0,105,83,12,10,157,79,68,159,0,6,27,24,142,81,3,172,73,54,27,44,6,4,5,0,14,0,89,8,80,27,140,103,40,143,67,79,8,1,0,0,0,14,29,15,6,0,0,0,0,0,1,75,4,102,3,64,87,4,76,1,7,0,3,8,12,24,29,97,142,239,44,150,32,24,22,106,4,69,22,142,128,32,42,102,14,106,114,41,57,156,197,21,44,23,14,2,0,0,0,0,22,4,54,129,71,6,105,57,41,211,24,0,22,10,3,1,34,5,123,53,111,76,45,44,190,51,28,28,77,1,16,0,0,0,3,1,98,16,20,90,223,147,53,18,66,24,3,56,22,6,91,3,99,7,37,162,58,140,43,0,95,193,61,9,91,40,14,23,50,185,86,7,16,1,0,0,17,173,209,69,147,71,1,2,19,111,17,0,14,0,0,0,0,12,0,106,38,14,0,10,0,0,6,3,42,33,92,83,61,10,84,7,4,10,1,0,3,39,0,2,22,7,4,89,50,0,75,78,17,22,73,86,32,165,42

Nearest PDB structures (foldseek):
  1au8-assembly1_A  TM=9.817E-01  e=6.715E-40  Homo sapiens
  4ag2-assembly2_B  TM=9.826E-01  e=2.819E-30  Homo sapiens
  3rp2-assembly1_B  TM=9.813E-01  e=4.017E-29  Rattus rattus
  4afz-assembly1_A  TM=9.758E-01  e=5.526E-29  Homo sapiens
  2rdl-assembly1_A  TM=9.814E-01  e=1.340E-27  Mesocricetus auratus